Protein AF-0000000080866924 (afdb_homodimer)

Solvent-accessible surface area (backbone atoms only — not comparable to full-atom values): 28523 Å² total; per-residue (Å²): 90,79,33,47,32,33,35,21,22,14,23,20,84,46,83,82,21,12,24,57,20,35,34,33,53,35,76,63,88,73,58,69,68,55,56,39,46,52,13,38,66,50,40,40,72,30,25,25,40,37,28,52,42,80,96,42,52,68,34,64,40,42,51,30,38,42,49,41,19,24,46,85,44,76,48,64,76,59,52,39,42,48,52,28,44,49,42,48,31,46,75,70,46,51,29,70,50,66,49,40,34,32,45,36,84,73,43,78,40,47,38,31,67,55,90,82,29,38,35,33,66,39,64,53,39,62,50,38,84,42,71,57,79,79,41,45,63,30,48,37,44,53,55,52,84,60,64,69,63,48,43,29,36,20,82,91,78,19,31,35,35,38,29,40,29,86,86,58,52,70,64,60,65,60,61,54,73,60,46,55,68,53,45,65,71,32,49,80,78,78,62,70,46,29,39,37,41,33,35,75,38,48,61,89,40,90,94,28,30,53,28,37,31,42,41,38,22,44,77,74,73,38,55,63,52,35,40,54,51,69,59,45,23,30,48,48,42,50,47,26,65,76,66,72,44,52,67,44,38,37,32,26,52,34,97,45,19,23,42,38,38,39,36,60,46,94,83,54,31,24,39,45,28,30,31,56,27,72,39,32,48,33,34,32,46,89,91,78,34,46,32,32,34,21,21,13,22,19,85,47,84,82,22,12,25,57,18,36,34,32,54,35,76,63,91,72,58,71,68,54,55,39,45,51,14,38,67,50,40,39,72,32,26,26,40,39,26,52,43,80,94,43,51,69,35,64,40,44,50,28,37,42,50,39,19,26,46,86,44,75,49,62,74,59,52,39,42,48,52,29,45,49,42,47,32,47,74,70,47,50,28,71,52,67,49,39,35,33,45,35,85,72,43,78,40,48,38,30,68,55,90,80,30,38,35,33,66,39,65,53,40,61,50,39,84,43,70,58,81,81,42,45,62,28,47,39,44,52,56,51,86,59,60,69,66,48,43,28,36,21,82,91,76,20,32,36,35,38,29,40,27,86,86,59,53,69,65,61,64,59,62,54,73,59,46,52,68,52,46,64,70,32,51,80,79,78,61,68,45,29,37,36,42,32,35,75,38,47,63,89,41,92,93,28,29,53,28,37,30,41,42,37,23,42,78,75,74,38,56,62,52,35,40,56,51,70,60,44,24,29,50,47,43,50,47,25,66,77,65,71,42,52,68,44,37,35,34,27,52,34,96,47,19,24,43,39,38,37,36,60,46,93,84,54,33,24,38,46,27,28,30,58,27,71,38,31,48,33,36,33,45,89

Nearest PDB structures (foldseek):
  1s7j-assembly2_B  TM=9.657E-01  e=2.273E-34  Enterococcus faecalis V583
  4dun-assembly1_A-2  TM=9.474E-01  e=5.615E-34  Clostridioides difficile 630
  5iwe-assembly1_A-2  TM=8.061E-01  e=1.290E-22  Pseudomonas fluorescens
  1qya-assembly1_A  TM=7.776E-01  e=7.499E-23  Escherichia coli
  9f96-assembly1_A  TM=7.771E-01  e=7.409E-22  Pseudomonas fluorescens

pLDDT: mean 95.85, std 3.81, range [75.38, 98.88]

Radius of gyration: 25.67 Å; Cα contacts (8 Å, |Δi|>4): 1465; chains: 2; bounding box: 56×75×52 Å

Organism: Culter alburnus (NCBI:txid194366)

Structure (mmCIF, N/CA/C/O backbone):
data_AF-0000000080866924-model_v1
#
loop_
_entity.id
_entity.type
_entity.pdbx_description
1 polymer 'Phenazine biosynthesis-like domain-containing protein'
#
loop_
_atom_site.group_PDB
_atom_site.id
_atom_site.type_symbol
_atom_site.label_atom_id
_atom_site.label_alt_id
_atom_site.label_comp_id
_atom_site.label_asym_id
_atom_site.label_entity_id
_atom_site.label_seq_id
_atom_site.pdbx_PDB_ins_code
_atom_site.Cartn_x
_atom_site.Cartn_y
_atom_site.Cartn_z
_atom_site.occupancy
_atom_site.B_iso_or_equiv
_atom_site.auth_seq_id
_atom_site.auth_comp_id
_atom_site.auth_asym_id
_atom_site.auth_atom_id
_atom_site.pdbx_PDB_model_num
ATOM 1 N N . MET A 1 1 ? -18.781 8.906 -8.906 1 90.38 1 MET A N 1
ATOM 2 C CA . MET A 1 1 ? -18.766 7.57 -9.508 1 90.38 1 MET A CA 1
ATOM 3 C C . MET A 1 1 ? -18.547 6.504 -8.438 1 90.38 1 MET A C 1
ATOM 5 O O . MET A 1 1 ? -17.75 6.688 -7.512 1 90.38 1 MET A O 1
ATOM 9 N N . GLU A 1 2 ? -19.328 5.391 -8.523 1 95.19 2 GLU A N 1
ATOM 10 C CA . GLU A 1 2 ? -19.219 4.285 -7.574 1 95.19 2 GLU A CA 1
ATOM 11 C C . GLU A 1 2 ? -18.703 3.021 -8.258 1 95.19 2 GLU A C 1
ATOM 13 O O . GLU A 1 2 ? -19.219 2.623 -9.305 1 95.19 2 GLU A O 1
ATOM 18 N N . ILE A 1 3 ? -17.688 2.457 -7.742 1 97.19 3 ILE A N 1
ATOM 19 C CA . ILE A 1 3 ? -17.062 1.269 -8.32 1 97.19 3 ILE A CA 1
ATOM 20 C C . ILE A 1 3 ? -16.969 0.17 -7.266 1 97.19 3 ILE A C 1
ATOM 22 O O . ILE A 1 3 ? -16.297 0.337 -6.25 1 97.19 3 ILE A O 1
ATOM 26 N N . PRO A 1 4 ? -17.656 -0.952 -7.473 1 98.25 4 PRO A N 1
ATOM 27 C CA . PRO A 1 4 ? -17.406 -2.072 -6.562 1 98.25 4 PRO A CA 1
ATOM 28 C C . PRO A 1 4 ? -15.938 -2.502 -6.543 1 98.25 4 PRO A C 1
ATOM 30 O O . PRO A 1 4 ? -15.305 -2.617 -7.598 1 98.25 4 PRO A O 1
ATOM 33 N N . ILE A 1 5 ? -15.438 -2.676 -5.367 1 98.62 5 ILE A N 1
ATOM 34 C CA . ILE A 1 5 ? -14.031 -3.027 -5.234 1 98.62 5 ILE A CA 1
ATOM 35 C C . ILE A 1 5 ? -13.867 -4.117 -4.176 1 98.62 5 ILE A C 1
ATOM 37 O O . ILE A 1 5 ? -14.625 -4.164 -3.203 1 98.62 5 ILE A O 1
ATOM 41 N N . PHE A 1 6 ? -12.844 -4.953 -4.395 1 98.75 6 PHE A N 1
ATOM 42 C CA . PHE A 1 6 ? -12.523 -6.082 -3.529 1 98.75 6 PHE A CA 1
ATOM 43 C C . PHE A 1 6 ? -11.016 -6.195 -3.33 1 98.75 6 PHE A C 1
ATOM 45 O O . PHE A 1 6 ? -10.234 -5.816 -4.207 1 98.75 6 PHE A O 1
ATOM 52 N N . THR A 1 7 ? -10.586 -6.594 -2.182 1 98.62 7 THR A N 1
ATOM 53 C CA . THR A 1 7 ? -9.227 -7.07 -1.983 1 98.62 7 THR A CA 1
ATOM 54 C C . THR A 1 7 ? -9.195 -8.586 -1.817 1 98.62 7 THR A C 1
ATOM 56 O O . THR A 1 7 ? -9.961 -9.141 -1.021 1 98.62 7 THR A O 1
ATOM 59 N N . VAL A 1 8 ? -8.359 -9.227 -2.611 1 98.69 8 VAL A N 1
ATOM 60 C CA . VAL A 1 8 ? -8.32 -10.688 -2.664 1 98.69 8 VAL A CA 1
ATOM 61 C C . VAL A 1 8 ? -6.895 -11.172 -2.441 1 98.69 8 VAL A C 1
ATOM 63 O O . VAL A 1 8 ? -5.957 -10.672 -3.066 1 98.69 8 VAL A O 1
ATOM 66 N N . ASP A 1 9 ? -6.75 -12.078 -1.502 1 98.56 9 ASP A N 1
ATOM 67 C CA . ASP A 1 9 ? -5.492 -12.812 -1.383 1 98.56 9 ASP A CA 1
ATOM 68 C C . ASP A 1 9 ? -5.48 -14.039 -2.289 1 98.56 9 ASP A C 1
ATOM 70 O O . ASP A 1 9 ? -6.191 -15.016 -2.029 1 98.56 9 ASP A O 1
ATOM 74 N N . ALA A 1 10 ? -4.637 -13.961 -3.285 1 98.56 10 ALA A N 1
ATOM 75 C CA . ALA A 1 10 ? -4.535 -15.055 -4.25 1 98.56 10 ALA A CA 1
ATOM 76 C C . ALA A 1 10 ? -3.51 -16.094 -3.795 1 98.56 10 ALA A C 1
ATOM 78 O O . ALA A 1 10 ? -2.533 -15.758 -3.123 1 98.56 10 ALA A O 1
ATOM 79 N N . PHE A 1 11 ? -3.734 -17.391 -4.129 1 98.56 11 PHE A N 1
ATOM 80 C CA . PHE A 1 11 ? -2.861 -18.531 -3.889 1 98.56 11 PHE A CA 1
ATOM 81 C C . PHE A 1 11 ? -2.783 -18.844 -2.4 1 98.56 11 PHE A C 1
ATOM 83 O O . PHE A 1 11 ? -1.712 -19.172 -1.887 1 98.56 11 PHE A O 1
ATOM 90 N N . THR A 1 12 ? -3.855 -18.688 -1.73 1 98.06 12 THR A N 1
ATOM 91 C CA . THR A 1 12 ? -3.949 -19.031 -0.318 1 98.06 12 THR A CA 1
ATOM 92 C C . THR A 1 12 ? -5.395 -19.312 0.076 1 98.06 12 THR A C 1
ATOM 94 O O . THR A 1 12 ? -6.324 -18.906 -0.625 1 98.06 12 THR A O 1
ATOM 97 N N . ASN A 1 13 ? -5.574 -20.047 1.081 1 96 13 ASN A N 1
ATOM 98 C CA . ASN A 1 13 ? -6.891 -20.234 1.681 1 96 13 ASN A CA 1
ATOM 99 C C . ASN A 1 13 ? -6.969 -19.594 3.068 1 96 13 ASN A C 1
ATOM 101 O O . ASN A 1 13 ? -7.938 -19.812 3.799 1 96 13 ASN A O 1
ATOM 105 N N . LEU A 1 14 ? -5.965 -18.859 3.424 1 96.12 14 LEU A N 1
ATOM 106 C CA . LEU A 1 14 ? -5.91 -18.156 4.703 1 96.12 14 LEU A CA 1
ATOM 107 C C . LEU A 1 14 ? -5.82 -16.641 4.492 1 96.12 14 LEU A C 1
ATOM 109 O O . LEU A 1 14 ? -5.133 -16.172 3.582 1 96.12 14 LEU A O 1
ATOM 113 N N . PRO A 1 15 ? -6.512 -15.898 5.379 1 96.75 15 PRO A N 1
ATOM 114 C CA . PRO A 1 15 ? -6.398 -14.445 5.258 1 96.75 15 PRO A CA 1
ATOM 115 C C . PRO A 1 15 ? -4.98 -13.938 5.516 1 96.75 15 PRO A C 1
ATOM 117 O O . PRO A 1 15 ? -4.27 -14.492 6.355 1 96.75 15 PRO A O 1
ATOM 120 N N . PHE A 1 16 ? -4.566 -12.922 4.867 1 97.31 16 PHE A N 1
ATOM 121 C CA . PHE A 1 16 ? -3.336 -12.164 5.07 1 97.31 16 PHE A CA 1
ATOM 122 C C . PHE A 1 16 ? -2.127 -12.977 4.613 1 97.31 16 PHE A C 1
ATOM 124 O O . PHE A 1 16 ? -1.002 -12.719 5.051 1 97.31 16 PHE A O 1
ATOM 131 N N . LYS A 1 17 ? -2.367 -14 3.812 1 97.69 17 LYS A N 1
ATOM 132 C CA . LYS A 1 17 ? -1.337 -14.773 3.125 1 97.69 17 LYS A CA 1
ATOM 133 C C . LYS A 1 17 ? -1.472 -14.641 1.61 1 97.69 17 LYS A C 1
ATOM 135 O O . LYS A 1 17 ? -2.193 -13.773 1.119 1 97.69 17 LYS A O 1
ATOM 140 N N . GLY A 1 18 ? -0.709 -15.391 0.908 1 98.25 18 GLY A N 1
ATOM 141 C CA . GLY A 1 18 ? -0.791 -15.328 -0.542 1 98.25 18 GLY A CA 1
ATOM 142 C C . GLY A 1 18 ? -0.341 -13.984 -1.102 1 98.25 18 GLY A C 1
ATOM 143 O O . GLY A 1 18 ? 0.583 -13.367 -0.572 1 98.25 18 GLY A O 1
ATOM 144 N N . ASN A 1 19 ? -0.844 -13.688 -2.225 1 98.44 19 ASN A N 1
ATOM 145 C CA . ASN A 1 19 ? -0.526 -12.445 -2.926 1 98.44 19 ASN A CA 1
ATOM 146 C C . ASN A 1 19 ? -1.761 -11.57 -3.094 1 98.44 19 ASN A C 1
ATOM 148 O O . ASN A 1 19 ? -2.693 -11.93 -3.812 1 98.44 19 ASN A O 1
ATOM 152 N N . PRO A 1 20 ? -1.783 -10.438 -2.4 1 98.06 20 PRO A N 1
ATOM 153 C CA . PRO A 1 20 ? -2.984 -9.602 -2.414 1 98.06 20 PRO A CA 1
ATOM 154 C C . PRO A 1 20 ? -3.133 -8.805 -3.707 1 98.06 20 PRO A C 1
ATOM 156 O O . PRO A 1 20 ? -2.135 -8.367 -4.285 1 98.06 20 PRO A O 1
ATOM 159 N N . ALA A 1 21 ? -4.352 -8.602 -4.121 1 98.31 21 ALA A N 1
ATOM 160 C CA . ALA A 1 21 ? -4.695 -7.73 -5.242 1 98.31 21 ALA A CA 1
ATOM 161 C C . ALA A 1 21 ? -6.043 -7.051 -5.016 1 98.31 21 ALA A C 1
ATOM 163 O O . ALA A 1 21 ? -6.949 -7.641 -4.422 1 98.31 21 ALA A O 1
ATOM 164 N N . ALA A 1 22 ? -6.121 -5.82 -5.422 1 98.75 22 ALA A N 1
ATOM 165 C CA . ALA A 1 22 ? -7.43 -5.176 -5.52 1 98.75 22 ALA A CA 1
ATOM 166 C C . ALA A 1 22 ? -8.109 -5.512 -6.84 1 98.75 22 ALA A C 1
ATOM 168 O O . ALA A 1 22 ? -7.449 -5.637 -7.875 1 98.75 22 ALA A O 1
ATOM 169 N N . VAL A 1 23 ? -9.391 -5.707 -6.801 1 98.88 23 VAL A N 1
ATOM 170 C CA . VAL A 1 23 ? -10.18 -6.016 -7.992 1 98.88 23 VAL A CA 1
ATOM 171 C C . VAL A 1 23 ? -11.375 -5.07 -8.078 1 98.88 23 VAL A C 1
ATOM 173 O O . VAL A 1 23 ? -12.188 -4.996 -7.152 1 98.88 23 VAL A O 1
ATOM 176 N N . CYS A 1 24 ? -11.484 -4.363 -9.141 1 98.75 24 CYS A N 1
ATOM 177 C CA . CYS A 1 24 ? -12.602 -3.465 -9.398 1 98.75 24 CYS A CA 1
ATOM 178 C C . CYS A 1 24 ? -13.508 -4.02 -10.492 1 98.75 24 CYS A C 1
ATOM 180 O O . CYS A 1 24 ? -13.031 -4.566 -11.484 1 98.75 24 CYS A O 1
ATOM 182 N N . LEU A 1 25 ? -14.781 -3.932 -10.297 1 97.94 25 LEU A N 1
ATOM 183 C CA . LEU A 1 25 ? -15.766 -4.227 -11.328 1 97.94 25 LEU A CA 1
ATOM 184 C C . LEU A 1 25 ? -16.281 -2.945 -11.977 1 97.94 25 LEU A C 1
ATOM 186 O O . LEU A 1 25 ? -16.859 -2.094 -11.305 1 97.94 25 LEU A O 1
ATOM 190 N N . ILE A 1 26 ? -15.992 -2.871 -13.234 1 95.25 26 ILE A N 1
ATOM 191 C CA . ILE A 1 26 ? -16.391 -1.628 -13.891 1 95.25 26 ILE A CA 1
ATOM 192 C C . ILE A 1 26 ? -17.344 -1.932 -15.039 1 95.25 26 ILE A C 1
ATOM 194 O O . ILE A 1 26 ? -17.188 -2.934 -15.742 1 95.25 26 ILE A O 1
ATOM 198 N N . GLU A 1 27 ? -18.328 -1.071 -15.211 1 91.06 27 GLU A N 1
ATOM 199 C CA . GLU A 1 27 ? -19.328 -1.229 -16.266 1 91.06 27 GLU A CA 1
ATOM 200 C C . GLU A 1 27 ? -18.812 -0.729 -17.609 1 91.06 27 GLU A C 1
ATOM 202 O O . GLU A 1 27 ? -19.047 -1.352 -18.641 1 91.06 27 GLU A O 1
ATOM 207 N N . ASN A 1 28 ? -18.172 0.412 -17.547 1 88.88 28 ASN A N 1
ATOM 208 C CA . ASN A 1 28 ? -17.578 1.024 -18.734 1 88.88 28 ASN A CA 1
ATOM 209 C C . ASN A 1 28 ? -16.125 1.407 -18.484 1 88.88 28 ASN A C 1
ATOM 211 O O . ASN A 1 28 ? -15.727 1.695 -17.359 1 88.88 28 ASN A O 1
ATOM 215 N N . GLU A 1 29 ? -15.422 1.394 -19.609 1 91 29 GLU A N 1
ATOM 216 C CA . GLU A 1 29 ? -14.008 1.751 -19.516 1 91 29 GLU A CA 1
ATOM 217 C C . GLU A 1 29 ? -13.836 3.145 -18.906 1 91 29 GLU A C 1
ATOM 219 O O . GLU A 1 29 ? -14.625 4.051 -19.188 1 91 29 GLU A O 1
ATOM 224 N N . LEU A 1 30 ? -12.828 3.277 -18.125 1 94.44 30 LEU A N 1
ATOM 225 C CA . LEU A 1 30 ? -12.469 4.547 -17.5 1 94.44 30 LEU A CA 1
ATOM 226 C C . LEU A 1 30 ? -11.344 5.234 -18.266 1 94.44 30 LEU A C 1
ATOM 228 O O . LEU A 1 30 ? -10.75 4.637 -19.172 1 94.44 30 LEU A O 1
ATOM 232 N N . GLN A 1 31 ? -11.141 6.496 -17.906 1 94.62 31 GLN A N 1
ATOM 233 C CA . GLN A 1 31 ? -9.93 7.152 -18.391 1 94.62 31 GLN A CA 1
ATOM 234 C C . GLN A 1 31 ? -8.688 6.559 -17.734 1 94.62 31 GLN A C 1
ATOM 236 O O . GLN A 1 31 ? -8.703 6.203 -16.562 1 94.62 31 GLN A O 1
ATOM 241 N N . ASP A 1 32 ? -7.609 6.488 -18.516 1 94.5 32 ASP A N 1
ATOM 242 C CA . ASP A 1 32 ? -6.379 5.848 -18.062 1 94.5 32 ASP A CA 1
ATOM 243 C C . ASP A 1 32 ? -5.895 6.457 -16.75 1 94.5 32 ASP A C 1
ATOM 245 O O . ASP A 1 32 ? -5.402 5.742 -15.875 1 94.5 32 ASP A O 1
ATOM 249 N N . ASN A 1 33 ? -6.035 7.734 -16.641 1 95.56 33 ASN A N 1
ATOM 250 C CA . ASN A 1 33 ? -5.547 8.391 -15.43 1 95.56 33 ASN A CA 1
ATOM 251 C C . ASN A 1 33 ? -6.336 7.953 -14.203 1 95.56 33 ASN A C 1
ATOM 253 O O . ASN A 1 33 ? -5.805 7.934 -13.094 1 95.56 33 ASN A O 1
ATOM 257 N N . ILE A 1 34 ? -7.574 7.602 -14.375 1 96.38 34 ILE A N 1
ATOM 258 C CA . ILE A 1 34 ? -8.414 7.168 -13.266 1 96.38 34 ILE A CA 1
ATOM 259 C C . ILE A 1 34 ? -7.992 5.77 -12.82 1 96.38 34 ILE A C 1
ATOM 261 O O . ILE A 1 34 ? -7.883 5.5 -11.617 1 96.38 34 ILE A O 1
ATOM 265 N N . TYR A 1 35 ? -7.715 4.863 -13.797 1 97.88 35 TYR A N 1
ATOM 266 C CA . TYR A 1 35 ? -7.188 3.547 -13.461 1 97.88 35 TYR A CA 1
ATOM 267 C C . TYR A 1 35 ? -5.953 3.662 -12.57 1 97.88 35 TYR A C 1
ATOM 269 O O . TYR A 1 35 ? -5.883 3.033 -11.516 1 97.88 35 TYR A O 1
ATOM 277 N N . GLN A 1 36 ? -5.043 4.488 -13.055 1 97.69 36 GLN A N 1
ATOM 278 C CA . GLN A 1 36 ? -3.758 4.648 -12.375 1 97.69 36 GLN A CA 1
ATOM 279 C C . GLN A 1 36 ? -3.939 5.258 -10.992 1 97.69 36 GLN A C 1
ATOM 281 O O . GLN A 1 36 ? -3.279 4.848 -10.031 1 97.69 36 GLN A O 1
ATOM 286 N N . SER A 1 37 ? -4.824 6.246 -10.875 1 97.31 37 SER A N 1
ATOM 287 C CA . SER A 1 37 ? -5.078 6.891 -9.594 1 97.31 37 SER A CA 1
ATOM 288 C C . SER A 1 37 ? -5.656 5.906 -8.586 1 97.31 37 SER A C 1
ATOM 290 O O . SER A 1 37 ? -5.27 5.91 -7.414 1 97.31 37 SER A O 1
ATOM 292 N N . ILE A 1 38 ? -6.555 5.066 -9.023 1 97.88 38 ILE A N 1
ATOM 293 C CA . ILE A 1 38 ? -7.164 4.074 -8.148 1 97.88 38 ILE A CA 1
ATOM 294 C C . ILE A 1 38 ? -6.105 3.084 -7.676 1 97.88 38 ILE A C 1
ATOM 296 O O . ILE A 1 38 ? -6.035 2.758 -6.488 1 97.88 38 ILE A O 1
ATOM 300 N N . ALA A 1 39 ? -5.281 2.652 -8.625 1 97.75 39 ALA A N 1
ATOM 301 C CA . ALA A 1 39 ? -4.223 1.705 -8.273 1 97.75 39 ALA A CA 1
ATOM 302 C C . ALA A 1 39 ? -3.264 2.309 -7.254 1 97.75 39 ALA A C 1
ATOM 304 O O . ALA A 1 39 ? -2.865 1.642 -6.297 1 97.75 39 ALA A O 1
ATOM 305 N N . ALA A 1 40 ? -2.881 3.555 -7.473 1 96.25 40 ALA A N 1
ATOM 306 C CA . ALA A 1 40 ? -1.996 4.246 -6.543 1 96.25 40 ALA A CA 1
ATOM 307 C C . ALA A 1 40 ? -2.646 4.387 -5.168 1 96.25 40 ALA A C 1
ATOM 309 O O . ALA A 1 40 ? -1.981 4.23 -4.141 1 96.25 40 ALA A O 1
ATOM 310 N N . GLU A 1 41 ? -3.939 4.652 -5.164 1 97 41 GLU A N 1
ATOM 311 C CA . GLU A 1 41 ? -4.699 4.801 -3.928 1 97 41 GLU A CA 1
ATOM 312 C C . GLU A 1 41 ? -4.711 3.5 -3.127 1 97 41 GLU A C 1
ATOM 314 O O . GLU A 1 41 ? -4.555 3.518 -1.904 1 97 41 GLU A O 1
ATOM 319 N N . MET A 1 42 ? -4.895 2.395 -3.795 1 96.62 42 MET A N 1
ATOM 320 C CA . MET A 1 42 ? -4.98 1.1 -3.127 1 96.62 42 MET A CA 1
ATOM 321 C C . MET A 1 42 ? -3.611 0.647 -2.633 1 96.62 42 MET A C 1
ATOM 323 O O . MET A 1 42 ? -3.512 -0.068 -1.634 1 96.62 42 MET A O 1
ATOM 327 N N . ASN A 1 43 ? -2.621 1.03 -3.381 1 94.31 43 ASN A N 1
ATOM 328 C CA . ASN A 1 43 ? -1.223 0.819 -3.02 1 94.31 43 ASN A CA 1
ATOM 329 C C . ASN A 1 43 ? -0.921 -0.659 -2.787 1 94.31 43 ASN A C 1
ATOM 331 O O . ASN A 1 43 ? -0.143 -1.005 -1.896 1 94.31 43 ASN A O 1
ATOM 335 N N . LEU A 1 44 ? -1.619 -1.559 -3.412 1 95 44 LEU A N 1
ATOM 336 C CA . LEU A 1 44 ? -1.276 -2.975 -3.477 1 95 44 LEU A CA 1
ATOM 337 C C . LEU A 1 44 ? -0.413 -3.271 -4.699 1 95 44 LEU A C 1
ATOM 339 O O . LEU A 1 44 ? -0.21 -2.398 -5.547 1 95 44 LEU A O 1
ATOM 343 N N . SER A 1 45 ? 0.185 -4.465 -4.738 1 92.19 45 SER A N 1
ATOM 344 C CA . SER A 1 45 ? 1.07 -4.789 -5.852 1 92.19 45 SER A CA 1
ATOM 345 C C . SER A 1 45 ? 0.38 -4.559 -7.191 1 92.19 45 SER A C 1
ATOM 347 O O . SER A 1 45 ? 0.959 -3.961 -8.102 1 92.19 45 SER A O 1
ATOM 349 N N . GLU A 1 46 ? -0.903 -5.066 -7.266 1 96.62 46 GLU A N 1
ATOM 350 C CA . GLU A 1 46 ? -1.682 -4.781 -8.469 1 96.62 46 GLU A CA 1
ATOM 351 C C . GLU A 1 46 ? -3.143 -4.504 -8.125 1 96.62 46 GLU A C 1
ATOM 353 O O . GLU A 1 46 ? -3.662 -5.023 -7.137 1 96.62 46 GLU A O 1
ATOM 358 N N . THR A 1 47 ? -3.709 -3.682 -8.859 1 98.56 47 THR A N 1
ATOM 359 C CA . THR A 1 47 ? -5.152 -3.494 -8.953 1 98.56 47 THR A CA 1
ATOM 360 C C . THR A 1 47 ? -5.672 -3.926 -10.32 1 98.56 47 THR A C 1
ATOM 362 O O . THR A 1 47 ? -5.164 -3.479 -11.352 1 98.56 47 THR A O 1
ATOM 365 N N . ALA A 1 48 ? -6.578 -4.828 -10.258 1 98.81 48 ALA A N 1
ATOM 366 C CA . ALA A 1 48 ? -7.18 -5.348 -11.484 1 98.81 48 ALA A CA 1
ATOM 367 C C . ALA A 1 48 ? -8.539 -4.699 -11.742 1 98.81 48 ALA A C 1
ATOM 369 O O . ALA A 1 48 ? -9.312 -4.469 -10.812 1 98.81 48 ALA A O 1
ATOM 370 N N . PHE A 1 49 ? -8.797 -4.414 -13 1 98.69 49 PHE A N 1
ATOM 371 C CA . PHE A 1 49 ? -10.078 -3.854 -13.43 1 98.69 49 PHE A CA 1
ATOM 372 C C . PHE A 1 49 ? -10.773 -4.781 -14.414 1 98.69 49 PHE A C 1
ATOM 374 O O . PHE A 1 49 ? -10.289 -4.98 -15.531 1 98.69 49 PHE A O 1
ATOM 381 N N . ILE A 1 50 ? -11.875 -5.348 -13.984 1 98.25 50 ILE A N 1
ATOM 382 C CA . ILE A 1 50 ? -12.703 -6.188 -14.844 1 98.25 50 ILE A CA 1
ATOM 383 C C . ILE A 1 50 ? -13.773 -5.336 -15.523 1 98.25 50 ILE A C 1
ATOM 385 O O . ILE A 1 50 ? -14.531 -4.633 -14.852 1 98.25 50 ILE A O 1
ATOM 389 N N . THR A 1 51 ? -13.812 -5.395 -16.766 1 96.69 51 THR A N 1
ATOM 390 C CA . THR A 1 51 ? -14.82 -4.641 -17.5 1 96.69 51 THR A CA 1
ATOM 391 C C . THR A 1 51 ? -15.789 -5.578 -18.219 1 96.69 51 THR A C 1
ATOM 393 O O . THR A 1 51 ? -15.367 -6.535 -18.875 1 96.69 51 THR A O 1
ATOM 396 N N . LYS A 1 52 ? -17.031 -5.316 -18.016 1 91.12 52 LYS A N 1
ATOM 397 C CA . LYS A 1 52 ? -18.047 -6.09 -18.734 1 91.12 52 LYS A CA 1
ATOM 398 C C . LYS A 1 52 ? -17.984 -5.82 -20.234 1 91.12 52 LYS A C 1
ATOM 400 O O . LYS A 1 52 ? -17.656 -4.707 -20.656 1 91.12 52 LYS A O 1
ATOM 405 N N . ARG A 1 53 ? -18.078 -6.98 -20.875 1 81.38 53 ARG A N 1
ATOM 406 C CA . ARG A 1 53 ? -18.203 -6.859 -22.328 1 81.38 53 ARG A CA 1
ATOM 407 C C . ARG A 1 53 ? -19.641 -7.098 -22.766 1 81.38 53 ARG A C 1
ATOM 409 O O . ARG A 1 53 ? -20.312 -7.984 -22.25 1 81.38 53 ARG A O 1
ATOM 416 N N . ASN A 1 54 ? -20.062 -6.383 -23.609 1 75.75 54 ASN A N 1
ATOM 417 C CA . ASN A 1 54 ? -21.391 -6.547 -24.203 1 75.75 54 ASN A CA 1
ATOM 418 C C . ASN A 1 54 ? -22.484 -6.395 -23.156 1 75.75 54 ASN A C 1
ATOM 420 O O . ASN A 1 54 ? -22.281 -5.746 -22.125 1 75.75 54 ASN A O 1
ATOM 424 N N . SER A 1 55 ? -23.688 -6.828 -23.297 1 75.81 55 SER A N 1
ATOM 425 C CA . SER A 1 55 ? -24.875 -6.621 -22.469 1 75.81 55 SER A CA 1
ATOM 426 C C . SER A 1 55 ? -24.938 -7.641 -21.328 1 75.81 55 SER A C 1
ATOM 428 O O . SER A 1 55 ? -25.875 -7.613 -20.516 1 75.81 55 SER A O 1
ATOM 430 N N . MET A 1 56 ? -23.859 -8.391 -21.172 1 79.06 56 MET A N 1
ATOM 431 C CA . MET A 1 56 ? -23.906 -9.398 -20.125 1 79.06 56 MET A CA 1
ATOM 432 C C . MET A 1 56 ? -23.344 -8.852 -18.812 1 79.06 56 MET A C 1
ATOM 434 O O . MET A 1 56 ? -22.5 -7.957 -18.828 1 79.06 56 MET A O 1
ATOM 438 N N . ASP A 1 57 ? -23.891 -9.453 -17.688 1 92.31 57 ASP A N 1
ATOM 439 C CA . ASP A 1 57 ? -23.453 -8.984 -16.375 1 92.31 57 ASP A CA 1
ATOM 440 C C . ASP A 1 57 ? -22.344 -9.867 -15.812 1 92.31 57 ASP A C 1
ATOM 442 O O . ASP A 1 57 ? -21.906 -10.82 -16.469 1 92.31 57 ASP A O 1
ATOM 446 N N . PHE A 1 58 ? -21.859 -9.609 -14.672 1 96.12 58 PHE A N 1
ATOM 447 C CA . PHE A 1 58 ? -20.703 -10.258 -14.062 1 96.12 58 PHE A CA 1
ATOM 448 C C . PHE A 1 58 ? -21.062 -11.672 -13.609 1 96.12 58 PHE A C 1
ATOM 450 O O . PHE A 1 58 ? -20.172 -12.484 -13.352 1 96.12 58 PHE A O 1
ATOM 457 N N . SER A 1 59 ? -22.297 -11.992 -13.477 1 96.06 59 SER A N 1
ATOM 458 C CA . SER A 1 59 ? -22.734 -13.305 -13.008 1 96.06 59 SER A CA 1
ATOM 459 C C . SER A 1 59 ? -22.969 -14.258 -14.172 1 96.06 59 SER A C 1
ATOM 461 O O . SER A 1 59 ? -23 -15.477 -13.992 1 96.06 59 SER A O 1
ATOM 463 N N . SER A 1 60 ? -23.109 -13.695 -15.352 1 95.19 60 SER A N 1
ATOM 464 C CA . SER A 1 60 ? -23.5 -14.555 -16.469 1 95.19 60 SER A CA 1
ATOM 465 C C . SER A 1 60 ? -22.531 -14.43 -17.641 1 95.19 60 SER A C 1
ATOM 467 O O . SER A 1 60 ? -22.5 -15.289 -18.516 1 95.19 60 SER A O 1
ATOM 469 N N . GLY A 1 61 ? -21.828 -13.336 -17.719 1 95 61 GLY A N 1
ATOM 470 C CA . GLY A 1 61 ? -20.875 -13.18 -18.797 1 95 61 GLY A CA 1
ATOM 471 C C . GLY A 1 61 ? -19.734 -14.188 -18.75 1 95 61 GLY A C 1
ATOM 472 O O . GLY A 1 61 ? -19.266 -14.547 -17.656 1 95 61 GLY A O 1
ATOM 473 N N . ALA A 1 62 ? -19.297 -14.547 -19.953 1 95.5 62 ALA A N 1
ATOM 474 C CA . ALA A 1 62 ? -18.188 -15.492 -20.016 1 95.5 62 ALA A CA 1
ATOM 475 C C . ALA A 1 62 ? -16.891 -14.797 -20.422 1 95.5 62 ALA A C 1
ATOM 477 O O . ALA A 1 62 ? -15.805 -15.352 -20.281 1 95.5 62 ALA A O 1
ATOM 478 N N . ARG A 1 63 ? -17.031 -13.641 -21 1 96.25 63 ARG A N 1
ATOM 479 C CA . ARG A 1 63 ? -15.883 -12.883 -21.484 1 96.25 63 ARG A CA 1
ATOM 480 C C . ARG A 1 63 ? -15.859 -11.477 -20.891 1 96.25 63 ARG A C 1
ATOM 482 O O . ARG A 1 63 ? -16.891 -10.805 -20.844 1 96.25 63 ARG A O 1
ATOM 489 N N . PHE A 1 64 ? -14.703 -11.078 -20.422 1 97.25 64 PHE A N 1
ATOM 490 C CA . PHE A 1 64 ? -14.523 -9.781 -19.797 1 97.25 64 PHE A CA 1
ATOM 491 C C . PHE A 1 64 ? -13.219 -9.133 -20.234 1 97.25 64 PHE A C 1
ATOM 493 O O . PHE A 1 64 ? -12.281 -9.828 -20.641 1 97.25 64 PHE A O 1
ATOM 500 N N . GLY A 1 65 ? -13.203 -7.789 -20.25 1 96.75 65 GLY A N 1
ATOM 501 C CA . GLY A 1 65 ? -11.914 -7.117 -20.281 1 96.75 65 GLY A CA 1
ATOM 502 C C . GLY A 1 65 ? -11.188 -7.16 -18.953 1 96.75 65 GLY A C 1
ATOM 503 O O . GLY A 1 65 ? -11.82 -7.152 -17.891 1 96.75 65 GLY A O 1
ATOM 504 N N . LEU A 1 66 ? -9.898 -7.184 -18.984 1 97.94 66 LEU A N 1
ATOM 505 C CA . LEU A 1 66 ? -9.102 -7.164 -17.766 1 97.94 66 LEU A CA 1
ATOM 506 C C . LEU A 1 66 ? -7.824 -6.359 -17.953 1 97.94 66 LEU A C 1
ATOM 508 O O . LEU A 1 66 ? -7.07 -6.598 -18.906 1 97.94 66 LEU A O 1
ATOM 512 N N . ARG A 1 67 ? -7.617 -5.371 -17.141 1 98 67 ARG A N 1
ATOM 513 C CA . ARG A 1 67 ? -6.41 -4.559 -17.078 1 98 67 ARG A CA 1
ATOM 514 C C . ARG A 1 67 ? -5.812 -4.562 -15.672 1 98 67 ARG A C 1
ATOM 516 O O . ARG A 1 67 ? -6.543 -4.621 -14.68 1 98 67 ARG A O 1
ATOM 523 N N . TRP A 1 68 ? -4.516 -4.535 -15.594 1 97.94 68 TRP A N 1
ATOM 524 C CA . TRP A 1 68 ? -3.82 -4.492 -14.305 1 97.94 68 TRP A CA 1
ATOM 525 C C . TRP A 1 68 ? -2.955 -3.242 -14.195 1 97.94 68 TRP A C 1
ATOM 527 O O . TRP A 1 68 ? -2.316 -2.832 -15.172 1 97.94 68 TRP A O 1
ATOM 537 N N . PHE A 1 69 ? -2.926 -2.707 -13 1 97.62 69 PHE A N 1
ATOM 538 C CA . PHE A 1 69 ? -2.1 -1.541 -12.703 1 97.62 69 PHE A CA 1
ATOM 539 C C . PHE A 1 69 ? -1.354 -1.722 -11.391 1 97.62 69 PHE A C 1
ATOM 541 O O . PHE A 1 69 ? -1.942 -2.137 -10.391 1 97.62 69 PHE A O 1
ATOM 548 N N . THR A 1 70 ? -0.02 -1.524 -11.43 1 95.38 70 THR A N 1
ATOM 549 C CA . THR A 1 70 ? 0.688 -1.208 -10.188 1 95.38 70 THR A CA 1
ATOM 550 C C . THR A 1 70 ? 0.392 0.222 -9.75 1 95.38 70 THR A C 1
ATOM 552 O O . THR A 1 70 ? -0.279 0.971 -10.461 1 95.38 70 THR A O 1
ATOM 555 N N . PRO A 1 71 ? 0.883 0.622 -8.531 1 94.06 71 PRO A N 1
ATOM 556 C CA . PRO A 1 71 ? 0.671 2.014 -8.117 1 94.06 71 PRO A CA 1
ATOM 557 C C . PRO A 1 71 ? 1.303 3.014 -9.086 1 94.06 71 PRO A C 1
ATOM 559 O O . PRO A 1 71 ? 0.904 4.18 -9.117 1 94.06 71 PRO A O 1
ATOM 562 N N . LYS A 1 72 ? 2.209 2.525 -9.992 1 92.19 72 LYS A N 1
ATOM 563 C CA . LYS A 1 72 ? 2.979 3.469 -10.797 1 92.19 72 LYS A CA 1
ATOM 564 C C . LYS A 1 72 ? 2.629 3.34 -12.281 1 92.19 72 LYS A C 1
ATOM 566 O O . LYS A 1 72 ? 2.805 4.289 -13.047 1 92.19 72 LYS A O 1
ATOM 571 N N . SER A 1 73 ? 2.148 2.145 -12.648 1 94.56 73 SER A N 1
ATOM 572 C CA . SER A 1 73 ? 1.924 1.987 -14.086 1 94.56 73 SER A CA 1
ATOM 573 C C . SER A 1 73 ? 1.067 0.76 -14.375 1 94.56 73 SER A C 1
ATOM 575 O O . SER A 1 73 ? 0.913 -0.115 -13.523 1 94.56 73 SER A O 1
ATOM 577 N N . GLU A 1 74 ? 0.549 0.747 -15.656 1 96.25 74 GLU A N 1
ATOM 578 C CA . GLU A 1 74 ? -0.133 -0.442 -16.156 1 96.25 74 GLU A CA 1
ATOM 579 C C . GLU A 1 74 ? 0.864 -1.542 -16.516 1 96.25 74 GLU A C 1
ATOM 581 O O . GLU A 1 74 ? 1.983 -1.258 -16.938 1 96.25 74 GLU A O 1
ATOM 586 N N . VAL A 1 75 ? 0.507 -2.791 -16.297 1 94.06 75 VAL A N 1
ATOM 587 C CA . VAL A 1 75 ? 1.352 -3.918 -16.688 1 94.06 75 VAL A CA 1
ATOM 588 C C . VAL A 1 75 ? 0.595 -4.828 -17.641 1 94.06 75 VAL A C 1
ATOM 590 O O . VAL A 1 75 ? -0.629 -4.953 -17.562 1 94.06 75 VAL A O 1
ATOM 593 N N . PRO A 1 76 ? 1.259 -5.453 -18.531 1 93.31 76 PRO A N 1
ATOM 594 C CA . PRO A 1 76 ? 0.588 -6.227 -19.578 1 93.31 76 PRO A CA 1
ATOM 595 C C . PRO A 1 76 ? 0.08 -7.578 -19.078 1 93.31 76 PRO A C 1
ATOM 597 O O . PRO A 1 76 ? -0.818 -8.164 -19.672 1 93.31 76 PRO A O 1
ATOM 600 N N . LEU A 1 77 ? 0.649 -8.117 -18.047 1 92.94 77 LEU A N 1
ATOM 601 C CA . LEU A 1 77 ? 0.31 -9.438 -17.547 1 92.94 77 LEU A CA 1
ATOM 602 C C . LEU A 1 77 ? 0.551 -9.523 -16.047 1 92.94 77 LEU A C 1
ATOM 604 O O . LEU A 1 77 ? 1.565 -9.031 -15.539 1 92.94 77 LEU A O 1
ATOM 608 N N . CYS A 1 78 ? -0.395 -10.109 -15.367 1 94.56 78 CYS A N 1
ATOM 609 C CA . CYS A 1 78 ? -0.262 -10.359 -13.938 1 94.56 78 CYS A CA 1
ATOM 610 C C . CYS A 1 78 ? -1.035 -11.609 -13.523 1 94.56 78 CYS A C 1
ATOM 612 O O . CYS A 1 78 ? -2.268 -11.625 -13.57 1 94.56 78 CYS A O 1
ATOM 614 N N . GLY A 1 79 ? -0.375 -12.609 -13.07 1 95.38 79 GLY A N 1
ATOM 615 C CA . GLY A 1 79 ? -0.982 -13.891 -12.742 1 95.38 79 GLY A CA 1
ATOM 616 C C . GLY A 1 79 ? -1.857 -13.836 -11.5 1 95.38 79 GLY A C 1
ATOM 617 O O . GLY A 1 79 ? -3.051 -14.141 -11.562 1 95.38 79 GLY A O 1
ATOM 618 N N . HIS A 1 80 ? -1.312 -13.336 -10.414 1 97.38 80 HIS A N 1
ATOM 619 C CA . HIS A 1 80 ? -2.041 -13.391 -9.148 1 97.38 80 HIS A CA 1
ATOM 620 C C . HIS A 1 80 ? -3.293 -12.523 -9.195 1 97.38 80 HIS A C 1
ATOM 622 O O . HIS A 1 80 ? -4.336 -12.898 -8.656 1 97.38 80 HIS A O 1
ATOM 628 N N . ALA A 1 81 ? -3.219 -11.383 -9.836 1 98.19 81 ALA A N 1
ATOM 629 C CA . ALA A 1 81 ? -4.383 -10.508 -9.914 1 98.19 81 ALA A CA 1
ATOM 630 C C . ALA A 1 81 ? -5.426 -11.07 -10.883 1 98.19 81 ALA A C 1
ATOM 632 O O . ALA A 1 81 ? -6.605 -10.711 -10.805 1 98.19 81 ALA A O 1
ATOM 633 N N . THR A 1 82 ? -4.969 -11.891 -11.867 1 98.38 82 THR A N 1
ATOM 634 C CA . THR A 1 82 ? -5.918 -12.617 -12.695 1 98.38 82 THR A CA 1
ATOM 635 C C . THR A 1 82 ? -6.695 -13.633 -11.867 1 98.38 82 THR A C 1
ATOM 637 O O . THR A 1 82 ? -7.922 -13.719 -11.969 1 98.38 82 THR A O 1
ATOM 640 N N . LEU A 1 83 ? -5.969 -14.352 -11.07 1 98.5 83 LEU A N 1
ATOM 641 C CA . LEU A 1 83 ? -6.617 -15.305 -10.18 1 98.5 83 LEU A CA 1
ATOM 642 C C . LEU A 1 83 ? -7.586 -14.602 -9.234 1 98.5 83 LEU A C 1
ATOM 644 O O . LEU A 1 83 ? -8.719 -15.055 -9.047 1 98.5 83 LEU A O 1
ATOM 648 N N . ALA A 1 84 ? -7.152 -13.516 -8.664 1 98.69 84 ALA A N 1
ATOM 649 C CA . ALA A 1 84 ? -8 -12.719 -7.785 1 98.69 84 ALA A CA 1
ATOM 650 C C . ALA A 1 84 ? -9.266 -12.258 -8.508 1 98.69 84 ALA A C 1
ATOM 652 O O . ALA A 1 84 ? -10.359 -12.297 -7.941 1 98.69 84 ALA A O 1
ATOM 653 N N . SER A 1 85 ? -9.102 -11.789 -9.75 1 98.75 85 SER A N 1
ATOM 654 C CA . SER A 1 85 ? -10.234 -11.344 -10.562 1 98.75 85 SER A CA 1
ATOM 655 C C . SER A 1 85 ? -11.242 -12.469 -10.758 1 98.75 85 SER A C 1
ATOM 657 O O . SER A 1 85 ? -12.445 -12.266 -10.586 1 98.75 85 SER A O 1
ATOM 659 N N . ALA A 1 86 ? -10.75 -13.609 -11.102 1 98.69 86 ALA A N 1
ATOM 660 C CA . ALA A 1 86 ? -11.625 -14.766 -11.281 1 98.69 86 ALA A CA 1
ATOM 661 C C . ALA A 1 86 ? -12.336 -15.125 -9.984 1 98.69 86 ALA A C 1
ATOM 663 O O . ALA A 1 86 ? -13.508 -15.516 -9.992 1 98.69 86 ALA A O 1
ATOM 664 N N . ALA A 1 87 ? -11.625 -15.023 -8.875 1 98.62 87 ALA A N 1
ATOM 665 C CA . ALA A 1 87 ? -12.219 -15.312 -7.574 1 98.62 87 ALA A CA 1
ATOM 666 C C . ALA A 1 87 ? -13.438 -14.43 -7.32 1 98.62 87 ALA A C 1
ATOM 668 O O . ALA A 1 87 ? -14.469 -14.914 -6.836 1 98.62 87 ALA A O 1
ATOM 669 N N . VAL A 1 88 ? -13.312 -13.148 -7.641 1 98.62 88 VAL A N 1
ATOM 670 C CA . VAL A 1 88 ? -14.43 -12.234 -7.445 1 98.62 88 VAL A CA 1
ATOM 671 C C . VAL A 1 88 ? -15.617 -12.68 -8.297 1 98.62 88 VAL A C 1
ATOM 673 O O . VAL A 1 88 ? -16.75 -12.711 -7.816 1 98.62 88 VAL A O 1
ATOM 676 N N . LEU A 1 89 ? -15.375 -13.039 -9.539 1 98.19 89 LEU A N 1
ATOM 677 C CA . LEU A 1 89 ? -16.453 -13.445 -10.445 1 98.19 89 LEU A CA 1
ATOM 678 C C . LEU A 1 89 ? -17.094 -14.742 -9.977 1 98.19 89 LEU A C 1
ATOM 680 O O . LEU A 1 89 ? -18.328 -14.836 -9.898 1 98.19 89 LEU A O 1
ATOM 684 N N . PHE A 1 90 ? -16.281 -15.734 -9.594 1 98.19 90 PHE A N 1
ATOM 685 C CA . PHE A 1 90 ? -16.812 -17.062 -9.281 1 98.19 90 PHE A CA 1
ATOM 686 C C . PHE A 1 90 ? -17.359 -17.109 -7.859 1 98.19 90 PHE A C 1
ATOM 688 O O . PHE A 1 90 ? -18.438 -17.625 -7.617 1 98.19 90 PHE A O 1
ATOM 695 N N . TYR A 1 91 ? -16.594 -16.594 -6.871 1 97.12 91 TYR A N 1
ATOM 696 C CA . TYR A 1 91 ? -16.953 -16.766 -5.469 1 97.12 91 TYR A CA 1
ATOM 697 C C . TYR A 1 91 ? -18.062 -15.797 -5.062 1 97.12 91 TYR A C 1
ATOM 699 O O . TYR A 1 91 ? -18.938 -16.141 -4.266 1 97.12 91 TYR A O 1
ATOM 707 N N . LEU A 1 92 ? -18.031 -14.594 -5.551 1 96.56 92 LEU A N 1
ATOM 708 C CA . LEU A 1 92 ? -18.922 -13.555 -5.059 1 96.56 92 LEU A CA 1
ATOM 709 C C . LEU A 1 92 ? -20.047 -13.297 -6.047 1 96.56 92 LEU A C 1
ATOM 711 O O . LEU A 1 92 ? -21.219 -13.211 -5.648 1 96.56 92 LEU A O 1
ATOM 715 N N . LYS A 1 93 ? -19.703 -13.133 -7.312 1 97.12 93 LYS A N 1
ATOM 716 C CA . LYS A 1 93 ? -20.734 -12.852 -8.305 1 97.12 93 LYS A CA 1
ATOM 717 C C . LYS A 1 93 ? -21.438 -14.133 -8.758 1 97.12 93 LYS A C 1
ATOM 719 O O . LYS A 1 93 ? -22.438 -14.078 -9.477 1 97.12 93 LYS A O 1
ATOM 724 N N . LYS A 1 94 ? -20.906 -15.281 -8.352 1 97.12 94 LYS A N 1
ATOM 725 C CA . LYS A 1 94 ? -21.484 -16.594 -8.648 1 97.12 94 LYS A CA 1
ATOM 726 C C . LYS A 1 94 ? -21.656 -16.797 -10.156 1 97.12 94 LYS A C 1
ATOM 728 O O . LYS A 1 94 ? -22.719 -17.219 -10.609 1 97.12 94 LYS A O 1
ATOM 733 N N . ASN A 1 95 ? -20.641 -16.297 -10.859 1 97.06 95 ASN A N 1
ATOM 734 C CA . ASN A 1 95 ? -20.656 -16.484 -12.305 1 97.06 95 ASN A CA 1
ATOM 735 C C . ASN A 1 95 ? -20.969 -17.938 -12.68 1 97.06 95 ASN A C 1
ATOM 737 O O . ASN A 1 95 ? -20.344 -18.859 -12.156 1 97.06 95 ASN A O 1
ATOM 741 N N . VAL A 1 96 ? -21.812 -18.188 -13.609 1 96.12 96 VAL A N 1
ATOM 742 C CA . VAL A 1 96 ? -22.391 -19.5 -13.844 1 96.12 96 VAL A CA 1
ATOM 743 C C . VAL A 1 96 ? -21.547 -20.266 -14.859 1 96.12 96 VAL A C 1
ATOM 745 O O . VAL A 1 96 ? -21.719 -21.469 -15.047 1 96.12 96 VAL A O 1
ATOM 748 N N . ASN A 1 97 ? -20.734 -19.578 -15.57 1 95.81 97 ASN A N 1
ATOM 749 C CA . ASN A 1 97 ? -19.938 -20.234 -16.609 1 95.81 97 ASN A CA 1
ATOM 750 C C . ASN A 1 97 ? -18.812 -21.078 -16 1 95.81 97 ASN A C 1
ATOM 752 O O . ASN A 1 97 ? -18.203 -20.688 -15.008 1 95.81 97 ASN A O 1
ATOM 756 N N . PRO A 1 98 ? -18.578 -22.203 -16.578 1 95.69 98 PRO A N 1
ATOM 757 C CA . PRO A 1 98 ? -17.469 -23.031 -16.078 1 95.69 98 PRO A CA 1
ATOM 758 C C . PRO A 1 98 ? -16.109 -22.391 -16.297 1 95.69 98 PRO A C 1
ATOM 760 O O . PRO A 1 98 ? -15.156 -22.688 -15.562 1 95.69 98 PRO A O 1
ATOM 763 N N . VAL A 1 99 ? -16.016 -21.578 -17.391 1 97.19 99 VAL A N 1
ATOM 764 C CA . VAL A 1 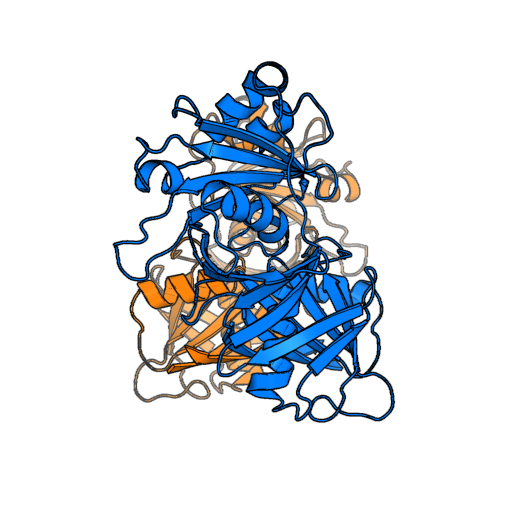99 ? -14.781 -20.875 -17.75 1 97.19 99 VAL A CA 1
ATOM 765 C C . VAL A 1 99 ? -15.086 -19.406 -17.984 1 97.19 99 VAL A C 1
ATOM 767 O O . VAL A 1 99 ? -16.094 -19.062 -18.609 1 97.19 99 VAL A O 1
ATOM 770 N N . VAL A 1 100 ? -14.234 -18.578 -17.422 1 97.5 100 VAL A N 1
ATOM 771 C CA . VAL A 1 100 ? -14.25 -17.156 -17.797 1 97.5 100 VAL A CA 1
ATOM 772 C C . VAL A 1 100 ? -13 -16.828 -18.594 1 97.5 100 VAL A C 1
ATOM 774 O O . VAL A 1 100 ? -11.914 -17.359 -18.328 1 97.5 100 VAL A O 1
ATOM 777 N N . VAL A 1 101 ? -13.195 -15.984 -19.594 1 97.56 101 VAL A N 1
ATOM 778 C CA . VAL A 1 101 ? -12.109 -15.555 -20.469 1 97.56 101 VAL A CA 1
ATOM 779 C C . VAL A 1 101 ? -11.852 -14.062 -20.281 1 97.56 101 VAL A C 1
ATOM 781 O O . VAL A 1 101 ? -12.773 -13.25 -20.391 1 97.56 101 VAL A O 1
ATOM 784 N N . PHE A 1 102 ? -10.625 -13.742 -19.953 1 97.62 102 PHE A N 1
ATOM 785 C CA . PHE A 1 102 ? -10.227 -12.344 -19.859 1 97.62 102 PHE A CA 1
ATOM 786 C C . PHE A 1 102 ? -9.484 -11.898 -21.109 1 97.62 102 PHE A C 1
ATOM 788 O O . PHE A 1 102 ? -8.492 -12.523 -21.5 1 97.62 102 PHE A O 1
ATOM 795 N N . GLU A 1 103 ? -9.977 -10.867 -21.719 1 96.69 103 GLU A N 1
ATOM 796 C CA . GLU A 1 103 ? -9.258 -10.219 -22.812 1 96.69 103 GLU A CA 1
ATOM 797 C C . GLU A 1 103 ? -8.297 -9.164 -22.297 1 96.69 103 GLU A C 1
ATOM 799 O O . GLU A 1 103 ? -8.711 -8.188 -21.656 1 96.69 103 GLU A O 1
ATOM 804 N N . THR A 1 104 ? -7.004 -9.367 -22.547 1 96.81 104 THR A N 1
ATOM 805 C CA . THR A 1 104 ? -5.977 -8.508 -21.969 1 96.81 104 THR A CA 1
ATOM 806 C C . THR A 1 104 ? -4.988 -8.047 -23.031 1 96.81 104 THR A C 1
ATOM 808 O O . THR A 1 104 ? -5.094 -8.445 -24.203 1 96.81 104 THR A O 1
ATOM 811 N N . MET A 1 105 ? -4.047 -7.148 -22.688 1 94.81 105 MET A N 1
ATOM 812 C CA . MET A 1 105 ? -2.98 -6.699 -23.578 1 94.81 105 MET A CA 1
ATOM 813 C C . MET A 1 105 ? -2.094 -7.867 -24 1 94.81 105 MET A C 1
ATOM 815 O O . MET A 1 105 ? -1.443 -7.816 -25.047 1 94.81 105 MET A O 1
ATOM 819 N N . SER A 1 106 ? -2.088 -8.914 -23.203 1 92.94 106 SER A N 1
ATOM 820 C CA . SER A 1 106 ? -1.25 -10.07 -23.484 1 92.94 106 SER A CA 1
ATOM 821 C C . SER A 1 106 ? -2.059 -11.203 -24.125 1 92.94 106 SER A C 1
ATOM 823 O O . SER A 1 106 ? -1.604 -12.344 -24.172 1 92.94 106 SER A O 1
ATOM 825 N N . GLY A 1 107 ? -3.27 -10.875 -24.609 1 95.44 107 GLY A N 1
ATOM 826 C CA . GLY A 1 107 ? -4.129 -11.891 -25.203 1 95.44 107 GLY A CA 1
ATOM 827 C C . GLY A 1 107 ? -5.176 -12.422 -24.25 1 95.44 107 GLY A C 1
ATOM 828 O O . GLY A 1 107 ? -5.457 -11.805 -23.219 1 95.44 107 GLY A O 1
ATOM 829 N N . GLU A 1 108 ? -5.762 -13.547 -24.609 1 96.88 108 GLU A N 1
ATOM 830 C CA . GLU A 1 108 ? -6.832 -14.141 -23.812 1 96.88 108 GLU A CA 1
ATOM 831 C C . GLU A 1 108 ? -6.27 -15.016 -22.703 1 96.88 108 GLU A C 1
ATOM 833 O O . GLU A 1 108 ? -5.336 -15.789 -22.922 1 96.88 108 GLU A O 1
ATOM 838 N N . LEU A 1 109 ? -6.816 -14.828 -21.562 1 97 109 LEU A N 1
ATOM 839 C CA . LEU A 1 109 ? -6.5 -15.672 -20.406 1 97 109 LEU A CA 1
ATOM 840 C C . LEU A 1 109 ? -7.727 -16.453 -19.969 1 97 109 LEU A C 1
ATOM 842 O O . LEU A 1 109 ? -8.805 -15.883 -19.781 1 97 109 LEU A O 1
ATOM 846 N N . HIS A 1 110 ? -7.562 -17.719 -19.812 1 97.69 110 HIS A N 1
ATOM 847 C CA . HIS A 1 110 ? -8.648 -18.594 -19.422 1 97.69 110 HIS A CA 1
ATOM 848 C C . HIS A 1 110 ? -8.508 -19.031 -17.969 1 97.69 110 HIS A C 1
ATOM 850 O O . HIS A 1 110 ? -7.434 -19.453 -17.547 1 97.69 110 HIS A O 1
ATOM 856 N N . VAL A 1 111 ? -9.586 -18.906 -17.25 1 98.44 111 VAL A N 1
ATOM 857 C CA . VAL A 1 111 ? -9.617 -19.391 -15.867 1 98.44 111 VAL A CA 1
ATOM 858 C C . VAL A 1 111 ? -10.859 -20.25 -15.641 1 98.44 111 VAL A C 1
ATOM 860 O O . VAL A 1 111 ? -11.961 -19.859 -16.031 1 98.44 111 VAL A O 1
ATOM 863 N N . ARG A 1 112 ? -10.703 -21.344 -15.078 1 97.56 112 ARG A N 1
ATOM 864 C CA . ARG A 1 112 ? -11.852 -22.188 -14.742 1 97.56 112 ARG A CA 1
ATOM 865 C C . ARG A 1 112 ? -11.859 -22.531 -13.258 1 97.56 112 ARG A C 1
ATOM 867 O O . ARG A 1 112 ? -10.812 -22.516 -12.602 1 97.56 112 ARG A O 1
ATOM 874 N N . GLN A 1 113 ? -13.008 -22.734 -12.75 1 95.94 113 GLN A N 1
ATOM 875 C CA . GLN A 1 113 ? -13.172 -23.109 -11.352 1 95.94 113 GLN A CA 1
ATOM 876 C C . GLN A 1 113 ? -13.242 -24.625 -11.195 1 95.94 113 GLN A C 1
ATOM 878 O O . GLN A 1 113 ? -13.883 -25.312 -12.008 1 95.94 113 GLN A O 1
ATOM 883 N N . HIS A 1 114 ? -12.523 -25.156 -10.328 1 94.19 114 HIS A N 1
ATOM 884 C CA . HIS A 1 114 ? -12.555 -26.562 -9.922 1 94.19 114 HIS A CA 1
ATOM 885 C C . HIS A 1 114 ? -12.633 -26.688 -8.406 1 94.19 114 HIS A C 1
ATOM 887 O O . HIS A 1 114 ? -11.609 -26.672 -7.723 1 94.19 114 HIS A O 1
ATOM 893 N N . GLY A 1 115 ? -13.844 -27.016 -7.93 1 91.12 115 GLY A N 1
ATOM 894 C CA . GLY A 1 115 ? -14.039 -26.969 -6.492 1 91.12 115 GLY A CA 1
ATOM 895 C C . GLY A 1 115 ? -13.766 -25.594 -5.902 1 91.12 115 GLY A C 1
ATOM 896 O O . GLY A 1 115 ? -14.344 -24.594 -6.348 1 91.12 115 GLY A O 1
ATOM 897 N N . GLU A 1 116 ? -12.812 -25.609 -4.934 1 91.31 116 GLU A N 1
ATOM 898 C CA . GLU A 1 116 ? -12.477 -24.344 -4.277 1 91.31 116 GLU A CA 1
ATOM 899 C C . GLU A 1 116 ? -11.273 -23.688 -4.93 1 91.31 116 GLU A C 1
ATOM 901 O O . GLU A 1 116 ? -10.875 -22.578 -4.547 1 91.31 116 GLU A O 1
ATOM 906 N N . SER A 1 117 ? -10.828 -24.328 -5.953 1 96.81 117 SER A N 1
ATOM 907 C CA . SER A 1 117 ? -9.625 -23.812 -6.594 1 96.81 117 SER A CA 1
ATOM 908 C C . SER A 1 117 ? -9.953 -23.172 -7.945 1 96.81 117 SER A C 1
ATOM 910 O O . SER A 1 117 ? -11 -23.438 -8.523 1 96.81 117 SER A O 1
ATOM 912 N N . LEU A 1 118 ? -9.133 -22.297 -8.336 1 98.44 118 LEU A N 1
ATOM 913 C CA . LEU A 1 118 ? -9.148 -21.672 -9.656 1 98.44 118 LEU A CA 1
ATOM 914 C C . LEU A 1 118 ? -7.938 -22.094 -10.477 1 98.44 118 LEU A C 1
ATOM 916 O O . LEU A 1 118 ? -6.816 -22.109 -9.977 1 98.44 118 LEU A O 1
ATOM 920 N N . ILE A 1 119 ? -8.203 -22.5 -11.688 1 98.62 119 ILE A N 1
ATOM 921 C CA . ILE A 1 119 ? -7.145 -23 -12.555 1 98.62 119 ILE A CA 1
ATOM 922 C C . ILE A 1 119 ? -6.906 -22.031 -13.711 1 98.62 119 ILE A C 1
ATOM 924 O O . ILE A 1 119 ? -7.828 -21.703 -14.453 1 98.62 119 ILE A O 1
ATOM 928 N N . MET A 1 120 ? -5.703 -21.609 -13.828 1 98.25 120 MET A N 1
ATOM 929 C CA . MET A 1 120 ? -5.293 -20.734 -14.922 1 98.25 120 MET A CA 1
ATOM 930 C C . MET A 1 120 ? -4.484 -21.516 -15.961 1 98.25 120 MET A C 1
ATOM 932 O O . MET A 1 120 ? -3.754 -22.453 -15.617 1 98.25 120 MET A O 1
ATOM 936 N N . ASP A 1 121 ? -4.625 -21.078 -17.188 1 97 121 ASP A N 1
ATOM 937 C CA . ASP A 1 121 ? -3.914 -21.656 -18.328 1 97 121 ASP A CA 1
ATOM 938 C C . ASP A 1 121 ? -2.721 -20.797 -18.734 1 97 121 ASP A C 1
ATOM 940 O O . ASP A 1 121 ? -2.896 -19.703 -19.266 1 97 121 ASP A O 1
ATOM 944 N N . PHE A 1 122 ? -1.51 -21.312 -18.531 1 95.62 122 PHE A N 1
ATOM 945 C CA . PHE A 1 122 ? -0.289 -20.562 -18.797 1 95.62 122 PHE A CA 1
ATOM 946 C C . PHE A 1 122 ? 0.63 -21.344 -19.734 1 95.62 122 PHE A C 1
ATOM 948 O O . PHE A 1 122 ? 0.489 -22.562 -19.859 1 95.62 122 PHE A O 1
ATOM 955 N N . PRO A 1 123 ? 1.464 -20.641 -20.406 1 95.19 123 PRO A N 1
ATOM 956 C CA . PRO A 1 123 ? 2.502 -21.375 -21.125 1 95.19 123 PRO A CA 1
ATOM 957 C C . PRO A 1 123 ? 3.553 -21.984 -20.203 1 95.19 123 PRO A C 1
ATOM 959 O O . PRO A 1 123 ? 3.793 -21.453 -19.109 1 95.19 123 PRO A O 1
ATOM 962 N N . LEU A 1 124 ? 4.062 -23.078 -20.625 1 97 124 LEU A N 1
ATOM 963 C CA . LEU A 1 124 ? 5.238 -23.625 -19.953 1 97 124 LEU A CA 1
ATOM 964 C C . LEU A 1 124 ? 6.508 -22.938 -20.453 1 97 124 LEU A C 1
ATOM 966 O O . LEU A 1 124 ? 6.727 -22.812 -21.656 1 97 124 LEU A O 1
ATOM 970 N N . ASN A 1 125 ? 7.324 -22.422 -19.484 1 97 125 ASN A N 1
ATOM 971 C CA . ASN A 1 125 ? 8.57 -21.75 -19.828 1 97 125 ASN A CA 1
ATOM 972 C C . ASN A 1 125 ? 9.781 -22.469 -19.234 1 97 125 ASN A C 1
ATOM 974 O O . ASN A 1 125 ? 10.305 -22.047 -18.203 1 97 125 ASN A O 1
ATOM 978 N N . LYS A 1 126 ? 10.266 -23.375 -19.922 1 96.31 126 LYS A N 1
ATOM 979 C CA . LYS A 1 126 ? 11.375 -24.188 -19.438 1 96.31 126 LYS A CA 1
ATOM 980 C C . LYS A 1 126 ? 12.68 -23.391 -19.453 1 96.31 126 LYS A C 1
ATOM 982 O O . LYS A 1 126 ? 13.047 -22.812 -20.469 1 96.31 126 LYS A O 1
ATOM 987 N N . PRO A 1 127 ? 13.328 -23.391 -18.297 1 98.06 127 PRO A N 1
ATOM 988 C CA . PRO A 1 127 ? 14.617 -22.688 -18.266 1 98.06 127 PRO A CA 1
ATOM 989 C C . PRO A 1 127 ? 15.766 -23.531 -18.812 1 98.06 127 PRO A C 1
ATOM 991 O O . PRO A 1 127 ? 15.609 -24.75 -19 1 98.06 127 PRO A O 1
ATOM 994 N N . GLN A 1 128 ? 16.828 -22.859 -19.141 1 97.69 128 GLN A N 1
ATOM 995 C CA . GLN A 1 128 ? 18.047 -23.5 -19.625 1 97.69 128 GLN A CA 1
ATOM 996 C C . GLN A 1 128 ? 19.219 -23.25 -18.688 1 97.69 128 GLN A C 1
ATOM 998 O O . GLN A 1 128 ? 19.281 -22.203 -18.031 1 97.69 128 GLN A O 1
ATOM 1003 N N . PRO A 1 129 ? 20.156 -24.234 -18.688 1 97.25 129 PRO A N 1
ATOM 1004 C CA . PRO A 1 129 ? 21.328 -24.031 -17.828 1 97.25 129 PRO A CA 1
ATOM 1005 C C . PRO A 1 129 ? 22.078 -22.75 -18.141 1 97.25 129 PRO A C 1
ATOM 1007 O O . PRO A 1 129 ? 22.219 -22.375 -19.312 1 97.25 129 PRO A O 1
ATOM 1010 N N . GLN A 1 130 ? 22.484 -22.125 -17.125 1 95.19 130 GLN A N 1
ATOM 1011 C CA . GLN A 1 130 ? 23.25 -20.875 -17.203 1 95.19 130 GLN A CA 1
ATOM 1012 C C . GLN A 1 130 ? 24.625 -21.047 -16.578 1 95.19 130 GLN A C 1
ATOM 1014 O O . GLN A 1 130 ? 24.75 -21.656 -15.508 1 95.19 130 GLN A O 1
ATOM 1019 N N . ASP A 1 131 ? 25.641 -20.5 -17.25 1 92.31 131 ASP A N 1
ATOM 1020 C CA . ASP A 1 131 ? 27 -20.531 -16.719 1 92.31 131 ASP A CA 1
ATOM 1021 C C . ASP A 1 131 ? 27.125 -19.688 -15.453 1 92.31 131 ASP A C 1
ATOM 1023 O O . ASP A 1 131 ? 26.922 -18.469 -15.492 1 92.31 131 ASP A O 1
ATOM 1027 N N . GLN A 1 132 ? 27.547 -20.281 -14.391 1 92 132 GLN A N 1
ATOM 1028 C CA . GLN A 1 132 ? 27.641 -19.625 -13.094 1 92 132 GLN A CA 1
ATOM 1029 C C . GLN A 1 132 ? 28.734 -18.562 -13.086 1 92 132 GLN A C 1
ATOM 1031 O O . GLN A 1 132 ? 28.609 -17.531 -12.414 1 92 132 GLN A O 1
ATOM 1036 N N . HIS A 1 133 ? 29.703 -18.781 -13.805 1 90.94 133 HIS A N 1
ATOM 1037 C CA . HIS A 1 133 ? 30.859 -17.875 -13.812 1 90.94 133 HIS A CA 1
ATOM 1038 C C . HIS A 1 133 ? 30.484 -16.5 -14.367 1 90.94 133 HIS A C 1
ATOM 1040 O O . HIS A 1 133 ? 30.984 -15.477 -13.906 1 90.94 133 HIS A O 1
ATOM 1046 N N . GLU A 1 134 ? 29.547 -16.453 -15.242 1 90 134 GLU A N 1
ATOM 1047 C CA . GLU A 1 134 ? 29.141 -15.211 -15.906 1 90 134 GLU A CA 1
ATOM 1048 C C . GLU A 1 134 ? 28.344 -14.312 -14.969 1 90 134 GLU A C 1
ATOM 1050 O O . GLU A 1 134 ? 28.281 -13.094 -15.164 1 90 134 GLU A O 1
ATOM 1055 N N . ILE A 1 135 ? 27.781 -14.984 -13.969 1 95.06 135 ILE A N 1
ATOM 1056 C CA . ILE A 1 135 ? 26.891 -14.211 -13.109 1 95.06 135 ILE A CA 1
ATOM 1057 C C . ILE A 1 135 ? 27.266 -14.445 -11.648 1 95.06 135 ILE A C 1
ATOM 1059 O O . ILE A 1 135 ? 26.391 -14.477 -10.781 1 95.06 135 ILE A O 1
ATOM 1063 N N . LYS A 1 136 ? 28.547 -14.703 -11.398 1 95.94 136 LYS A N 1
ATOM 1064 C CA . LYS A 1 136 ? 29.031 -15.086 -10.078 1 95.94 136 LYS A CA 1
ATOM 1065 C C . LYS A 1 136 ? 28.719 -14.008 -9.039 1 95.94 136 LYS A C 1
ATOM 1067 O O . LYS A 1 136 ? 28.328 -14.312 -7.914 1 95.94 136 LYS A O 1
ATOM 1072 N N . ASP A 1 137 ? 28.844 -12.781 -9.391 1 96.69 137 ASP A N 1
ATOM 1073 C CA . ASP A 1 137 ? 28.625 -11.68 -8.453 1 96.69 137 ASP A CA 1
ATOM 1074 C C . ASP A 1 137 ? 27.141 -11.57 -8.094 1 96.69 137 ASP A C 1
ATOM 1076 O O . ASP A 1 137 ? 26.797 -11.273 -6.949 1 96.69 137 ASP A O 1
ATOM 1080 N N . LEU A 1 138 ? 26.312 -11.766 -9.039 1 97.38 138 LEU A N 1
ATOM 1081 C CA . LEU A 1 138 ? 24.875 -11.742 -8.789 1 97.38 138 LEU A CA 1
ATOM 1082 C C . LEU A 1 138 ? 24.453 -12.906 -7.902 1 97.38 138 LEU A C 1
ATOM 1084 O O . LEU A 1 138 ? 23.656 -12.734 -6.977 1 97.38 138 LEU A O 1
ATOM 1088 N N . LEU A 1 139 ? 25.047 -14.07 -8.164 1 98.12 139 LEU A N 1
ATOM 1089 C CA . LEU A 1 139 ? 24.766 -15.234 -7.332 1 98.12 139 LEU A CA 1
ATOM 1090 C C . LEU A 1 139 ? 25.125 -14.969 -5.875 1 98.12 139 LEU A C 1
ATOM 1092 O O . LEU A 1 139 ? 24.344 -15.266 -4.969 1 98.12 139 LEU A O 1
ATOM 1096 N N . LYS A 1 140 ? 26.266 -14.336 -5.707 1 97.62 140 LYS A N 1
ATOM 1097 C CA . LYS A 1 140 ? 26.719 -14 -4.363 1 97.62 140 LYS A CA 1
ATOM 1098 C C . LYS A 1 140 ? 25.781 -12.992 -3.701 1 97.62 140 LYS A C 1
ATOM 1100 O O . LYS A 1 140 ? 25.5 -13.086 -2.504 1 97.62 140 LYS A O 1
ATOM 1105 N N . ALA A 1 141 ? 25.312 -12.125 -4.492 1 97.5 141 ALA A N 1
ATOM 1106 C CA . ALA A 1 141 ? 24.406 -11.094 -3.984 1 97.5 141 ALA A CA 1
ATOM 1107 C C . ALA A 1 141 ? 23.062 -11.688 -3.574 1 97.5 141 ALA A C 1
ATOM 1109 O O . ALA A 1 141 ? 22.391 -11.156 -2.686 1 97.5 141 ALA A O 1
ATOM 1110 N N . VAL A 1 142 ? 22.672 -12.75 -4.188 1 98 142 VAL A N 1
ATOM 1111 C CA . VAL A 1 142 ? 21.344 -13.328 -3.951 1 98 142 VAL A CA 1
ATOM 1112 C C . VAL A 1 142 ? 21.422 -14.32 -2.797 1 98 142 VAL A C 1
ATOM 1114 O O . VAL A 1 142 ? 20.641 -14.234 -1.844 1 98 142 VAL A O 1
ATOM 1117 N N . VAL A 1 143 ? 22.422 -15.266 -2.826 1 98.31 143 VAL A N 1
ATOM 1118 C CA . VAL A 1 143 ? 22.328 -16.391 -1.906 1 98.31 143 VAL A CA 1
ATOM 1119 C C . VAL A 1 143 ? 23.594 -16.453 -1.048 1 98.31 143 VAL A C 1
ATOM 1121 O O . VAL A 1 143 ? 23.781 -17.391 -0.264 1 98.31 143 VAL A O 1
ATOM 1124 N N . GLY A 1 144 ? 24.469 -15.477 -1.197 1 97.19 144 GLY A N 1
ATOM 1125 C CA . GLY A 1 144 ? 25.703 -15.5 -0.421 1 97.19 144 GLY A CA 1
ATOM 1126 C C . GLY A 1 144 ? 26.562 -16.719 -0.702 1 97.19 144 GLY A C 1
ATOM 1127 O O . GLY A 1 144 ? 26.875 -17 -1.858 1 97.19 144 GLY A O 1
ATOM 1128 N N . ASP A 1 145 ? 26.875 -17.422 0.423 1 96.31 145 ASP A N 1
ATOM 1129 C CA . ASP A 1 145 ? 27.797 -18.562 0.292 1 96.31 145 ASP A CA 1
ATOM 1130 C C . ASP A 1 145 ? 27.031 -19.875 0.338 1 96.31 145 ASP A C 1
ATOM 1132 O O . ASP A 1 145 ? 27.625 -20.953 0.503 1 96.31 145 ASP A O 1
ATOM 1136 N N . LEU A 1 146 ? 25.766 -19.781 0.201 1 98 146 LEU A N 1
ATOM 1137 C CA . LEU A 1 146 ? 25 -21.016 0.23 1 98 146 LEU A CA 1
ATOM 1138 C C . LEU A 1 146 ? 25.359 -21.906 -0.959 1 98 146 LEU A C 1
ATOM 1140 O O . LEU A 1 146 ? 25.562 -21.406 -2.07 1 98 146 LEU A O 1
ATOM 1144 N N . PRO A 1 147 ? 25.422 -23.219 -0.761 1 98 147 PRO A N 1
ATOM 1145 C CA . PRO A 1 147 ? 25.734 -24.109 -1.878 1 98 147 PRO A CA 1
ATOM 1146 C C . PRO A 1 147 ? 24.641 -24.125 -2.941 1 98 147 PRO A C 1
ATOM 1148 O O . PRO A 1 147 ? 23.453 -24.203 -2.609 1 98 147 PRO A O 1
ATOM 1151 N N . ILE A 1 148 ? 25.047 -24.078 -4.184 1 98.12 148 ILE A N 1
ATOM 1152 C CA . ILE A 1 148 ? 24.141 -24.031 -5.328 1 98.12 148 ILE A CA 1
ATOM 1153 C C . ILE A 1 148 ? 24.203 -25.344 -6.094 1 98.12 148 ILE A C 1
ATOM 1155 O O . ILE A 1 148 ? 25.297 -25.875 -6.344 1 98.12 148 ILE A O 1
ATOM 1159 N N . GLN A 1 149 ? 23.047 -25.891 -6.391 1 98 149 GLN A N 1
ATOM 1160 C CA . GLN A 1 149 ? 22.969 -27.125 -7.164 1 98 149 GLN A CA 1
ATOM 1161 C C . GLN A 1 149 ? 22.922 -26.844 -8.656 1 98 149 GLN A C 1
ATOM 1163 O O . GLN A 1 149 ? 23.594 -27.5 -9.453 1 98 149 GLN A O 1
ATOM 1168 N N . ASP A 1 150 ? 22.047 -25.938 -9.086 1 98.06 150 ASP A N 1
ATOM 1169 C CA . ASP A 1 150 ? 21.859 -25.578 -10.484 1 98.06 150 ASP A CA 1
ATOM 1170 C C . ASP A 1 150 ? 21.594 -24.078 -10.641 1 98.06 150 ASP A C 1
ATOM 1172 O O . ASP A 1 150 ? 21.078 -23.438 -9.727 1 98.06 150 ASP A O 1
ATOM 1176 N N . VAL A 1 151 ? 22.016 -23.547 -11.734 1 98.5 151 VAL A N 1
ATOM 1177 C CA . VAL A 1 151 ? 21.656 -22.203 -12.172 1 98.5 151 VAL A CA 1
ATOM 1178 C C . VAL A 1 151 ? 21.094 -22.25 -13.586 1 98.5 151 VAL A C 1
ATOM 1180 O O . VAL A 1 151 ? 21.703 -22.844 -14.484 1 98.5 151 VAL A O 1
ATOM 1183 N N . CYS A 1 152 ? 19.906 -21.734 -13.734 1 98.5 152 CYS A N 1
ATOM 1184 C CA . CYS A 1 152 ? 19.266 -21.734 -15.039 1 98.5 152 CYS A CA 1
ATOM 1185 C C . CYS A 1 152 ? 18.734 -20.344 -15.383 1 98.5 152 CYS A C 1
ATOM 1187 O O . CYS A 1 152 ? 18.641 -19.469 -14.516 1 98.5 152 CYS A O 1
ATOM 1189 N N . TYR A 1 153 ? 18.516 -20.109 -16.609 1 98.12 153 TYR A N 1
ATOM 1190 C CA . TYR A 1 153 ? 17.969 -18.859 -17.125 1 98.12 153 TYR A CA 1
ATOM 1191 C C . TYR A 1 153 ? 16.844 -19.141 -18.109 1 98.12 153 TYR A C 1
ATOM 1193 O O . TYR A 1 153 ? 16.922 -20.062 -18.922 1 98.12 153 TYR A O 1
ATOM 1201 N N . CYS A 1 154 ? 15.773 -18.406 -17.969 1 98.06 154 CYS A N 1
ATOM 1202 C CA . CYS A 1 154 ? 14.664 -18.469 -18.906 1 98.06 154 CYS A CA 1
ATOM 1203 C C . CYS A 1 154 ? 14.555 -17.188 -19.719 1 98.06 154 CYS A C 1
ATOM 1205 O O . CYS A 1 154 ? 14.086 -16.172 -19.203 1 98.06 154 CYS A O 1
ATOM 1207 N N . PRO A 1 155 ? 14.844 -17.156 -21.016 1 96 155 PRO A N 1
ATOM 1208 C CA . PRO A 1 155 ? 14.844 -15.938 -21.812 1 96 155 PRO A CA 1
ATOM 1209 C C . PRO A 1 155 ? 13.438 -15.391 -22.062 1 96 155 PRO A C 1
ATOM 1211 O O . PRO A 1 155 ? 13.273 -14.195 -22.297 1 96 155 PRO A O 1
ATOM 1214 N N . THR A 1 156 ? 12.469 -16.266 -22.047 1 94.94 156 THR A N 1
ATOM 1215 C CA . THR A 1 156 ? 11.102 -15.844 -22.312 1 94.94 156 THR A CA 1
ATOM 1216 C C . THR A 1 156 ? 10.578 -14.961 -21.188 1 94.94 156 THR A C 1
ATOM 1218 O O . THR A 1 156 ? 9.836 -14.008 -21.422 1 94.94 156 THR A O 1
ATOM 1221 N N . THR A 1 157 ? 10.938 -15.273 -19.938 1 95.06 157 THR A N 1
ATOM 1222 C CA . THR A 1 157 ? 10.422 -14.547 -18.781 1 95.06 157 THR A CA 1
ATOM 1223 C C . THR A 1 157 ? 11.508 -13.664 -18.188 1 95.06 157 THR A C 1
ATOM 1225 O O . THR A 1 157 ? 11.25 -12.898 -17.25 1 95.06 157 THR A O 1
ATOM 1228 N N . TRP A 1 158 ? 12.711 -13.82 -18.641 1 96.5 158 TRP A N 1
ATOM 1229 C CA . TRP A 1 158 ? 13.867 -13.062 -18.172 1 96.5 158 TRP A CA 1
ATOM 1230 C C . TRP A 1 158 ? 14.188 -13.375 -16.719 1 96.5 158 TRP A C 1
ATOM 1232 O O . TRP A 1 158 ? 14.617 -12.5 -15.969 1 96.5 158 TRP A O 1
ATOM 1242 N N . ASN A 1 159 ? 13.906 -14.633 -16.344 1 97.75 159 ASN A N 1
ATOM 1243 C CA . ASN A 1 159 ? 14.141 -15.047 -14.953 1 97.75 159 ASN A CA 1
ATOM 1244 C C . ASN A 1 159 ? 15.414 -15.875 -14.82 1 97.75 159 ASN A C 1
ATOM 1246 O O . ASN A 1 159 ? 15.617 -16.828 -15.578 1 97.75 159 ASN A O 1
ATOM 1250 N N . LEU A 1 160 ? 16.25 -15.445 -13.914 1 98.38 160 LEU A N 1
ATOM 1251 C CA . LEU A 1 160 ? 17.328 -16.312 -13.422 1 98.38 160 LEU A CA 1
ATOM 1252 C C . LEU A 1 160 ? 16.812 -17.25 -12.328 1 98.38 160 LEU A C 1
ATOM 1254 O O . LEU A 1 160 ? 16.094 -16.812 -11.414 1 98.38 160 LEU A O 1
ATOM 1258 N N . MET A 1 161 ? 17.109 -18.484 -12.438 1 98.75 161 MET A N 1
ATOM 1259 C CA . MET A 1 161 ? 16.703 -19.453 -11.43 1 98.75 161 MET A CA 1
ATOM 1260 C C . MET A 1 161 ? 17.906 -20.078 -10.742 1 98.75 161 MET A C 1
ATOM 1262 O O . MET A 1 161 ? 18.828 -20.578 -11.406 1 98.75 161 MET A O 1
ATOM 1266 N N . ILE A 1 162 ? 17.922 -20.016 -9.453 1 98.81 162 ILE A N 1
ATOM 1267 C CA . ILE A 1 162 ? 18.969 -20.594 -8.633 1 98.81 162 ILE A CA 1
ATOM 1268 C C . ILE A 1 162 ? 18.406 -21.719 -7.773 1 98.81 162 ILE A C 1
ATOM 1270 O O . ILE A 1 162 ? 17.531 -21.484 -6.926 1 98.81 162 ILE A O 1
ATOM 1274 N N . ARG A 1 163 ? 18.844 -22.875 -7.98 1 98.81 163 ARG A N 1
ATOM 1275 C CA . ARG A 1 163 ? 18.469 -24 -7.125 1 98.81 163 ARG A CA 1
ATOM 1276 C C . ARG A 1 163 ? 19.531 -24.25 -6.059 1 98.81 163 ARG A C 1
ATOM 1278 O O . ARG A 1 163 ? 20.688 -24.547 -6.375 1 98.81 163 ARG A O 1
ATOM 1285 N N . LEU A 1 164 ? 19.109 -24.141 -4.82 1 98.62 164 LEU A N 1
ATOM 1286 C CA . LEU A 1 164 ? 20 -24.453 -3.715 1 98.62 164 LEU A CA 1
ATOM 1287 C C . LEU A 1 164 ? 20.25 -25.953 -3.623 1 98.62 164 LEU A C 1
ATOM 1289 O O . LEU A 1 164 ? 19.391 -26.75 -4.027 1 98.62 164 LEU A O 1
ATOM 1293 N N . ALA A 1 165 ? 21.422 -26.297 -3.08 1 98.12 165 ALA A N 1
ATOM 1294 C CA . ALA A 1 165 ? 21.766 -27.703 -2.887 1 98.12 165 ALA A CA 1
ATOM 1295 C C . ALA A 1 165 ? 20.781 -28.375 -1.932 1 98.12 165 ALA A C 1
ATOM 1297 O O . ALA A 1 165 ? 20.219 -27.734 -1.046 1 98.12 165 ALA A O 1
ATOM 1298 N N . ASP A 1 166 ? 20.656 -29.703 -2.084 1 96.5 166 ASP A N 1
ATOM 1299 C CA . ASP A 1 166 ? 19.719 -30.469 -1.27 1 96.5 166 ASP A CA 1
ATOM 1300 C C . ASP A 1 166 ? 20.156 -30.5 0.192 1 96.5 166 ASP A C 1
ATOM 1302 O O . ASP A 1 166 ? 19.375 -30.875 1.072 1 96.5 166 ASP A O 1
ATOM 1306 N N . THR A 1 167 ? 21.391 -30.125 0.464 1 95.94 167 THR A N 1
ATOM 1307 C CA . THR A 1 167 ? 21.922 -30.094 1.825 1 95.94 167 THR A CA 1
ATOM 1308 C C . THR A 1 167 ? 21.422 -28.859 2.574 1 95.94 167 THR A C 1
ATOM 1310 O O . THR A 1 167 ? 21.547 -28.781 3.799 1 95.94 167 THR A O 1
ATOM 1313 N N . CYS A 1 168 ? 20.844 -27.906 1.831 1 96 168 CYS A N 1
ATOM 1314 C CA . CYS A 1 168 ? 20.359 -26.688 2.457 1 96 168 CYS A CA 1
ATOM 1315 C C . CYS A 1 168 ? 19.047 -26.938 3.201 1 96 168 CYS A C 1
ATOM 1317 O O . CYS A 1 168 ? 18.203 -27.703 2.738 1 96 168 CYS A O 1
ATOM 1319 N N . ASP A 1 169 ? 18.984 -26.25 4.324 1 94.75 169 ASP A N 1
ATOM 1320 C CA . ASP A 1 169 ? 17.719 -26.25 5.066 1 94.75 169 ASP A CA 1
ATOM 1321 C C . ASP A 1 169 ? 16.781 -25.172 4.551 1 94.75 169 ASP A C 1
ATOM 1323 O O . ASP A 1 169 ? 17.219 -24.125 4.078 1 94.75 169 ASP A O 1
ATOM 1327 N N . ARG A 1 170 ? 15.484 -25.516 4.75 1 94.56 170 ARG A N 1
ATOM 1328 C CA . ARG A 1 170 ? 14.477 -24.562 4.309 1 94.56 170 ARG A CA 1
ATOM 1329 C C . ARG A 1 170 ? 14.703 -23.203 4.953 1 94.56 170 ARG A C 1
ATOM 1331 O O . ARG A 1 170 ? 14.414 -22.172 4.348 1 94.56 170 ARG A O 1
ATOM 1338 N N . SER A 1 171 ? 15.203 -23.203 6.16 1 96.19 171 SER A N 1
ATOM 1339 C CA . SER A 1 171 ? 15.445 -21.969 6.879 1 96.19 171 SER A CA 1
ATOM 1340 C C . SER A 1 171 ? 16.453 -21.094 6.137 1 96.19 171 SER A C 1
ATOM 1342 O O . SER A 1 171 ? 16.406 -19.859 6.238 1 96.19 171 SER A O 1
ATOM 1344 N N . GLU A 1 172 ? 17.328 -21.688 5.383 1 97.06 172 GLU A N 1
ATOM 1345 C CA . GLU A 1 172 ? 18.297 -20.922 4.605 1 97.06 172 GLU A CA 1
ATOM 1346 C C . GLU A 1 172 ? 17.625 -20.188 3.457 1 97.06 172 GLU A C 1
ATOM 1348 O O . GLU A 1 172 ? 18.016 -19.062 3.133 1 97.06 172 GLU A O 1
ATOM 1353 N N . LEU A 1 173 ? 16.641 -20.859 2.883 1 97.94 173 LEU A N 1
ATOM 1354 C CA . LEU A 1 173 ? 15.859 -20.203 1.839 1 97.94 173 LEU A CA 1
ATOM 1355 C C . LEU A 1 173 ? 15.023 -19.062 2.416 1 97.94 173 LEU A C 1
ATOM 1357 O O . LEU A 1 173 ? 15.031 -17.953 1.884 1 97.94 173 LEU A O 1
ATOM 1361 N N . THR A 1 174 ? 14.328 -19.281 3.537 1 97.31 174 THR A N 1
ATOM 1362 C CA . THR A 1 174 ? 13.383 -18.328 4.102 1 97.31 174 THR A CA 1
ATOM 1363 C C . THR A 1 174 ? 14.125 -17.141 4.73 1 97.31 174 THR A C 1
ATOM 1365 O O . THR A 1 174 ? 13.562 -16.062 4.875 1 97.31 174 THR A O 1
ATOM 1368 N N . SER A 1 175 ? 15.406 -17.344 4.984 1 96.5 175 SER A N 1
ATOM 1369 C CA . SER A 1 175 ? 16.156 -16.297 5.688 1 96.5 175 SER A CA 1
ATOM 1370 C C . SER A 1 175 ? 16.906 -15.406 4.707 1 96.5 175 SER A C 1
ATOM 1372 O O . SER A 1 175 ? 17.562 -14.453 5.117 1 96.5 175 SER A O 1
ATOM 1374 N N . LEU A 1 176 ? 16.812 -15.727 3.438 1 97.38 176 LEU A N 1
ATOM 1375 C CA . LEU A 1 176 ? 17.484 -14.898 2.443 1 97.38 176 LEU A CA 1
ATOM 1376 C C . LEU A 1 176 ? 17.031 -13.445 2.535 1 97.38 176 LEU A C 1
ATOM 1378 O O . LEU A 1 176 ? 15.852 -13.18 2.766 1 97.38 176 LEU A O 1
ATOM 1382 N N . ARG A 1 177 ? 17.984 -12.5 2.441 1 93.75 177 ARG A N 1
ATOM 1383 C CA . ARG A 1 177 ? 17.703 -11.07 2.479 1 93.75 177 ARG A CA 1
ATOM 1384 C C . ARG A 1 177 ? 18.453 -10.32 1.389 1 93.75 177 ARG A C 1
ATOM 1386 O O . ARG A 1 177 ? 19.266 -9.445 1.683 1 93.75 177 ARG A O 1
ATOM 1393 N N . PRO A 1 178 ? 18.172 -10.711 0.158 1 95.62 178 PRO A N 1
ATOM 1394 C CA . PRO A 1 178 ? 18.844 -9.953 -0.9 1 95.62 178 PRO A CA 1
ATOM 1395 C C . PRO A 1 178 ? 18.5 -8.469 -0.864 1 95.62 178 PRO A C 1
ATOM 1397 O O . PRO A 1 178 ? 17.406 -8.086 -0.449 1 95.62 178 PRO A O 1
ATOM 1400 N N . GLU A 1 179 ? 19.5 -7.691 -1.284 1 92 179 GLU A N 1
ATOM 1401 C CA . GLU A 1 179 ? 19.312 -6.242 -1.354 1 92 179 GLU A CA 1
ATOM 1402 C C . GLU A 1 179 ? 19.078 -5.785 -2.791 1 92 179 GLU A C 1
ATOM 1404 O O . GLU A 1 179 ? 19.812 -6.18 -3.701 1 92 179 GLU A O 1
ATOM 1409 N N . ALA A 1 180 ? 18.047 -4.91 -2.893 1 91.12 180 ALA A N 1
ATOM 1410 C CA . ALA A 1 180 ? 17.656 -4.465 -4.227 1 91.12 180 ALA A CA 1
ATOM 1411 C C . ALA A 1 180 ? 18.844 -3.848 -4.973 1 91.12 180 ALA A C 1
ATOM 1413 O O . ALA A 1 180 ? 19.125 -4.219 -6.109 1 91.12 180 ALA A O 1
ATOM 1414 N N . GLU A 1 181 ? 19.469 -2.961 -4.328 1 89.06 181 GLU A N 1
ATOM 1415 C CA . GLU A 1 181 ? 20.594 -2.262 -4.965 1 89.06 181 GLU A CA 1
ATOM 1416 C C . GLU A 1 181 ? 21.688 -3.236 -5.387 1 89.06 181 GLU A C 1
ATOM 1418 O O . GLU A 1 181 ? 22.266 -3.088 -6.461 1 89.06 181 GLU A O 1
ATOM 1423 N N . ALA A 1 182 ? 22 -4.16 -4.5 1 92.94 182 ALA A N 1
ATOM 1424 C CA . ALA A 1 182 ? 23.031 -5.145 -4.789 1 92.94 182 ALA A CA 1
ATOM 1425 C C . ALA A 1 182 ? 22.656 -5.996 -6 1 92.94 182 ALA A C 1
ATOM 1427 O O . ALA A 1 182 ? 23.516 -6.301 -6.84 1 92.94 182 ALA A O 1
ATOM 1428 N N . LEU A 1 183 ? 21.406 -6.391 -6.105 1 95.81 183 LEU A N 1
ATOM 1429 C CA . LEU A 1 183 ? 20.969 -7.203 -7.23 1 95.81 183 LEU A CA 1
ATOM 1430 C C . LEU A 1 183 ? 21.062 -6.426 -8.539 1 95.81 183 LEU A C 1
ATOM 1432 O O . LEU A 1 183 ? 21.594 -6.938 -9.531 1 95.81 183 LEU A O 1
ATOM 1436 N N . LEU A 1 184 ? 20.625 -5.191 -8.531 1 93.69 184 LEU A N 1
ATOM 1437 C CA . LEU A 1 184 ? 20.625 -4.352 -9.719 1 93.69 184 LEU A CA 1
ATOM 1438 C C . LEU A 1 184 ? 22.047 -4.07 -10.18 1 93.69 184 LEU A C 1
ATOM 1440 O O . LEU A 1 184 ? 22.344 -4.109 -11.375 1 93.69 184 LEU A O 1
ATOM 1444 N N . LYS A 1 185 ? 22.891 -3.83 -9.242 1 93.12 185 LYS A N 1
ATOM 1445 C CA . LYS A 1 185 ? 24.281 -3.471 -9.547 1 93.12 185 LYS A CA 1
ATOM 1446 C C . LYS A 1 185 ? 25.047 -4.668 -10.078 1 93.12 185 LYS A C 1
ATOM 1448 O O . LYS A 1 185 ? 25.953 -4.512 -10.898 1 93.12 185 LYS A O 1
ATOM 1453 N N . ASN A 1 186 ? 24.672 -5.859 -9.656 1 94.12 186 ASN A N 1
ATOM 1454 C CA . ASN A 1 186 ? 25.5 -7.027 -9.953 1 94.12 186 ASN A CA 1
ATOM 1455 C C . ASN A 1 186 ? 24.938 -7.832 -11.125 1 94.12 186 ASN A C 1
ATOM 1457 O O . ASN A 1 186 ? 25.438 -8.914 -11.43 1 94.12 186 ASN A O 1
ATOM 1461 N N . ASP A 1 187 ? 23.844 -7.348 -11.719 1 93.12 187 ASP A N 1
ATOM 1462 C CA . ASP A 1 187 ? 23.406 -7.945 -12.977 1 93.12 187 ASP A CA 1
ATOM 1463 C C . ASP A 1 187 ? 24.25 -7.461 -14.141 1 93.12 187 ASP A C 1
ATOM 1465 O O . ASP A 1 187 ? 23.953 -6.43 -14.75 1 93.12 187 ASP A O 1
ATOM 1469 N N . SER A 1 188 ? 25.219 -8.219 -14.539 1 88.06 188 SER A N 1
ATOM 1470 C CA . SER A 1 188 ? 26.156 -7.832 -15.602 1 88.06 188 SER A CA 1
ATOM 1471 C C . SER A 1 188 ? 25.578 -8.141 -16.984 1 88.06 188 SER A C 1
ATOM 1473 O O . SER A 1 188 ? 26.078 -7.648 -17.984 1 88.06 188 SER A O 1
ATOM 1475 N N . THR A 1 189 ? 24.547 -8.914 -17.062 1 88.38 189 THR A N 1
ATOM 1476 C CA . THR A 1 189 ? 24 -9.336 -18.344 1 88.38 189 THR A CA 1
ATOM 1477 C C . THR A 1 189 ? 23.062 -8.281 -18.906 1 88.38 189 THR A C 1
ATOM 1479 O O . THR A 1 189 ? 22.984 -8.094 -20.125 1 88.38 189 THR A O 1
ATOM 1482 N N . GLY A 1 190 ? 22.344 -7.645 -18.031 1 89.56 190 GLY A N 1
ATOM 1483 C CA . GLY A 1 190 ? 21.328 -6.691 -18.438 1 89.56 190 GLY A CA 1
ATOM 1484 C C . GLY A 1 190 ? 20.031 -7.352 -18.906 1 89.56 190 GLY A C 1
ATOM 1485 O O . GLY A 1 190 ? 19.094 -6.672 -19.312 1 89.56 190 GLY A O 1
ATOM 1486 N N . ASN A 1 191 ? 19.984 -8.664 -18.812 1 93.88 191 ASN A N 1
ATOM 1487 C CA . ASN A 1 191 ? 18.844 -9.398 -19.344 1 93.88 191 ASN A CA 1
ATOM 1488 C C . ASN A 1 191 ? 17.984 -9.984 -18.234 1 93.88 191 ASN A C 1
ATOM 1490 O O . ASN A 1 191 ? 16.922 -10.562 -18.516 1 9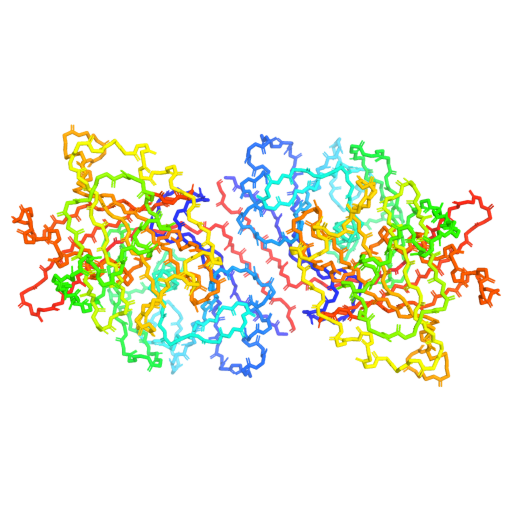3.88 191 ASN A O 1
ATOM 1494 N N . ILE A 1 192 ? 18.406 -9.844 -17.031 1 95.81 192 ILE A N 1
ATOM 1495 C CA . ILE A 1 192 ? 17.688 -10.43 -15.914 1 95.81 192 ILE A CA 1
ATOM 1496 C C . ILE A 1 192 ? 16.688 -9.414 -15.359 1 95.81 192 ILE A C 1
ATOM 1498 O O . ILE A 1 192 ? 17.031 -8.258 -15.133 1 95.81 192 ILE A O 1
ATOM 1502 N N . LYS A 1 193 ? 15.438 -9.914 -15.18 1 95.56 193 LYS A N 1
ATOM 1503 C CA . LYS A 1 193 ? 14.414 -9.031 -14.625 1 95.56 193 LYS A CA 1
ATOM 1504 C C . LYS A 1 193 ? 13.828 -9.617 -13.336 1 95.56 193 LYS A C 1
ATOM 1506 O O . LYS A 1 193 ? 13.047 -8.961 -12.648 1 95.56 193 LYS A O 1
ATOM 1511 N N . GLY A 1 194 ? 14.211 -10.82 -13 1 97.06 194 GLY A N 1
ATOM 1512 C CA . GLY A 1 194 ? 13.797 -11.484 -11.773 1 97.06 194 GLY A CA 1
ATOM 1513 C C . GLY A 1 194 ? 14.672 -12.664 -11.414 1 97.06 194 GLY A C 1
ATOM 1514 O O . GLY A 1 194 ? 15.312 -13.258 -12.281 1 97.06 194 GLY A O 1
ATOM 1515 N N . VAL A 1 195 ? 14.734 -12.922 -10.141 1 98.38 195 VAL A N 1
ATOM 1516 C CA . VAL A 1 195 ? 15.523 -14.039 -9.656 1 98.38 195 VAL A CA 1
ATOM 1517 C C . VAL A 1 195 ? 14.641 -14.992 -8.852 1 98.38 195 VAL A C 1
ATOM 1519 O O . VAL A 1 195 ? 14.016 -14.594 -7.871 1 98.38 195 VAL A O 1
ATOM 1522 N N . ILE A 1 196 ? 14.578 -16.203 -9.312 1 98.69 196 ILE A N 1
ATOM 1523 C CA . ILE A 1 196 ? 13.93 -17.297 -8.602 1 98.69 196 ILE A CA 1
ATOM 1524 C C . ILE A 1 196 ? 14.961 -18.062 -7.773 1 98.69 196 ILE A C 1
ATOM 1526 O O . ILE A 1 196 ? 16 -18.484 -8.297 1 98.69 196 ILE A O 1
ATOM 1530 N N . VAL A 1 197 ? 14.773 -18.203 -6.52 1 98.88 197 VAL A N 1
ATOM 1531 C CA . VAL A 1 197 ? 15.555 -19.125 -5.699 1 98.88 197 VAL A CA 1
ATOM 1532 C C . VAL A 1 197 ? 14.672 -20.297 -5.254 1 98.88 197 VAL A C 1
ATOM 1534 O O . VAL A 1 197 ? 13.578 -20.094 -4.73 1 98.88 197 VAL A O 1
ATOM 1537 N N . THR A 1 198 ? 15.141 -21.484 -5.531 1 98.81 198 THR A N 1
ATOM 1538 C CA . THR A 1 198 ? 14.297 -22.641 -5.262 1 98.81 198 THR A CA 1
ATOM 1539 C C . THR A 1 198 ? 15.102 -23.75 -4.602 1 98.81 198 THR A C 1
ATOM 1541 O O . THR A 1 198 ? 16.328 -23.688 -4.559 1 98.81 198 THR A O 1
ATOM 1544 N N . MET A 1 199 ? 14.414 -24.641 -4.027 1 98.25 199 MET A N 1
ATOM 1545 C CA . MET A 1 199 ? 14.992 -25.844 -3.443 1 98.25 199 MET A CA 1
ATOM 1546 C C . MET A 1 199 ? 13.984 -26.984 -3.436 1 98.25 199 MET A C 1
ATOM 1548 O O . MET A 1 199 ? 12.781 -26.766 -3.576 1 98.25 199 MET A O 1
ATOM 1552 N N . LYS A 1 200 ? 14.492 -28.125 -3.27 1 97.12 200 LYS A N 1
ATOM 1553 C CA . LYS A 1 200 ? 13.648 -29.312 -3.199 1 97.12 200 LYS A CA 1
ATOM 1554 C C . LYS A 1 200 ? 12.766 -29.297 -1.953 1 97.12 200 LYS A C 1
ATOM 1556 O O . LYS A 1 200 ? 13.203 -28.859 -0.886 1 97.12 200 LYS A O 1
ATOM 1561 N N . GLY A 1 201 ? 11.508 -29.656 -2.168 1 95.62 201 GLY A N 1
ATOM 1562 C CA . GLY A 1 201 ? 10.562 -29.688 -1.064 1 95.62 201 GLY A CA 1
ATOM 1563 C C . GLY A 1 201 ? 10.711 -30.906 -0.187 1 95.62 201 GLY A C 1
ATOM 1564 O O . GLY A 1 201 ? 11.766 -31.547 -0.171 1 95.62 201 GLY A O 1
ATOM 1565 N N . ALA A 1 202 ? 9.781 -30.984 0.738 1 86.25 202 ALA A N 1
ATOM 1566 C CA . ALA A 1 202 ? 9.695 -32.125 1.63 1 86.25 202 ALA A CA 1
ATOM 1567 C C . ALA A 1 202 ? 8.445 -32.969 1.337 1 86.25 202 ALA A C 1
ATOM 1569 O O . ALA A 1 202 ? 7.445 -32.844 2.049 1 86.25 202 ALA A O 1
ATOM 1570 N N . PRO A 1 203 ? 8.586 -33.781 0.422 1 77.5 203 PRO A N 1
ATOM 1571 C CA . PRO A 1 203 ? 7.375 -34.5 -0.002 1 77.5 203 PRO A CA 1
ATOM 1572 C C . PRO A 1 203 ? 6.828 -35.438 1.075 1 77.5 203 PRO A C 1
ATOM 1574 O O . PRO A 1 203 ? 5.645 -35.781 1.062 1 77.5 203 PRO A O 1
ATOM 1577 N N . ASN A 1 204 ? 7.695 -35.719 2.068 1 80.12 204 ASN A N 1
ATOM 1578 C CA . ASN A 1 204 ? 7.266 -36.656 3.109 1 80.12 204 ASN A CA 1
ATOM 1579 C C . ASN A 1 204 ? 6.703 -35.906 4.32 1 80.12 204 ASN A C 1
ATOM 1581 O O . ASN A 1 204 ? 6.312 -36.531 5.309 1 80.12 204 ASN A O 1
ATOM 1585 N N . ALA A 1 205 ? 6.805 -34.656 4.297 1 84.31 205 ALA A N 1
ATOM 1586 C CA . ALA A 1 205 ? 6.18 -33.844 5.336 1 84.31 205 ALA A CA 1
ATOM 1587 C C . ALA A 1 205 ? 4.891 -33.219 4.828 1 84.31 205 ALA A C 1
ATOM 1589 O O . ALA A 1 205 ? 4.797 -32.844 3.652 1 84.31 205 ALA A O 1
ATOM 1590 N N . GLN A 1 206 ? 3.84 -33.25 5.656 1 86.31 206 GLN A N 1
ATOM 1591 C CA . GLN A 1 206 ? 2.604 -32.594 5.258 1 86.31 206 GLN A CA 1
ATOM 1592 C C . GLN A 1 206 ? 2.805 -31.094 5.129 1 86.31 206 GLN A C 1
ATOM 1594 O O . GLN A 1 206 ? 3.494 -30.484 5.949 1 86.31 206 GLN A O 1
ATOM 1599 N N . PRO A 1 207 ? 2.346 -30.484 4.035 1 90.44 207 PRO A N 1
ATOM 1600 C CA . PRO A 1 207 ? 1.374 -30.984 3.059 1 90.44 207 PRO A CA 1
ATOM 1601 C C . PRO A 1 207 ? 2.035 -31.672 1.87 1 90.44 207 PRO A C 1
ATOM 1603 O O . PRO A 1 207 ? 1.365 -32 0.886 1 90.44 207 PRO A O 1
ATOM 1606 N N . GLY A 1 208 ? 3.301 -31.859 1.857 1 93 208 GLY A N 1
ATOM 1607 C CA . GLY A 1 208 ? 4.027 -32.625 0.85 1 93 208 GLY A CA 1
ATOM 1608 C C . GLY A 1 208 ? 4.43 -31.781 -0.35 1 93 208 GLY A C 1
ATOM 1609 O O . GLY A 1 208 ? 4.234 -32.188 -1.495 1 93 208 GLY A O 1
ATOM 1610 N N . TYR A 1 209 ? 4.883 -30.625 -0.103 1 97 209 TYR A N 1
ATOM 1611 C CA . TYR A 1 209 ? 5.332 -29.75 -1.183 1 97 209 TYR A CA 1
ATOM 1612 C C . TYR A 1 209 ? 6.484 -30.375 -1.952 1 97 209 TYR A C 1
ATOM 1614 O O . TYR A 1 209 ? 7.418 -30.922 -1.353 1 97 209 TYR A O 1
ATOM 1622 N N . ASP A 1 210 ? 6.367 -30.297 -3.256 1 97.38 210 ASP A N 1
ATOM 1623 C CA . ASP A 1 210 ? 7.426 -30.844 -4.102 1 97.38 210 ASP A CA 1
ATOM 1624 C C . ASP A 1 210 ? 8.648 -29.938 -4.113 1 97.38 210 ASP A C 1
ATOM 1626 O O . ASP A 1 210 ? 9.781 -30.406 -4.211 1 97.38 210 ASP A O 1
ATOM 1630 N N . PHE A 1 211 ? 8.43 -28.641 -4.035 1 98.19 211 PHE A N 1
ATOM 1631 C CA . PHE A 1 211 ? 9.539 -27.703 -3.969 1 98.19 211 PHE A CA 1
ATOM 1632 C C . PHE A 1 211 ? 9.102 -26.391 -3.309 1 98.19 211 PHE A C 1
ATOM 1634 O O . PHE A 1 211 ? 7.906 -26.141 -3.16 1 98.19 211 PHE A O 1
ATOM 1641 N N . TYR A 1 212 ? 10.07 -25.641 -2.854 1 98.31 212 TYR A N 1
ATOM 1642 C CA . TYR A 1 212 ? 9.922 -24.297 -2.285 1 98.31 212 TYR A CA 1
ATOM 1643 C C . TYR A 1 212 ? 10.586 -23.25 -3.17 1 98.31 212 TYR A C 1
ATOM 1645 O O . TYR A 1 212 ? 11.492 -23.562 -3.941 1 98.31 212 TYR A O 1
ATOM 1653 N N . SER A 1 213 ? 10.125 -22.078 -3.078 1 98.75 213 SER A N 1
ATOM 1654 C CA . SER A 1 213 ? 10.766 -21.031 -3.865 1 98.75 213 SER A CA 1
ATOM 1655 C C . SER A 1 213 ? 10.594 -19.656 -3.205 1 98.75 213 SER A C 1
ATOM 1657 O O . SER A 1 213 ? 9.852 -19.531 -2.232 1 98.75 213 SER A O 1
ATOM 1659 N N . ARG A 1 214 ? 11.32 -18.734 -3.615 1 98.69 214 ARG A N 1
ATOM 1660 C CA . ARG A 1 214 ? 11.164 -17.297 -3.447 1 98.69 214 ARG A CA 1
ATOM 1661 C C . ARG A 1 214 ? 11.438 -16.547 -4.754 1 98.69 214 ARG A C 1
ATOM 1663 O O . ARG A 1 214 ? 12.125 -17.078 -5.633 1 98.69 214 ARG A O 1
ATOM 1670 N N . TYR A 1 215 ? 10.906 -15.391 -4.887 1 98.38 215 TYR A N 1
ATOM 1671 C CA . TYR A 1 215 ? 11.039 -14.648 -6.133 1 98.38 215 TYR A CA 1
ATOM 1672 C C . TYR A 1 215 ? 11.359 -13.18 -5.855 1 98.38 215 TYR A C 1
ATOM 1674 O O . TYR A 1 215 ? 10.578 -12.477 -5.215 1 98.38 215 TYR A O 1
ATOM 1682 N N . PHE A 1 216 ? 12.523 -12.719 -6.363 1 97.88 216 PHE A N 1
ATOM 1683 C CA . PHE A 1 216 ? 13 -11.352 -6.172 1 97.88 216 PHE A CA 1
ATO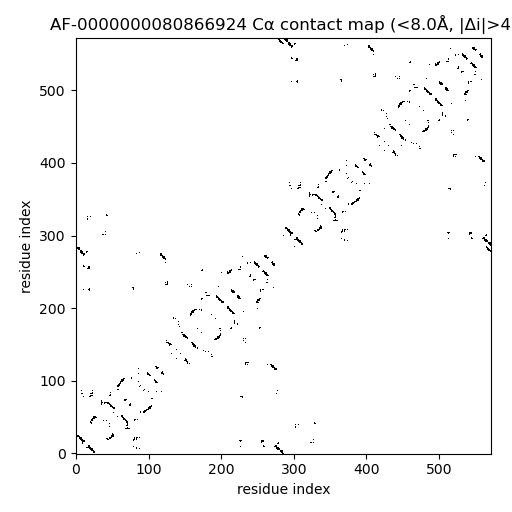M 1684 C C . PHE A 1 216 ? 13.086 -10.617 -7.504 1 97.88 216 PHE A C 1
ATOM 1686 O O . PHE A 1 216 ? 13.719 -11.094 -8.445 1 97.88 216 PHE A O 1
ATOM 1693 N N . ALA A 1 217 ? 12.43 -9.43 -7.613 1 95.38 217 ALA A N 1
ATOM 1694 C CA . ALA A 1 217 ? 12.367 -8.711 -8.883 1 95.38 217 ALA A CA 1
ATOM 1695 C C . ALA A 1 217 ? 12.5 -7.207 -8.672 1 95.38 217 ALA A C 1
ATOM 1697 O O . ALA A 1 217 ? 11.641 -6.434 -9.102 1 95.38 217 ALA A O 1
ATOM 1698 N N . PRO A 1 218 ? 13.633 -6.758 -8.117 1 93.69 218 PRO A N 1
ATOM 1699 C CA . PRO A 1 218 ? 13.836 -5.32 -7.941 1 93.69 218 PRO A CA 1
ATOM 1700 C C . PRO A 1 218 ? 13.852 -4.559 -9.266 1 93.69 218 PRO A C 1
ATOM 1702 O O . PRO A 1 218 ? 13.633 -3.346 -9.289 1 93.69 218 PRO A O 1
ATOM 1705 N N . TRP A 1 219 ? 14.07 -5.238 -10.422 1 91.75 219 TRP A N 1
ATOM 1706 C CA . TRP A 1 219 ? 14.07 -4.621 -11.742 1 91.75 219 TRP A CA 1
ATOM 1707 C C . TRP A 1 219 ? 12.695 -4.051 -12.078 1 91.75 219 TRP A C 1
ATOM 1709 O O . TRP A 1 219 ? 12.578 -3.148 -12.914 1 91.75 219 TRP A O 1
ATOM 1719 N N . TYR A 1 220 ? 11.703 -4.586 -11.477 1 87.69 220 TYR A N 1
ATOM 1720 C CA . TYR A 1 220 ? 10.344 -4.094 -11.664 1 87.69 220 TYR A CA 1
ATOM 1721 C C . TYR A 1 220 ? 9.93 -3.174 -10.523 1 87.69 220 TYR A C 1
ATOM 1723 O O . TYR A 1 220 ? 8.758 -2.834 -10.383 1 87.69 220 TYR A O 1
ATOM 1731 N N . GLY A 1 221 ? 10.859 -2.869 -9.609 1 82.5 221 GLY A N 1
ATOM 1732 C CA . GLY A 1 221 ? 10.594 -1.929 -8.531 1 82.5 221 GLY A CA 1
ATOM 1733 C C . GLY A 1 221 ? 10.062 -2.596 -7.277 1 82.5 221 GLY A C 1
ATOM 1734 O O . GLY A 1 221 ? 9.711 -1.917 -6.309 1 82.5 221 GLY A O 1
ATOM 1735 N N . ILE A 1 222 ? 9.883 -3.809 -7.27 1 84.44 222 ILE A N 1
ATOM 1736 C CA . ILE A 1 222 ? 9.445 -4.582 -6.113 1 84.44 222 ILE A CA 1
ATOM 1737 C C . ILE A 1 222 ? 10.531 -5.578 -5.715 1 84.44 222 ILE A C 1
ATOM 1739 O O . ILE A 1 222 ? 11.008 -6.344 -6.555 1 84.44 222 ILE A O 1
ATOM 1743 N N . LEU A 1 223 ? 10.844 -5.496 -4.508 1 89.81 223 LEU A N 1
ATOM 1744 C CA . LEU A 1 223 ? 11.93 -6.375 -4.098 1 89.81 223 LEU A CA 1
ATOM 1745 C C . LEU A 1 223 ? 11.508 -7.84 -4.184 1 89.81 223 LEU A C 1
ATOM 1747 O O . LEU A 1 223 ? 12.164 -8.641 -4.855 1 89.81 223 LEU A O 1
ATOM 1751 N N . GLU A 1 224 ? 10.398 -8.188 -3.574 1 96.12 224 GLU A N 1
ATOM 1752 C CA . GLU A 1 224 ? 9.953 -9.578 -3.578 1 96.12 224 GLU A CA 1
ATOM 1753 C C . GLU A 1 224 ? 8.461 -9.68 -3.881 1 96.12 224 GLU A C 1
ATOM 1755 O O . GLU A 1 224 ? 7.66 -8.914 -3.338 1 96.12 224 GLU A O 1
ATOM 1760 N N . ASP A 1 225 ? 8.148 -10.547 -4.801 1 96.31 225 ASP A N 1
ATOM 1761 C CA . ASP A 1 225 ? 6.758 -10.922 -5.047 1 96.31 225 ASP A CA 1
ATOM 1762 C C . ASP A 1 225 ? 6.328 -12.062 -4.129 1 96.31 225 ASP A C 1
ATOM 1764 O O . ASP A 1 225 ? 6.98 -13.109 -4.082 1 96.31 225 ASP A O 1
ATOM 1768 N N . PRO A 1 226 ? 5.215 -11.891 -3.414 1 97.38 226 PRO A N 1
ATOM 1769 C CA . PRO A 1 226 ? 4.836 -12.883 -2.404 1 97.38 226 PRO A CA 1
ATOM 1770 C C . PRO A 1 226 ? 4.547 -14.25 -3.006 1 97.38 226 PRO A C 1
ATOM 1772 O O . PRO A 1 226 ? 4.887 -15.281 -2.408 1 97.38 226 PRO A O 1
ATOM 1775 N N . VAL A 1 227 ? 3.848 -14.305 -4.027 1 98.31 227 VAL A N 1
ATOM 1776 C CA . VAL A 1 227 ? 3.543 -15.508 -4.793 1 98.31 227 VAL A CA 1
ATOM 1777 C C . VAL A 1 227 ? 3.42 -15.164 -6.273 1 98.31 227 VAL A C 1
ATOM 1779 O O . VAL A 1 227 ? 2.482 -14.469 -6.68 1 98.31 227 VAL A O 1
ATOM 1782 N N . CYS A 1 228 ? 4.285 -15.703 -7.031 1 96.56 228 CYS A N 1
ATOM 1783 C CA . CYS A 1 228 ? 4.395 -15.289 -8.43 1 96.56 228 CYS A CA 1
ATOM 1784 C C . CYS A 1 228 ? 3.996 -16.422 -9.367 1 96.56 228 CYS A C 1
ATOM 1786 O O . CYS A 1 228 ? 4.754 -17.375 -9.555 1 96.56 228 CYS A O 1
ATOM 1788 N N . GLY A 1 229 ? 2.896 -16.234 -10.07 1 94.75 229 GLY A N 1
ATOM 1789 C CA . GLY A 1 229 ? 2.447 -17.234 -11.023 1 94.75 229 GLY A CA 1
ATOM 1790 C C . GLY A 1 229 ? 3.424 -17.453 -12.164 1 94.75 229 GLY A C 1
ATOM 1791 O O . GLY A 1 229 ? 3.74 -18.594 -12.508 1 94.75 229 GLY A O 1
ATOM 1792 N N . SER A 1 230 ? 3.893 -16.359 -12.773 1 93.5 230 SER A N 1
ATOM 1793 C CA . SER A 1 230 ? 4.781 -16.453 -13.93 1 93.5 230 SER A CA 1
ATOM 1794 C C . SER A 1 230 ? 6.078 -17.172 -13.57 1 93.5 230 SER A C 1
ATOM 1796 O O . SER A 1 230 ? 6.633 -17.922 -14.383 1 93.5 230 SER A O 1
ATOM 1798 N N . ALA A 1 231 ? 6.586 -16.953 -12.375 1 97.25 231 ALA A N 1
ATOM 1799 C CA . ALA A 1 231 ? 7.789 -17.656 -11.93 1 97.25 231 ALA A CA 1
ATOM 1800 C C . ALA A 1 231 ? 7.574 -19.172 -11.906 1 97.25 231 ALA A C 1
ATOM 1802 O O . ALA A 1 231 ? 8.508 -19.938 -12.156 1 97.25 231 ALA A O 1
ATOM 1803 N N . HIS A 1 232 ? 6.379 -19.531 -11.703 1 98.31 232 HIS A N 1
ATOM 1804 C CA . HIS A 1 232 ? 6.094 -20.953 -11.562 1 98.31 232 HIS A CA 1
ATOM 1805 C C . HIS A 1 232 ? 5.953 -21.625 -12.93 1 98.31 232 HIS A C 1
ATOM 1807 O O . HIS A 1 232 ? 5.938 -22.844 -13.031 1 98.31 232 HIS A O 1
ATOM 1813 N N . THR A 1 233 ? 5.801 -20.797 -14 1 97.81 233 THR A N 1
ATOM 1814 C CA . THR A 1 233 ? 5.895 -21.375 -15.328 1 97.81 233 THR A CA 1
ATOM 1815 C C . THR A 1 233 ? 7.312 -21.875 -15.609 1 97.81 233 THR A C 1
ATOM 1817 O O . THR A 1 233 ? 7.516 -22.781 -16.406 1 97.81 233 THR A O 1
ATOM 1820 N N . VAL A 1 234 ? 8.281 -21.25 -15 1 98.44 234 VAL A N 1
ATOM 1821 C CA . VAL A 1 234 ? 9.688 -21.625 -15.102 1 98.44 234 VAL A CA 1
ATOM 1822 C C . VAL A 1 234 ? 9.969 -22.797 -14.156 1 98.44 234 VAL A C 1
ATOM 1824 O O . VAL A 1 234 ? 10.531 -23.812 -14.57 1 98.44 234 VAL A O 1
ATOM 1827 N N . LEU A 1 235 ? 9.539 -22.641 -12.93 1 98.81 235 LEU A N 1
ATOM 1828 C CA . LEU A 1 235 ? 9.773 -23.641 -11.891 1 98.81 235 LEU A CA 1
ATOM 1829 C C . LEU A 1 235 ? 9.156 -24.984 -12.273 1 98.81 235 LEU A C 1
ATOM 1831 O O . LEU A 1 235 ? 9.758 -26.031 -12.039 1 98.81 235 LEU A O 1
ATOM 1835 N N . ALA A 1 236 ? 7.98 -24.922 -12.828 1 98.69 236 ALA A N 1
ATOM 1836 C CA . ALA A 1 236 ? 7.301 -26.156 -13.242 1 98.69 236 ALA A CA 1
ATOM 1837 C C . ALA A 1 236 ? 8.125 -26.906 -14.281 1 98.69 236 ALA A C 1
ATOM 1839 O O . ALA A 1 236 ? 8.258 -28.125 -14.211 1 98.69 236 ALA A O 1
ATOM 1840 N N . GLY A 1 237 ? 8.625 -26.172 -15.234 1 98.06 237 GLY A N 1
ATOM 1841 C CA . GLY A 1 237 ? 9.445 -26.797 -16.25 1 98.06 237 GLY A CA 1
ATOM 1842 C C . GLY A 1 237 ? 10.688 -27.469 -15.695 1 98.06 237 GLY A C 1
ATOM 1843 O O . GLY A 1 237 ? 11.023 -28.578 -16.094 1 98.06 237 GLY A O 1
ATOM 1844 N N . TYR A 1 238 ? 11.359 -26.844 -14.789 1 98.69 238 TYR A N 1
ATOM 1845 C CA . TYR A 1 238 ? 12.586 -27.359 -14.188 1 98.69 238 TYR A CA 1
ATOM 1846 C C . TYR A 1 238 ? 12.289 -28.578 -13.32 1 98.69 238 TYR A C 1
ATOM 1848 O O . TYR A 1 238 ? 12.867 -29.656 -13.516 1 98.69 238 TYR A O 1
ATOM 1856 N N . TRP A 1 239 ? 11.367 -28.438 -12.383 1 98.44 239 TRP A N 1
ATOM 1857 C CA . TRP A 1 239 ? 11.156 -29.453 -11.359 1 98.44 239 TRP A CA 1
ATOM 1858 C C . TRP A 1 239 ? 10.445 -30.672 -11.938 1 98.44 239 TRP A C 1
ATOM 1860 O O . TRP A 1 239 ? 10.641 -31.797 -11.461 1 98.44 239 TRP A O 1
ATOM 1870 N N . SER A 1 240 ? 9.562 -30.422 -12.93 1 98.19 240 SER A N 1
ATOM 1871 C CA . SER A 1 240 ? 8.945 -31.562 -13.586 1 98.19 240 SER A CA 1
ATOM 1872 C C . SER A 1 240 ? 10 -32.531 -14.109 1 98.19 240 SER A C 1
ATOM 1874 O O . SER A 1 240 ? 9.859 -33.75 -13.945 1 98.19 240 SER A O 1
ATOM 1876 N N . GLU A 1 241 ? 11.016 -32.062 -14.688 1 97.25 241 GLU A N 1
ATOM 1877 C CA . GLU A 1 241 ? 12.102 -32.875 -15.211 1 97.25 241 GLU A CA 1
ATOM 1878 C C . GLU A 1 241 ? 12.914 -33.5 -14.078 1 97.25 241 GLU A C 1
ATOM 1880 O O . GLU A 1 241 ? 13.227 -34.688 -14.125 1 97.25 241 GLU A O 1
ATOM 1885 N N . LYS A 1 242 ? 13.242 -32.75 -13.094 1 97.19 242 LYS A N 1
ATOM 1886 C CA . LYS A 1 242 ? 14.094 -33.219 -12.008 1 97.19 242 LYS A CA 1
ATOM 1887 C C . LYS A 1 242 ? 13.391 -34.25 -11.172 1 97.19 242 LYS A C 1
ATOM 1889 O O . LYS A 1 242 ? 14.023 -35.219 -10.695 1 97.19 242 LYS A O 1
ATOM 1894 N N . LEU A 1 243 ? 12.125 -34.062 -11 1 96.69 243 LEU A N 1
ATOM 1895 C CA . LEU A 1 243 ? 11.375 -34.938 -10.117 1 96.69 243 LEU A CA 1
ATOM 1896 C C . LEU A 1 243 ? 10.633 -36.031 -10.914 1 96.69 243 LEU A C 1
ATOM 1898 O O . LEU A 1 243 ? 10.094 -36.969 -10.336 1 96.69 243 LEU A O 1
ATOM 1902 N N . ASN A 1 244 ? 10.594 -35.875 -12.203 1 97.06 244 ASN A N 1
ATOM 1903 C CA . ASN A 1 244 ? 9.836 -36.781 -13.086 1 97.06 244 ASN A CA 1
ATOM 1904 C C . ASN A 1 244 ? 8.359 -36.812 -12.695 1 97.06 244 ASN A C 1
ATOM 1906 O O . ASN A 1 244 ? 7.805 -37.906 -12.484 1 97.06 244 ASN A O 1
ATOM 1910 N N . LYS A 1 245 ? 7.762 -35.656 -12.469 1 96 245 LYS A N 1
ATOM 1911 C CA . LYS A 1 245 ? 6.363 -35.469 -12.109 1 96 245 LYS A CA 1
ATOM 1912 C C . LYS A 1 245 ? 5.691 -34.438 -13.031 1 96 245 LYS A C 1
ATOM 1914 O O . LYS A 1 245 ? 6.309 -33.469 -13.43 1 96 245 LYS A O 1
ATOM 1919 N N . LYS A 1 246 ? 4.449 -34.656 -13.305 1 97.69 246 LYS A N 1
ATOM 1920 C CA . LYS A 1 246 ? 3.67 -33.688 -14.078 1 97.69 246 LYS A CA 1
ATOM 1921 C C . LYS A 1 246 ? 2.723 -32.906 -13.172 1 97.69 246 LYS A C 1
ATOM 1923 O O . LYS A 1 246 ? 2.23 -31.844 -13.562 1 97.69 246 LYS A O 1
ATOM 1928 N N . LYS A 1 247 ? 2.33 -33.469 -12.102 1 97.56 247 LYS A N 1
ATOM 1929 C CA . LYS A 1 247 ? 1.545 -32.812 -11.07 1 97.56 247 LYS A CA 1
ATOM 1930 C C . LYS A 1 247 ? 2.393 -32.5 -9.836 1 97.56 247 LYS A C 1
ATOM 1932 O O . LYS A 1 247 ? 3.029 -33.406 -9.289 1 97.56 247 LYS A O 1
ATOM 1937 N N . MET A 1 248 ? 2.438 -31.266 -9.469 1 97.75 248 MET A N 1
ATOM 1938 C CA . MET A 1 248 ? 3.301 -30.875 -8.359 1 97.75 248 MET A CA 1
ATOM 1939 C C . MET A 1 248 ? 2.592 -29.875 -7.445 1 97.75 248 MET A C 1
ATOM 1941 O O . MET A 1 248 ? 1.75 -29.094 -7.902 1 97.75 248 MET A O 1
ATOM 1945 N N . LEU A 1 249 ? 2.875 -30 -6.211 1 97.5 249 LEU A N 1
ATOM 1946 C CA . LEU A 1 249 ? 2.467 -29.031 -5.199 1 97.5 249 LEU A CA 1
ATOM 1947 C C . LEU A 1 249 ? 3.637 -28.141 -4.793 1 97.5 249 LEU A C 1
ATOM 1949 O O . LEU A 1 249 ? 4.691 -28.641 -4.395 1 97.5 249 LEU A O 1
ATOM 1953 N N . ALA A 1 250 ? 3.482 -26.859 -4.969 1 98.06 250 ALA A N 1
ATOM 1954 C CA . ALA A 1 250 ? 4.566 -25.922 -4.719 1 98.06 250 ALA A CA 1
ATOM 1955 C C . ALA A 1 250 ? 4.195 -24.938 -3.615 1 98.06 250 ALA A C 1
ATOM 1957 O O . ALA A 1 250 ? 3.014 -24.688 -3.369 1 98.06 250 ALA A O 1
ATOM 1958 N N . TYR A 1 251 ? 5.18 -24.406 -2.912 1 98 251 TYR A N 1
ATOM 1959 C CA . TYR A 1 251 ? 4.992 -23.375 -1.911 1 98 251 TYR A CA 1
ATOM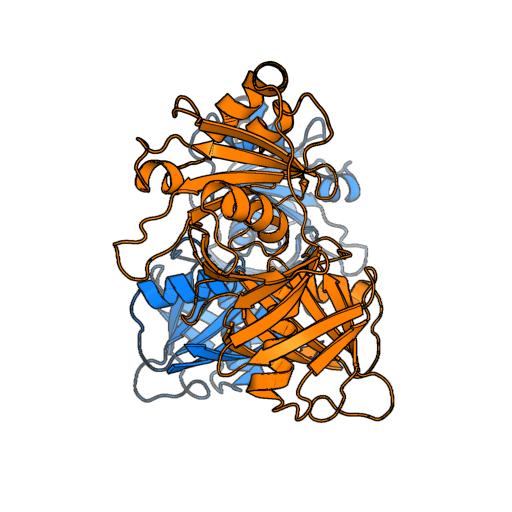 1960 C C . TYR A 1 251 ? 6.027 -22.266 -2.074 1 98 251 TYR A C 1
ATOM 1962 O O . TYR A 1 251 ? 7.234 -22.531 -2.043 1 98 251 TYR A O 1
ATOM 1970 N N . GLN A 1 252 ? 5.602 -21.062 -2.367 1 98.5 252 GLN A N 1
ATOM 1971 C CA . GLN A 1 252 ? 6.52 -19.938 -2.336 1 98.5 252 GLN A CA 1
ATOM 1972 C C . GLN A 1 252 ? 6.652 -19.359 -0.924 1 98.5 252 GLN A C 1
ATOM 1974 O O . GLN A 1 252 ? 5.68 -18.859 -0.357 1 98.5 252 GLN A O 1
ATOM 1979 N N . CYS A 1 253 ? 7.902 -19.344 -0.437 1 97.12 253 CYS A N 1
ATOM 1980 C CA . CYS A 1 253 ? 8.172 -19.078 0.975 1 97.12 253 CYS A CA 1
ATOM 1981 C C . CYS A 1 253 ? 8.516 -17.625 1.212 1 97.12 253 CYS A C 1
ATOM 1983 O O . CYS A 1 253 ? 9.516 -17.312 1.849 1 97.12 253 CYS A O 1
ATOM 1985 N N . SER A 1 254 ? 7.727 -16.75 0.708 1 96.94 254 SER A N 1
ATOM 1986 C CA . SER A 1 254 ? 7.852 -15.344 1.087 1 96.94 254 SER A CA 1
ATOM 1987 C C . SER A 1 254 ? 7.32 -15.102 2.496 1 96.94 254 SER A C 1
ATOM 1989 O O . SER A 1 254 ? 6.883 -16.031 3.168 1 96.94 254 SER A O 1
ATOM 1991 N N . SER A 1 255 ? 7.387 -13.883 2.996 1 94.62 255 SER A N 1
ATOM 1992 C CA . SER A 1 255 ? 6.852 -13.547 4.312 1 94.62 255 SER A CA 1
ATOM 1993 C C . SER A 1 255 ? 5.355 -13.852 4.395 1 94.62 255 SER A C 1
ATOM 1995 O O . SER A 1 255 ? 4.852 -14.219 5.457 1 94.62 255 SER A O 1
ATOM 1997 N N . ARG A 1 256 ? 4.629 -13.75 3.283 1 96.5 256 ARG A N 1
ATOM 1998 C CA . ARG A 1 256 ? 3.203 -14.062 3.258 1 96.5 256 ARG A CA 1
ATOM 1999 C C . ARG A 1 256 ? 2.973 -15.539 2.936 1 96.5 256 ARG A C 1
ATOM 2001 O O . ARG A 1 256 ? 2.127 -16.188 3.553 1 96.5 256 ARG A O 1
ATOM 2008 N N . GLY A 1 257 ? 3.812 -16 2.031 1 97.69 257 GLY A N 1
ATOM 2009 C CA . GLY A 1 257 ? 3.699 -17.406 1.631 1 97.69 257 GLY A CA 1
ATOM 2010 C C . GLY A 1 257 ? 2.492 -17.672 0.752 1 97.69 257 GLY A C 1
ATOM 2011 O O . GLY A 1 257 ? 1.519 -16.922 0.774 1 97.69 257 GLY A O 1
ATOM 2012 N N . GLY A 1 258 ? 2.553 -18.688 -0.01 1 98.19 258 GLY A N 1
ATOM 2013 C CA . GLY A 1 258 ? 1.429 -19.109 -0.832 1 98.19 258 GLY A CA 1
ATOM 2014 C C . GLY A 1 258 ? 1.645 -20.453 -1.495 1 98.19 258 GLY A C 1
ATOM 2015 O O . GLY A 1 258 ? 2.785 -20.891 -1.665 1 98.19 258 GLY A O 1
ATOM 2016 N N . GLU A 1 259 ? 0.545 -21.094 -1.816 1 97.62 259 GLU A N 1
ATOM 2017 C CA . GLU A 1 259 ? 0.537 -22.453 -2.355 1 97.62 259 GLU A CA 1
ATOM 2018 C C . GLU A 1 259 ? -0.007 -22.484 -3.781 1 97.62 259 GLU A C 1
ATOM 2020 O O . GLU A 1 259 ? -0.998 -21.812 -4.086 1 97.62 259 GLU A O 1
ATOM 2025 N N . LEU A 1 260 ? 0.686 -23.234 -4.594 1 98.19 260 LEU A N 1
ATOM 2026 C CA . LEU A 1 260 ? 0.248 -23.422 -5.969 1 98.19 260 LEU A CA 1
ATOM 2027 C C . LEU A 1 260 ? 0.233 -24.906 -6.336 1 98.19 260 LEU A C 1
ATOM 2029 O O . LEU A 1 260 ? 1.136 -25.656 -5.953 1 98.19 260 LEU A O 1
ATOM 2033 N N . GLU A 1 261 ? -0.742 -25.328 -7.027 1 98 261 GLU A N 1
ATOM 2034 C CA . GLU A 1 261 ? -0.77 -26.641 -7.684 1 98 261 GLU A CA 1
ATOM 2035 C C . GLU A 1 261 ? -0.466 -26.516 -9.172 1 98 261 GLU A C 1
ATOM 2037 O O . GLU A 1 261 ? -1.082 -25.703 -9.875 1 98 261 GLU A O 1
ATOM 2042 N N . LEU A 1 262 ? 0.436 -27.297 -9.586 1 98.38 262 LEU A N 1
ATOM 2043 C CA . LEU A 1 262 ? 0.9 -27.234 -10.969 1 98.38 262 LEU A CA 1
ATOM 2044 C C . LEU A 1 262 ? 0.62 -28.531 -11.711 1 98.38 262 LEU A C 1
ATOM 2046 O O . LEU A 1 262 ? 0.788 -29.625 -11.148 1 98.38 262 LEU A O 1
ATOM 2050 N N . GLU A 1 263 ? 0.152 -28.406 -12.914 1 98.62 263 GLU A N 1
ATOM 2051 C CA . GLU A 1 263 ? -0.056 -29.562 -13.773 1 98.62 263 GLU A CA 1
ATOM 2052 C C . GLU A 1 263 ? 0.42 -29.297 -15.195 1 98.62 263 GLU A C 1
ATOM 2054 O O . GLU A 1 263 ? -0.159 -28.469 -15.898 1 98.62 263 GLU A O 1
ATOM 2059 N N . LEU A 1 264 ? 1.452 -29.984 -15.594 1 98.44 264 LEU A N 1
ATOM 2060 C CA . LEU A 1 264 ? 1.952 -29.875 -16.969 1 98.44 264 LEU A CA 1
ATOM 2061 C C . LEU A 1 264 ? 1.06 -30.641 -17.938 1 98.44 264 LEU A C 1
ATOM 2063 O O . LEU A 1 264 ? 0.699 -31.781 -17.672 1 98.44 264 LEU A O 1
ATOM 2067 N N . ARG A 1 265 ? 0.773 -29.969 -18.922 1 97.44 265 ARG A N 1
ATOM 2068 C CA . ARG A 1 265 ? -0.006 -30.594 -19.984 1 97.44 265 ARG A CA 1
ATOM 2069 C C . ARG A 1 265 ? 0.884 -30.984 -21.156 1 97.44 265 ARG A C 1
ATOM 2071 O O . ARG A 1 265 ? 1.99 -30.453 -21.312 1 97.44 265 ARG A O 1
ATOM 2078 N N . ASP A 1 266 ? 0.322 -31.844 -22.031 1 95.25 266 ASP A N 1
ATOM 2079 C CA . ASP A 1 266 ? 1.103 -32.375 -23.156 1 95.25 266 ASP A CA 1
ATOM 2080 C C . ASP A 1 266 ? 1.189 -31.359 -24.297 1 95.25 266 ASP A C 1
ATOM 2082 O O . ASP A 1 266 ? 2.02 -31.5 -25.188 1 95.25 266 ASP A O 1
ATOM 2086 N N . ASP A 1 267 ? 0.422 -30.344 -24.234 1 95.75 267 ASP A N 1
ATOM 2087 C CA . ASP A 1 267 ? 0.392 -29.375 -25.328 1 95.75 267 ASP A CA 1
ATOM 2088 C C . ASP A 1 267 ? 1.323 -28.203 -25.047 1 95.75 267 ASP A C 1
ATOM 2090 O O . ASP A 1 267 ? 1.193 -27.141 -25.656 1 95.75 267 ASP A O 1
ATOM 2094 N N . GLY A 1 268 ? 2.176 -28.312 -24.125 1 94.62 268 GLY A N 1
ATOM 2095 C CA . GLY A 1 268 ? 3.133 -27.266 -23.828 1 94.62 268 GLY A CA 1
ATOM 2096 C C . GLY A 1 268 ? 2.576 -26.203 -22.906 1 94.62 268 GLY A C 1
ATOM 2097 O O . GLY A 1 268 ? 3.193 -25.141 -22.734 1 94.62 268 GLY A O 1
ATOM 2098 N N . ARG A 1 269 ? 1.441 -26.531 -22.359 1 96.81 269 ARG A N 1
ATOM 2099 C CA . ARG A 1 269 ? 0.783 -25.594 -21.453 1 96.81 269 ARG A CA 1
ATOM 2100 C C . ARG A 1 269 ? 0.898 -26.062 -20 1 96.81 269 ARG A C 1
ATOM 2102 O O . ARG A 1 269 ? 1.265 -27.203 -19.75 1 96.81 269 ARG A O 1
ATOM 2109 N N . LEU A 1 270 ? 0.678 -25.172 -19.125 1 98 270 LEU A N 1
ATOM 2110 C CA . LEU A 1 270 ? 0.729 -25.406 -17.688 1 98 270 LEU A CA 1
ATOM 2111 C C . LEU A 1 270 ? -0.543 -24.922 -17 1 98 270 LEU A C 1
ATOM 2113 O O . LEU A 1 270 ? -0.944 -23.766 -17.188 1 98 270 LEU A O 1
ATOM 2117 N N . ASN A 1 271 ? -1.221 -25.828 -16.281 1 98.31 271 ASN A N 1
ATOM 2118 C CA . ASN A 1 271 ? -2.268 -25.406 -15.359 1 98.31 271 ASN A CA 1
ATOM 2119 C C . ASN A 1 271 ? -1.685 -24.953 -14.023 1 98.31 271 ASN A C 1
ATOM 2121 O O . ASN A 1 271 ? -0.964 -25.719 -13.367 1 98.31 271 ASN A O 1
ATOM 2125 N N . ILE A 1 272 ? -1.887 -23.766 -13.688 1 98.38 272 ILE A N 1
ATOM 2126 C CA . ILE A 1 272 ? -1.564 -23.25 -12.359 1 98.38 272 ILE A CA 1
ATOM 2127 C C . ILE A 1 272 ? -2.848 -23.078 -11.555 1 98.38 272 ILE A C 1
ATOM 2129 O O . ILE A 1 272 ? -3.721 -22.297 -11.938 1 98.38 272 ILE A O 1
ATOM 2133 N N . SER A 1 273 ? -2.926 -23.812 -10.492 1 98 273 SER A N 1
ATOM 2134 C CA . SER A 1 273 ? -4.117 -23.766 -9.648 1 98 273 SER A CA 1
ATOM 2135 C C . SER A 1 273 ? -3.809 -23.141 -8.289 1 98 273 SER A C 1
ATOM 2137 O O . SER A 1 273 ? -2.715 -23.328 -7.754 1 98 273 SER A O 1
ATOM 2139 N N . GLY A 1 274 ? -4.719 -22.422 -7.785 1 97.88 274 GLY A N 1
ATOM 2140 C CA . GLY A 1 274 ? -4.637 -21.875 -6.441 1 97.88 274 GLY A CA 1
ATOM 2141 C C . GLY A 1 274 ? -5.988 -21.469 -5.879 1 97.88 274 GLY A C 1
ATOM 2142 O O . GLY A 1 274 ? -6.969 -21.375 -6.617 1 97.88 274 GLY A O 1
ATOM 2143 N N . ARG A 1 275 ? -6.078 -21.391 -4.617 1 97.56 275 ARG A N 1
ATOM 2144 C CA . ARG A 1 275 ? -7.254 -20.859 -3.936 1 97.56 275 ARG A CA 1
ATOM 2145 C C . ARG A 1 275 ? -7.125 -19.359 -3.709 1 97.56 275 ARG A C 1
ATOM 2147 O O . ARG A 1 275 ? -6.098 -18.766 -4.043 1 97.56 275 ARG A O 1
ATOM 2154 N N . ALA A 1 276 ? -8.203 -18.766 -3.316 1 98.06 276 ALA A N 1
ATOM 2155 C CA . ALA A 1 276 ? -8.195 -17.328 -3.027 1 98.06 276 ALA A CA 1
ATOM 2156 C C . ALA A 1 276 ? -9.078 -17 -1.824 1 98.06 276 ALA A C 1
ATOM 2158 O O . ALA A 1 276 ? -10.047 -17.719 -1.546 1 98.06 276 ALA A O 1
ATOM 2159 N N . GLN A 1 277 ? -8.75 -16 -1.11 1 97.88 277 GLN A N 1
ATOM 2160 C CA . GLN A 1 277 ? -9.516 -15.508 0.027 1 97.88 277 GLN A CA 1
ATOM 2161 C C . GLN A 1 277 ? -9.961 -14.07 -0.196 1 97.88 277 GLN A C 1
ATOM 2163 O O . GLN A 1 277 ? -9.133 -13.188 -0.422 1 97.88 277 GLN A O 1
ATOM 2168 N N . ILE A 1 278 ? -11.305 -13.859 -0.171 1 98.06 278 ILE A N 1
ATOM 2169 C CA . ILE A 1 278 ? -11.828 -12.492 -0.213 1 98.06 278 ILE A CA 1
ATOM 2170 C C . ILE A 1 278 ? -11.617 -11.82 1.141 1 98.06 278 ILE A C 1
ATOM 2172 O O . ILE A 1 278 ? -12.141 -12.281 2.158 1 98.06 278 ILE A O 1
ATOM 2176 N N . ILE A 1 279 ? -10.875 -10.727 1.137 1 98.31 279 ILE A N 1
ATOM 2177 C CA . ILE A 1 279 ? -10.484 -10.102 2.395 1 98.31 279 ILE A CA 1
ATOM 2178 C C . ILE A 1 279 ? -11.352 -8.867 2.643 1 98.31 279 ILE A C 1
ATOM 2180 O O . ILE A 1 279 ? -11.711 -8.57 3.785 1 98.31 279 ILE A O 1
ATOM 2184 N N . LEU A 1 280 ? -11.602 -8.117 1.593 1 98.38 280 LEU A N 1
ATOM 2185 C CA . LEU A 1 280 ? -12.336 -6.863 1.674 1 98.38 280 LEU A CA 1
ATOM 2186 C C . LEU A 1 280 ? -13.352 -6.758 0.544 1 98.38 280 LEU A C 1
ATOM 2188 O O . LEU A 1 280 ? -13.055 -7.098 -0.603 1 98.38 280 LEU A O 1
ATOM 2192 N N . GLN A 1 281 ? -14.57 -6.383 0.855 1 98.5 281 GLN A N 1
ATOM 2193 C CA . GLN A 1 281 ? -15.617 -6.035 -0.098 1 98.5 281 GLN A CA 1
ATOM 2194 C C . GLN A 1 281 ? -16.141 -4.621 0.147 1 98.5 281 GLN A C 1
ATOM 2196 O O . GLN A 1 281 ? -16.484 -4.27 1.275 1 98.5 281 GLN A O 1
ATOM 2201 N N . GLY A 1 282 ? -16.078 -3.793 -0.906 1 98.12 282 GLY A N 1
ATOM 2202 C CA . GLY A 1 282 ? -16.531 -2.43 -0.689 1 98.12 282 GLY A CA 1
ATOM 2203 C C . GLY A 1 282 ? -16.828 -1.687 -1.979 1 98.12 282 GLY A C 1
ATOM 2204 O O . GLY A 1 282 ? -17.062 -2.307 -3.02 1 98.12 282 GLY A O 1
ATOM 2205 N N . THR A 1 283 ? -17.016 -0.392 -1.866 1 98.38 283 THR A N 1
ATOM 2206 C CA . THR A 1 283 ? -17.297 0.511 -2.977 1 98.38 283 THR A CA 1
ATOM 2207 C C . THR A 1 283 ? -16.375 1.726 -2.932 1 98.38 283 THR A C 1
ATOM 2209 O O . THR A 1 283 ? -16.188 2.34 -1.877 1 98.38 283 THR A O 1
ATOM 2212 N N . LEU A 1 284 ? -15.734 1.925 -4.055 1 97.5 284 LEU A N 1
ATOM 2213 C CA . LEU A 1 284 ? -15.016 3.182 -4.227 1 97.5 284 LEU A CA 1
ATOM 2214 C C . LEU A 1 284 ? -15.969 4.309 -4.602 1 97.5 284 LEU A C 1
ATOM 2216 O O . LEU A 1 284 ? -16.875 4.113 -5.406 1 97.5 284 LEU A O 1
ATOM 2220 N N . LYS A 1 285 ? -15.758 5.426 -3.949 1 94.5 285 LYS A N 1
ATOM 2221 C CA . LYS A 1 285 ? -16.516 6.629 -4.289 1 94.5 285 LYS A CA 1
ATOM 2222 C C . LYS A 1 285 ? -15.594 7.734 -4.793 1 94.5 285 LYS A C 1
ATOM 2224 O O . LYS A 1 285 ? -14.93 8.406 -3.998 1 94.5 285 LYS A O 1
ATOM 2229 N N . ILE A 1 286 ? -15.625 7.922 -6.098 1 89.81 286 ILE A N 1
ATOM 2230 C CA . ILE A 1 286 ? -14.703 8.914 -6.645 1 89.81 286 ILE A CA 1
ATOM 2231 C C . ILE A 1 286 ? -15.461 9.859 -7.578 1 89.81 286 ILE A C 1
ATOM 2233 O O . ILE A 1 286 ? -16.438 9.453 -8.227 1 89.81 286 ILE A O 1
ATOM 2237 N N . MET B 1 1 ? -14.977 -12.984 11.07 1 90.38 1 MET B N 1
ATOM 2238 C CA . MET B 1 1 ? -15.156 -11.672 11.68 1 90.38 1 MET B CA 1
ATOM 2239 C C . MET B 1 1 ? -15.328 -10.602 10.609 1 90.38 1 MET B C 1
ATOM 2241 O O . MET B 1 1 ? -14.648 -10.625 9.586 1 90.38 1 MET B O 1
ATOM 2245 N N . GLU B 1 2 ? -16.312 -9.688 10.828 1 95.19 2 GLU B N 1
ATOM 2246 C CA . GLU B 1 2 ? -16.562 -8.602 9.883 1 95.19 2 GLU B CA 1
ATOM 2247 C C . GLU B 1 2 ? -16.266 -7.246 10.516 1 95.19 2 GLU B C 1
ATOM 2249 O O . GLU B 1 2 ? -16.703 -6.953 11.625 1 95.19 2 GLU B O 1
ATOM 2254 N N . ILE B 1 3 ? -15.469 -6.469 9.875 1 97.19 3 ILE B N 1
ATOM 2255 C CA . ILE B 1 3 ? -15.055 -5.168 10.383 1 97.19 3 ILE B CA 1
ATOM 2256 C C . ILE B 1 3 ? -15.336 -4.09 9.344 1 97.19 3 ILE B C 1
ATOM 2258 O O . ILE B 1 3 ? -14.789 -4.121 8.242 1 97.19 3 ILE B O 1
ATOM 2262 N N . PRO B 1 4 ? -16.203 -3.135 9.664 1 98.25 4 PRO B N 1
ATOM 2263 C CA . PRO B 1 4 ? -16.328 -1.999 8.742 1 98.25 4 PRO B CA 1
ATOM 2264 C C . PRO B 1 4 ? -15.016 -1.268 8.523 1 98.25 4 PRO B C 1
ATOM 2266 O O . PRO B 1 4 ? -14.281 -1.004 9.484 1 98.25 4 PRO B O 1
ATOM 2269 N N . ILE B 1 5 ? -14.734 -1.009 7.293 1 98.62 5 ILE B N 1
ATOM 2270 C CA . ILE B 1 5 ? -13.469 -0.367 6.973 1 98.62 5 ILE B CA 1
ATOM 2271 C C . ILE B 1 5 ? -13.688 0.716 5.918 1 98.62 5 ILE B C 1
ATOM 2273 O O . ILE B 1 5 ? -14.57 0.587 5.062 1 98.62 5 ILE B O 1
ATOM 2277 N N . PHE B 1 6 ? -12.852 1.759 6 1 98.75 6 PHE B N 1
ATOM 2278 C CA . PHE B 1 6 ? -12.898 2.918 5.117 1 98.75 6 PHE B CA 1
ATOM 2279 C C . PHE B 1 6 ? -11.492 3.344 4.711 1 98.75 6 PHE B C 1
ATOM 2281 O O . PHE B 1 6 ? -10.531 3.15 5.465 1 98.75 6 PHE B O 1
ATOM 2288 N N . THR B 1 7 ? -11.32 3.809 3.533 1 98.62 7 THR B N 1
ATOM 2289 C CA . THR B 1 7 ? -10.125 4.562 3.158 1 98.62 7 THR B CA 1
ATOM 2290 C C . THR B 1 7 ? -10.453 6.047 3.014 1 98.62 7 THR B C 1
ATOM 2292 O O . THR B 1 7 ? -11.414 6.414 2.342 1 98.62 7 THR B O 1
ATOM 2295 N N . VAL B 1 8 ? -9.664 6.859 3.676 1 98.69 8 VAL B N 1
ATOM 2296 C CA . VAL B 1 8 ? -9.922 8.297 3.746 1 98.69 8 VAL B CA 1
ATOM 2297 C C . VAL B 1 8 ? -8.672 9.07 3.336 1 98.69 8 VAL B C 1
ATOM 2299 O O . VAL B 1 8 ? -7.574 8.781 3.816 1 98.69 8 VAL B O 1
ATOM 2302 N N . ASP B 1 9 ? -8.859 9.969 2.404 1 98.5 9 ASP B N 1
ATOM 2303 C CA . ASP B 1 9 ? -7.812 10.953 2.125 1 98.5 9 ASP B CA 1
ATOM 2304 C C . ASP B 1 9 ? -7.938 12.164 3.041 1 98.5 9 ASP B C 1
ATOM 2306 O O . ASP B 1 9 ? -8.867 12.961 2.9 1 98.5 9 ASP B O 1
ATOM 2310 N N . ALA B 1 10 ? -6.965 12.289 3.902 1 98.56 10 ALA B N 1
ATOM 2311 C CA . ALA B 1 10 ? -6.969 13.383 4.863 1 98.56 10 ALA B CA 1
ATOM 2312 C C . ALA B 1 10 ? -6.258 14.609 4.293 1 98.56 10 ALA B C 1
ATOM 2314 O O . ALA B 1 10 ? -5.328 14.484 3.494 1 98.56 10 ALA B O 1
ATOM 2315 N N . PHE B 1 11 ? -6.715 15.844 4.672 1 98.56 11 PHE B N 1
ATOM 2316 C CA . PHE B 1 11 ? -6.152 17.141 4.332 1 98.56 11 PHE B CA 1
ATOM 2317 C C . PHE B 1 11 ? -6.348 17.453 2.854 1 98.56 11 PHE B C 1
ATOM 2319 O O . PHE B 1 11 ? -5.457 18 2.203 1 98.56 11 PHE B O 1
ATOM 2326 N N . THR B 1 12 ? -7.445 17.047 2.334 1 98.06 12 THR B N 1
ATOM 2327 C CA . THR B 1 12 ? -7.805 17.359 0.954 1 98.06 12 THR B CA 1
ATOM 2328 C C . THR B 1 12 ? -9.32 17.312 0.769 1 98.06 12 THR B C 1
ATOM 2330 O O . THR B 1 12 ? -10.031 16.719 1.582 1 98.06 12 THR B O 1
ATOM 2333 N N . ASN B 1 13 ? -9.789 17.984 -0.191 1 95.94 13 ASN B N 1
ATOM 2334 C CA . ASN B 1 13 ? -11.18 17.875 -0.601 1 95.94 13 ASN B CA 1
ATOM 2335 C C . ASN B 1 13 ? -11.312 17.219 -1.973 1 95.94 13 ASN B C 1
ATOM 2337 O O . ASN B 1 13 ? -12.398 17.219 -2.562 1 95.94 13 ASN B O 1
ATOM 2341 N N . LEU B 1 14 ? -10.234 16.688 -2.479 1 96.12 14 LEU B N 1
ATOM 2342 C CA . LEU B 1 14 ? -10.203 16 -3.762 1 96.12 14 LEU B CA 1
ATOM 2343 C C . LEU B 1 14 ? -9.773 14.555 -3.588 1 96.12 14 LEU B C 1
ATOM 2345 O O . LEU B 1 14 ? -8.883 14.258 -2.789 1 96.12 14 LEU B O 1
ATOM 2349 N N . PRO B 1 15 ? -10.406 13.656 -4.379 1 96.75 15 PRO B N 1
ATOM 2350 C CA . PRO B 1 15 ? -9.969 12.258 -4.297 1 96.75 15 PRO B CA 1
ATOM 2351 C C . PRO B 1 15 ? -8.531 12.062 -4.758 1 96.75 15 PRO B C 1
ATOM 2353 O O . PRO B 1 15 ? -8.07 12.742 -5.68 1 96.75 15 PRO B O 1
ATOM 2356 N N . PHE B 1 16 ? -7.812 11.164 -4.184 1 97.31 16 PHE B N 1
ATOM 2357 C CA . PHE B 1 16 ? -6.488 10.688 -4.57 1 97.31 16 PHE B CA 1
ATOM 2358 C C . PHE B 1 16 ? -5.426 11.742 -4.273 1 97.31 16 PHE B C 1
ATOM 2360 O O . PHE B 1 16 ? -4.352 11.734 -4.875 1 97.31 16 PHE B O 1
ATOM 2367 N N . LYS B 1 17 ? -5.77 12.703 -3.43 1 97.69 17 LYS B N 1
ATOM 2368 C CA . LYS B 1 17 ? -4.84 13.688 -2.881 1 97.69 17 LYS B CA 1
ATOM 2369 C C . LYS B 1 17 ? -4.727 13.547 -1.365 1 97.69 17 LYS B C 1
ATOM 2371 O O . LYS B 1 17 ? -5.168 12.555 -0.791 1 97.69 17 LYS B O 1
ATOM 2376 N N . GLY B 1 18 ? -4.059 14.461 -0.766 1 98.25 18 GLY B N 1
ATOM 2377 C CA . GLY B 1 18 ? -3.92 14.398 0.681 1 98.25 18 GLY B CA 1
ATOM 2378 C C . GLY B 1 18 ? -3.125 13.195 1.152 1 98.25 18 GLY B C 1
ATOM 2379 O O . GLY B 1 18 ? -2.17 12.773 0.493 1 98.25 18 GLY B O 1
ATOM 2380 N N . ASN B 1 19 ? -3.389 12.805 2.328 1 98.44 19 ASN B N 1
ATOM 2381 C CA . ASN B 1 19 ? -2.723 11.672 2.959 1 98.44 19 ASN B CA 1
ATOM 2382 C C . ASN B 1 19 ? -3.707 10.547 3.281 1 98.44 19 ASN B C 1
ATOM 2384 O O . ASN B 1 19 ? -4.59 10.711 4.125 1 98.44 19 ASN B O 1
ATOM 2388 N N . PRO B 1 20 ? -3.586 9.43 2.578 1 98.06 20 PRO B N 1
ATOM 2389 C CA . PRO B 1 20 ? -4.57 8.359 2.744 1 98.06 20 PRO B CA 1
ATOM 2390 C C . PRO B 1 20 ? -4.367 7.566 4.035 1 98.06 20 PRO B C 1
ATOM 2392 O O . PRO B 1 20 ? -3.229 7.363 4.469 1 98.06 20 PRO B O 1
ATOM 2395 N N . ALA B 1 21 ? -5.445 7.121 4.605 1 98.31 21 ALA B N 1
ATOM 2396 C CA . ALA B 1 21 ? -5.441 6.215 5.75 1 98.31 21 ALA B CA 1
ATOM 2397 C C . ALA B 1 21 ? -6.629 5.262 5.699 1 98.31 21 ALA B C 1
ATOM 2399 O O . ALA B 1 21 ? -7.715 5.633 5.246 1 98.31 21 ALA B O 1
ATOM 2400 N N . ALA B 1 22 ? -6.387 4.047 6.098 1 98.75 22 ALA B N 1
ATOM 2401 C CA . ALA B 1 22 ? -7.5 3.143 6.363 1 98.75 22 ALA B CA 1
ATOM 2402 C C . ALA B 1 22 ? -8.047 3.346 7.777 1 98.75 22 ALA B C 1
ATOM 2404 O O . ALA B 1 22 ? -7.289 3.627 8.703 1 98.75 22 ALA B O 1
ATOM 2405 N N . VAL B 1 23 ? -9.336 3.258 7.918 1 98.88 23 VAL B N 1
ATOM 2406 C CA . VAL B 1 23 ? -9.992 3.408 9.211 1 98.88 23 VAL B CA 1
ATOM 2407 C C . VAL B 1 23 ? -10.938 2.234 9.445 1 98.88 23 VAL B C 1
ATOM 2409 O O . VAL B 1 23 ? -11.836 1.978 8.641 1 98.88 23 VAL B O 1
ATOM 2412 N N . CYS B 1 24 ? -10.75 1.538 10.508 1 98.75 24 CYS B N 1
ATOM 2413 C CA . CYS B 1 24 ? -11.602 0.425 10.898 1 98.75 24 CYS B CA 1
ATOM 2414 C C . CYS B 1 24 ? -12.453 0.791 12.109 1 98.75 24 CYS B C 1
ATOM 2416 O O . CYS B 1 24 ? -11.961 1.438 13.039 1 98.75 24 CYS B O 1
ATOM 2418 N N . LEU B 1 25 ? -13.68 0.434 12.102 1 97.94 25 LEU B N 1
ATOM 2419 C CA . LEU B 1 25 ? -14.555 0.529 13.266 1 97.94 25 LEU B CA 1
ATOM 2420 C C . LEU B 1 25 ? -14.68 -0.822 13.961 1 97.94 25 LEU B C 1
ATOM 2422 O O . LEU B 1 25 ? -15.148 -1.791 13.367 1 97.94 25 LEU B O 1
ATOM 2426 N N . ILE B 1 26 ? -14.211 -0.813 15.164 1 95.19 26 ILE B N 1
ATOM 2427 C CA . ILE B 1 26 ? -14.227 -2.098 15.859 1 95.19 26 ILE B CA 1
ATOM 2428 C C . ILE B 1 26 ? -15.062 -1.992 17.125 1 95.19 26 ILE B C 1
ATOM 2430 O O . ILE B 1 26 ? -15.039 -0.966 17.812 1 95.19 26 ILE B O 1
ATOM 2434 N N . GLU B 1 27 ? -15.812 -3.043 17.422 1 91 27 GLU B N 1
ATOM 2435 C CA . GLU B 1 27 ? -16.672 -3.09 18.594 1 91 27 GLU B CA 1
ATOM 2436 C C . GLU B 1 27 ? -15.875 -3.453 19.844 1 91 27 GLU B C 1
ATOM 2438 O O . GLU B 1 27 ? -16.078 -2.871 20.922 1 91 27 GLU B O 1
ATOM 2443 N N . ASN B 1 28 ? -15.031 -4.449 19.688 1 88.81 28 ASN B N 1
ATOM 2444 C CA . ASN B 1 28 ? -14.164 -4.91 20.766 1 88.81 28 ASN B CA 1
ATOM 2445 C C . ASN B 1 28 ? -12.703 -4.977 20.328 1 88.81 28 ASN B C 1
ATOM 2447 O O . ASN B 1 28 ? -12.422 -5.195 19.141 1 88.81 28 ASN B O 1
ATOM 2451 N N . GLU B 1 29 ? -11.883 -4.789 21.328 1 90.94 29 GLU B N 1
ATOM 2452 C CA . GLU B 1 29 ? -10.453 -4.836 21.031 1 90.94 29 GLU B CA 1
ATOM 2453 C C . GLU B 1 29 ? -10.07 -6.164 20.391 1 90.94 29 GLU B C 1
ATOM 2455 O O . GLU B 1 29 ? -10.594 -7.215 20.766 1 90.94 29 GLU B O 1
ATOM 2460 N N . LEU B 1 30 ? -9.172 -6.086 19.469 1 94.56 30 LEU B N 1
ATOM 2461 C CA . LEU B 1 30 ? -8.641 -7.254 18.781 1 94.56 30 LEU B CA 1
ATOM 2462 C C . LEU B 1 30 ? -7.301 -7.672 19.375 1 94.56 30 LEU B C 1
ATOM 2464 O O . LEU B 1 30 ? -6.73 -6.953 20.188 1 94.56 30 LEU B O 1
ATOM 2468 N N . GLN B 1 31 ? -6.887 -8.867 18.969 1 94.69 31 GLN B N 1
ATOM 2469 C CA . GLN B 1 31 ? -5.508 -9.234 19.266 1 94.69 31 GLN B CA 1
ATOM 2470 C C . GLN B 1 31 ? -4.52 -8.398 18.469 1 94.69 31 GLN B C 1
ATOM 2472 O O . GLN B 1 31 ? -4.773 -8.07 17.297 1 94.69 31 GLN B O 1
ATOM 2477 N N . ASP B 1 32 ? -3.385 -8.086 19.094 1 94.75 32 ASP B N 1
ATOM 2478 C CA . ASP B 1 32 ? -2.393 -7.203 18.484 1 94.75 32 ASP B CA 1
ATOM 2479 C C . ASP B 1 32 ? -1.978 -7.711 17.109 1 94.75 32 ASP B C 1
ATOM 2481 O O . ASP B 1 32 ? -1.775 -6.918 16.188 1 94.75 32 ASP B O 1
ATOM 2485 N N . ASN B 1 33 ? -1.845 -8.984 17 1 95.69 33 ASN B N 1
ATOM 2486 C CA . ASN B 1 33 ? -1.397 -9.539 15.727 1 95.69 33 ASN B CA 1
ATOM 2487 C C . ASN B 1 33 ? -2.426 -9.305 14.625 1 95.69 33 ASN B C 1
ATOM 2489 O O . ASN B 1 33 ? -2.066 -9.188 13.453 1 95.69 33 ASN B O 1
ATOM 2493 N N . ILE B 1 34 ? -3.68 -9.227 14.969 1 96.38 34 ILE B N 1
ATOM 2494 C CA . ILE B 1 34 ? -4.734 -9 13.992 1 96.38 34 ILE B CA 1
ATOM 2495 C C . ILE B 1 34 ? -4.691 -7.555 13.508 1 96.38 34 ILE B C 1
ATOM 2497 O O . ILE B 1 34 ? -4.812 -7.285 12.312 1 96.38 34 ILE B O 1
ATOM 2501 N N . TYR B 1 35 ? -4.477 -6.59 14.453 1 97.94 35 TYR B N 1
ATOM 2502 C CA . TYR B 1 35 ? -4.297 -5.195 14.062 1 97.94 35 TYR B CA 1
ATOM 2503 C C . TYR B 1 35 ? -3.201 -5.062 13.016 1 97.94 35 TYR B C 1
ATOM 2505 O O . TYR B 1 35 ? -3.412 -4.445 11.961 1 97.94 35 TYR B O 1
ATOM 2513 N N . GLN B 1 36 ? -2.082 -5.668 13.352 1 97.69 36 GLN B N 1
ATOM 2514 C CA . GLN B 1 36 ? -0.901 -5.562 12.5 1 97.69 36 GLN B CA 1
ATOM 2515 C C . GLN B 1 36 ? -1.14 -6.219 11.141 1 97.69 36 GLN B C 1
ATOM 2517 O O . GLN B 1 36 ? -0.728 -5.688 10.109 1 97.69 36 GLN B O 1
ATOM 2522 N N . SER B 1 37 ? -1.795 -7.375 11.141 1 97.38 37 SER B N 1
ATOM 2523 C CA . SER B 1 37 ? -2.08 -8.078 9.891 1 97.38 37 SER B CA 1
ATOM 2524 C C . SER B 1 37 ? -2.992 -7.258 8.992 1 97.38 37 SER B C 1
ATOM 2526 O O . SER B 1 37 ? -2.783 -7.199 7.777 1 97.38 37 SER B O 1
ATOM 2528 N N . ILE B 1 38 ? -3.986 -6.617 9.562 1 97.94 38 ILE B N 1
ATOM 2529 C CA . ILE B 1 38 ? -4.91 -5.793 8.789 1 97.94 38 ILE B CA 1
ATOM 2530 C C . ILE B 1 38 ? -4.164 -4.605 8.188 1 97.94 38 ILE B C 1
ATOM 2532 O O . ILE B 1 38 ? -4.336 -4.293 7.008 1 97.94 38 ILE B O 1
ATOM 2536 N N . ALA B 1 39 ? -3.324 -3.998 9.023 1 97.81 39 ALA B N 1
ATOM 2537 C CA . ALA B 1 39 ? -2.557 -2.854 8.539 1 97.81 39 ALA B CA 1
ATOM 2538 C C . ALA B 1 39 ? -1.64 -3.252 7.387 1 97.81 39 ALA B C 1
ATOM 2540 O O . ALA B 1 39 ? -1.531 -2.531 6.391 1 97.81 39 ALA B O 1
ATOM 2541 N N . ALA B 1 40 ? -0.971 -4.387 7.535 1 96.31 40 ALA B N 1
ATOM 2542 C CA . ALA B 1 40 ? -0.098 -4.891 6.477 1 96.31 40 ALA B CA 1
ATOM 2543 C C . ALA B 1 40 ? -0.891 -5.188 5.207 1 96.31 40 ALA B C 1
ATOM 2545 O O . ALA B 1 40 ? -0.425 -4.914 4.098 1 96.31 40 ALA B O 1
ATOM 2546 N N . GLU B 1 41 ? -2.08 -5.715 5.379 1 97.06 41 GLU B N 1
ATOM 2547 C CA . GLU B 1 41 ? -2.961 -6.039 4.262 1 97.06 41 GLU B CA 1
ATOM 2548 C C . GLU B 1 41 ? -3.357 -4.785 3.488 1 97.06 41 GLU B C 1
ATOM 2550 O O . GLU B 1 41 ? -3.377 -4.789 2.256 1 97.06 41 GLU B O 1
ATOM 2555 N N . MET B 1 42 ? -3.678 -3.729 4.184 1 96.75 42 MET B N 1
ATOM 2556 C CA . MET B 1 42 ? -4.125 -2.492 3.553 1 96.75 42 MET B CA 1
ATOM 2557 C C . MET B 1 42 ? -2.963 -1.769 2.881 1 96.75 42 MET B C 1
ATOM 2559 O O . MET B 1 42 ? -3.152 -1.073 1.883 1 96.75 42 MET B O 1
ATOM 2563 N N . ASN B 1 43 ? -1.83 -1.923 3.492 1 94.38 43 ASN B N 1
ATOM 2564 C CA . ASN B 1 43 ? -0.57 -1.428 2.947 1 94.38 43 ASN B CA 1
ATOM 2565 C C . ASN B 1 43 ? -0.622 0.076 2.693 1 94.38 43 ASN B C 1
ATOM 2567 O O . ASN B 1 43 ? -0.062 0.563 1.71 1 94.38 43 ASN B O 1
ATOM 2571 N N . LEU B 1 44 ? -1.397 0.824 3.416 1 94.94 44 LEU B N 1
ATOM 2572 C CA . LEU B 1 44 ? -1.359 2.281 3.447 1 94.94 44 LEU B CA 1
ATOM 2573 C C . LEU B 1 44 ? -0.414 2.777 4.535 1 94.94 44 LEU B C 1
ATOM 2575 O O . LEU B 1 44 ? 0.097 1.983 5.328 1 94.94 44 LEU B O 1
ATOM 2579 N N . SER B 1 45 ? -0.112 4.074 4.523 1 92.12 45 SER B N 1
ATOM 2580 C CA . SER B 1 45 ? 0.827 4.602 5.504 1 92.12 45 SER B CA 1
ATOM 2581 C C . SER B 1 45 ? 0.404 4.242 6.926 1 92.12 45 SER B C 1
ATOM 2583 O O . SER B 1 45 ? 1.225 3.793 7.73 1 92.12 45 SER B O 1
ATOM 2585 N N . GLU B 1 46 ? -0.923 4.465 7.188 1 96.62 46 GLU B N 1
ATOM 2586 C CA . GLU B 1 46 ? -1.443 4.023 8.477 1 96.62 46 GLU B CA 1
ATOM 2587 C C . GLU B 1 46 ? -2.846 3.439 8.336 1 96.62 46 GLU B C 1
ATOM 2589 O O . GLU B 1 46 ? -3.598 3.822 7.438 1 96.62 46 GLU B O 1
ATOM 2594 N N . THR B 1 47 ? -3.119 2.52 9.133 1 98.56 47 THR B N 1
ATOM 2595 C CA . THR B 1 47 ? -4.465 2.033 9.422 1 98.56 47 THR B CA 1
ATOM 2596 C C . THR B 1 47 ? -4.867 2.367 10.852 1 98.56 47 THR B C 1
ATOM 2598 O O . THR B 1 47 ? -4.141 2.055 11.797 1 98.56 47 THR B O 1
ATOM 2601 N N . ALA B 1 48 ? -5.941 3.051 10.93 1 98.81 48 ALA B N 1
ATOM 2602 C CA . ALA B 1 48 ? -6.461 3.449 12.234 1 98.81 48 ALA B CA 1
ATOM 2603 C C . ALA B 1 48 ? -7.598 2.533 12.68 1 98.81 48 ALA B C 1
ATOM 2605 O O . ALA B 1 48 ? -8.43 2.129 11.859 1 98.81 48 ALA B O 1
ATOM 2606 N N . PHE B 1 49 ? -7.621 2.225 13.953 1 98.69 49 PHE B N 1
ATOM 2607 C CA . PHE B 1 49 ? -8.68 1.41 14.547 1 98.69 49 PHE B CA 1
ATOM 2608 C C . PHE B 1 49 ? -9.414 2.184 15.633 1 98.69 49 PHE B C 1
ATOM 2610 O O . PHE B 1 49 ? -8.836 2.5 16.672 1 98.69 49 PHE B O 1
ATOM 2617 N N . ILE B 1 50 ? -10.656 2.492 15.367 1 98.25 50 ILE B N 1
ATOM 2618 C CA . ILE B 1 50 ? -11.516 3.148 16.344 1 98.25 50 ILE B CA 1
ATOM 2619 C C . ILE B 1 50 ? -12.273 2.098 17.156 1 98.25 50 ILE B C 1
ATOM 2621 O O . ILE B 1 50 ? -12.945 1.235 16.594 1 98.25 50 ILE B O 1
ATOM 2625 N N . THR B 1 51 ? -12.148 2.162 18.391 1 96.69 51 THR B N 1
ATOM 2626 C CA . THR B 1 51 ? -12.859 1.218 19.25 1 96.69 51 THR B CA 1
ATOM 2627 C C . THR B 1 51 ? -13.898 1.935 20.109 1 96.69 51 THR B C 1
ATOM 2629 O O . THR B 1 51 ? -13.609 2.967 20.719 1 96.69 51 THR B O 1
ATOM 2632 N N . LYS B 1 52 ? -15.055 1.396 20.078 1 91.31 52 LYS B N 1
ATOM 2633 C CA . LYS B 1 52 ? -16.109 1.93 20.938 1 91.31 52 LYS B CA 1
ATOM 2634 C C . LYS B 1 52 ? -15.773 1.72 22.406 1 91.31 52 LYS B C 1
ATOM 2636 O O . LYS B 1 52 ? -15.164 0.713 22.781 1 91.31 52 LYS B O 1
ATOM 2641 N N . ARG B 1 53 ? -16.031 2.871 23.078 1 81.56 53 ARG B N 1
ATOM 2642 C CA . ARG B 1 53 ? -15.922 2.76 24.531 1 81.56 53 ARG B CA 1
ATOM 2643 C C . ARG B 1 53 ? -17.297 2.684 25.172 1 81.56 53 ARG B C 1
ATOM 2645 O O . ARG B 1 53 ? -18.219 3.387 24.766 1 81.56 53 ARG B O 1
ATOM 2652 N N . ASN B 1 54 ? -17.469 1.905 26.047 1 75.38 54 ASN B N 1
ATOM 2653 C CA . ASN B 1 54 ? -18.703 1.779 26.812 1 75.38 54 ASN B CA 1
ATOM 2654 C C . ASN B 1 54 ? -19.875 1.384 25.906 1 75.38 54 ASN B C 1
ATOM 2656 O O . ASN B 1 54 ? -19.688 0.784 24.859 1 75.38 54 ASN B O 1
ATOM 2660 N N . SER B 1 55 ? -21.109 1.562 26.234 1 75.62 55 SER B N 1
ATOM 2661 C CA . SER B 1 55 ? -22.312 1.098 25.562 1 75.62 55 SER B CA 1
ATOM 2662 C C . SER B 1 55 ? -22.75 2.064 24.469 1 75.62 55 SER B C 1
ATOM 2664 O O . SER B 1 55 ? -23.734 1.828 23.781 1 75.62 55 SER B O 1
ATOM 2666 N N . MET B 1 56 ? -21.891 3.021 24.188 1 78.75 56 MET B N 1
ATOM 2667 C CA . MET B 1 56 ? -22.297 3.986 23.172 1 78.75 56 MET B CA 1
ATOM 2668 C C . MET B 1 56 ? -21.812 3.553 21.781 1 78.75 56 MET B C 1
ATOM 2670 O O . MET B 1 56 ? -20.812 2.863 21.656 1 78.75 56 MET B O 1
ATOM 2674 N N . ASP B 1 57 ? -22.641 4 20.766 1 92.31 57 ASP B N 1
ATOM 2675 C CA . ASP B 1 57 ? -22.312 3.615 19.406 1 92.31 57 ASP B CA 1
ATOM 2676 C C . ASP B 1 57 ? -21.5 4.707 18.703 1 92.31 57 ASP B C 1
ATOM 2678 O O . ASP B 1 57 ? -21.188 5.738 19.297 1 92.31 57 ASP B O 1
ATOM 2682 N N . PHE B 1 58 ? -21.141 4.527 17.5 1 96.12 58 PHE B N 1
ATOM 2683 C CA . PHE B 1 58 ? -20.25 5.398 16.75 1 96.12 58 PHE B CA 1
ATOM 2684 C C . PHE B 1 58 ? -20.938 6.699 16.375 1 96.12 58 PHE B C 1
ATOM 2686 O O . PHE B 1 58 ? -20.297 7.68 16.031 1 96.12 58 PHE B O 1
ATOM 2693 N N . SER B 1 59 ? -22.234 6.762 16.422 1 96.12 59 SER B N 1
ATOM 2694 C CA . SER B 1 59 ? -23 7.945 16.031 1 96.12 59 SER B CA 1
ATOM 2695 C C . SER B 1 59 ? -23.266 8.844 17.25 1 96.12 59 SER B C 1
ATOM 2697 O O . SER B 1 59 ? -23.562 10.031 17.078 1 96.12 59 SER B O 1
ATOM 2699 N N . SER B 1 60 ? -23.109 8.273 18.422 1 95.19 60 SER B N 1
ATOM 2700 C CA . SER B 1 60 ? -23.516 9.055 19.594 1 95.19 60 SER B CA 1
ATOM 2701 C C . SER B 1 60 ? -22.391 9.148 20.609 1 95.19 60 SER B C 1
ATOM 2703 O O . SER B 1 60 ? -22.422 10.016 21.484 1 95.19 60 SER B O 1
ATOM 2705 N N . GLY B 1 61 ? -21.469 8.234 20.578 1 95 61 GLY B N 1
ATOM 2706 C CA . GLY B 1 61 ? -20.344 8.305 21.516 1 95 61 GLY B CA 1
ATOM 2707 C C . GLY B 1 61 ? -19.484 9.531 21.312 1 95 61 GLY B C 1
ATOM 2708 O O . GLY B 1 61 ? -19.25 9.961 20.172 1 95 61 GLY B O 1
ATOM 2709 N N . ALA B 1 62 ? -18.969 9.984 22.453 1 95.5 62 ALA B N 1
ATOM 2710 C CA . ALA B 1 62 ? -18.094 11.148 22.375 1 95.5 62 ALA B CA 1
ATOM 2711 C C . ALA B 1 62 ? -16.625 10.75 22.594 1 95.5 62 ALA B C 1
ATOM 2713 O O . ALA B 1 62 ? -15.719 11.523 22.297 1 95.5 62 ALA B O 1
ATOM 2714 N N . ARG B 1 63 ? -16.438 9.586 23.156 1 96.31 63 ARG B N 1
ATOM 2715 C CA . ARG B 1 63 ? -15.102 9.102 23.453 1 96.31 63 ARG B CA 1
ATOM 2716 C C . ARG B 1 63 ? -14.859 7.727 22.844 1 96.31 63 ARG B C 1
ATOM 2718 O O . ARG B 1 63 ? -15.719 6.848 22.938 1 96.31 63 ARG B O 1
ATOM 2725 N N . PHE B 1 64 ? -13.719 7.582 22.234 1 97.25 64 PHE B N 1
ATOM 2726 C CA . PHE B 1 64 ? -13.359 6.34 21.562 1 97.25 64 PHE B CA 1
ATOM 2727 C C . PHE B 1 64 ? -11.898 5.996 21.812 1 97.25 64 PHE B C 1
ATOM 2729 O O . PHE B 1 64 ? -11.078 6.879 22.078 1 97.25 64 PHE B O 1
ATOM 2736 N N . GLY B 1 65 ? -11.586 4.688 21.797 1 96.75 65 GLY B N 1
ATOM 2737 C CA . GLY B 1 65 ? -10.195 4.305 21.625 1 96.75 65 GLY B CA 1
ATOM 2738 C C . GLY B 1 65 ? -9.688 4.484 20.219 1 96.75 65 GLY B C 1
ATOM 2739 O O . GLY B 1 65 ? -10.445 4.32 19.25 1 96.75 65 GLY B O 1
ATOM 2740 N N . LEU B 1 66 ? -8.438 4.781 20.078 1 97.88 66 LEU B N 1
ATOM 2741 C CA . LEU B 1 66 ? -7.84 4.91 18.75 1 97.88 66 LEU B CA 1
ATOM 2742 C C . LEU B 1 66 ? -6.402 4.398 18.75 1 97.88 66 LEU B C 1
ATOM 2744 O O . LEU B 1 66 ? -5.594 4.805 19.594 1 97.88 66 LEU B O 1
ATOM 2748 N N . ARG B 1 67 ? -6.113 3.471 17.891 1 98 67 ARG B N 1
ATOM 2749 C CA . ARG B 1 67 ? -4.777 2.932 17.656 1 98 67 ARG B CA 1
ATOM 2750 C C . ARG B 1 67 ? -4.395 3.045 16.188 1 98 67 ARG B C 1
ATOM 2752 O O . ARG B 1 67 ? -5.254 2.939 15.305 1 98 67 ARG B O 1
ATOM 2759 N N . TRP B 1 68 ? -3.145 3.285 15.922 1 97.94 68 TRP B N 1
ATOM 2760 C CA . TRP B 1 68 ? -2.643 3.375 14.555 1 97.94 68 TRP B CA 1
ATOM 2761 C C . TRP B 1 68 ? -1.555 2.336 14.305 1 97.94 68 TRP B C 1
ATOM 2763 O O . TRP B 1 68 ? -0.715 2.086 15.172 1 97.94 68 TRP B O 1
ATOM 2773 N N . PHE B 1 69 ? -1.579 1.8 13.109 1 97.62 69 PHE B N 1
ATOM 2774 C CA . PHE B 1 69 ? -0.573 0.832 12.688 1 97.62 69 PHE B CA 1
ATOM 2775 C C . PHE B 1 69 ? -0.074 1.146 11.281 1 97.62 69 PHE B C 1
ATOM 2777 O O . PHE B 1 69 ? -0.872 1.408 10.375 1 97.62 69 PHE B O 1
ATOM 2784 N N . THR B 1 70 ? 1.271 1.236 11.133 1 95.38 70 THR B N 1
ATOM 2785 C CA . THR B 1 70 ? 1.851 1.061 9.805 1 95.38 70 THR B CA 1
ATOM 2786 C C . THR B 1 70 ? 1.809 -0.406 9.383 1 95.38 70 THR B C 1
ATOM 2788 O O . THR B 1 70 ? 1.419 -1.271 10.172 1 95.38 70 THR B O 1
ATOM 2791 N N . PRO B 1 71 ? 2.199 -0.702 8.102 1 94.12 71 PRO B N 1
ATOM 2792 C CA . PRO B 1 71 ? 2.236 -2.111 7.703 1 94.12 71 PRO B CA 1
ATOM 2793 C C . PRO B 1 71 ? 3.193 -2.939 8.555 1 94.12 71 PRO B C 1
ATOM 2795 O O . PRO B 1 71 ? 3.061 -4.164 8.633 1 94.12 71 PRO B O 1
ATOM 2798 N N . LYS B 1 72 ? 4.098 -2.26 9.336 1 92.25 72 LYS B N 1
ATOM 2799 C CA . LYS B 1 72 ? 5.156 -3.002 10.016 1 92.25 72 LYS B CA 1
ATOM 2800 C C . LYS B 1 72 ? 4.988 -2.934 11.531 1 92.25 72 LYS B C 1
ATOM 2802 O O . LYS B 1 72 ? 5.453 -3.818 12.25 1 92.25 72 LYS B O 1
ATOM 2807 N N . SER B 1 73 ? 4.316 -1.856 11.984 1 94.62 73 SER B N 1
ATOM 2808 C CA . SER B 1 73 ? 4.266 -1.729 13.438 1 94.62 73 SER B CA 1
ATOM 2809 C C . SER B 1 73 ? 3.215 -0.711 13.867 1 94.62 73 SER B C 1
ATOM 2811 O O . SER B 1 73 ? 2.76 0.098 13.055 1 94.62 73 SER B O 1
ATOM 2813 N N . GLU B 1 74 ? 2.895 -0.791 15.203 1 96.31 74 GLU B N 1
ATOM 2814 C CA . GLU B 1 74 ? 2.053 0.234 15.812 1 96.31 74 GLU B CA 1
ATOM 2815 C C . GLU B 1 74 ? 2.834 1.524 16.047 1 96.31 74 GLU B C 1
ATOM 2817 O O . GLU B 1 74 ? 4.035 1.49 16.312 1 96.31 74 GLU B O 1
ATOM 2822 N N . VAL B 1 75 ? 2.191 2.67 15.906 1 94.19 75 VAL B N 1
ATOM 2823 C CA . VAL B 1 75 ? 2.82 3.955 16.188 1 94.19 75 VAL B CA 1
ATOM 2824 C C . VAL B 1 75 ? 2.029 4.695 17.266 1 94.19 75 VAL B C 1
ATOM 2826 O O . VAL B 1 75 ? 0.808 4.555 17.344 1 94.19 75 VAL B O 1
ATOM 2829 N N . PRO B 1 76 ? 2.654 5.453 18.047 1 93.31 76 PRO B N 1
ATOM 2830 C CA . PRO B 1 76 ? 1.984 6.086 19.188 1 93.31 76 PRO B CA 1
ATOM 2831 C C . PRO B 1 76 ? 1.132 7.285 18.781 1 93.31 76 PRO B C 1
ATOM 2833 O O . PRO B 1 76 ? 0.217 7.672 19.516 1 93.31 76 PRO B O 1
ATOM 2836 N N . LEU B 1 77 ? 1.431 7.906 17.703 1 93 77 LEU B N 1
ATOM 2837 C CA . LEU B 1 77 ? 0.747 9.117 17.266 1 93 77 LEU B CA 1
ATOM 2838 C C . LEU B 1 77 ? 0.753 9.227 15.75 1 93 77 LEU B C 1
ATOM 2840 O O . LEU B 1 77 ? 1.771 8.961 15.102 1 93 77 LEU B O 1
ATOM 2844 N N . CYS B 1 78 ? -0.384 9.594 15.219 1 94.69 78 CYS B N 1
ATOM 2845 C CA . CYS B 1 78 ? -0.512 9.844 13.789 1 94.69 78 CYS B CA 1
ATOM 2846 C C . CYS B 1 78 ? -1.58 10.898 13.516 1 94.69 78 CYS B C 1
ATOM 2848 O O . CYS B 1 78 ? -2.768 10.648 13.734 1 94.69 78 CYS B O 1
ATOM 2850 N N . GLY B 1 79 ? -1.22 12.008 12.984 1 95.38 79 GLY B N 1
ATOM 2851 C CA . GLY B 1 79 ? -2.123 13.125 12.766 1 95.38 79 GLY B CA 1
ATOM 2852 C C . GLY B 1 79 ? -3.131 12.867 11.664 1 95.38 79 GLY B C 1
ATOM 2853 O O . GLY B 1 79 ? -4.34 12.914 11.891 1 95.38 79 GLY B O 1
ATOM 2854 N N . HIS B 1 80 ? -2.645 12.492 10.5 1 97.38 80 HIS B N 1
ATOM 2855 C CA . HIS B 1 80 ? -3.535 12.375 9.352 1 97.38 80 HIS B CA 1
ATOM 2856 C C . HIS B 1 80 ? -4.555 11.266 9.555 1 97.38 80 HIS B C 1
ATOM 2858 O O . HIS B 1 80 ? -5.719 11.406 9.172 1 97.38 80 HIS B O 1
ATOM 2864 N N . ALA B 1 81 ? -4.16 10.172 10.156 1 98.19 81 ALA B N 1
ATOM 2865 C CA . ALA B 1 81 ? -5.09 9.062 10.383 1 98.19 81 ALA B CA 1
ATOM 2866 C C . ALA B 1 81 ? -6.082 9.398 11.492 1 98.19 81 ALA B C 1
ATOM 2868 O O . ALA B 1 81 ? -7.156 8.805 11.57 1 98.19 81 ALA B O 1
ATOM 2869 N N . THR B 1 82 ? -5.68 10.312 12.414 1 98.44 82 THR B N 1
ATOM 2870 C CA . THR B 1 82 ? -6.633 10.836 13.383 1 98.44 82 THR B CA 1
ATOM 2871 C C . THR B 1 82 ? -7.719 11.648 12.688 1 98.44 82 THR B C 1
ATOM 2873 O O . THR B 1 82 ? -8.906 11.477 12.953 1 98.44 82 THR B O 1
ATOM 2876 N N . LEU B 1 83 ? -7.273 12.5 11.812 1 98.5 83 LEU B N 1
ATOM 2877 C CA . LEU B 1 83 ? -8.227 13.281 11.031 1 98.5 83 LEU B CA 1
ATOM 2878 C C . LEU B 1 83 ? -9.148 12.367 10.227 1 98.5 83 LEU B C 1
ATOM 2880 O O . LEU B 1 83 ? -10.359 12.57 10.195 1 98.5 83 LEU B O 1
ATOM 2884 N N . ALA B 1 84 ? -8.578 11.398 9.586 1 98.69 84 ALA B N 1
ATOM 2885 C CA . ALA B 1 84 ? -9.352 10.422 8.812 1 98.69 84 ALA B CA 1
ATOM 2886 C C . ALA B 1 84 ? -10.375 9.711 9.695 1 98.69 84 ALA B C 1
ATOM 2888 O O . ALA B 1 84 ? -11.516 9.508 9.289 1 98.69 84 ALA B O 1
ATOM 2889 N N . SER B 1 85 ? -9.938 9.305 10.898 1 98.75 85 SER B N 1
ATOM 2890 C CA . SER B 1 85 ? -10.828 8.641 11.844 1 98.75 85 SER B CA 1
ATOM 2891 C C . SER B 1 85 ? -12.016 9.531 12.203 1 98.75 85 SER B C 1
ATOM 2893 O O . SER B 1 85 ? -13.164 9.07 12.195 1 98.75 85 SER B O 1
ATOM 2895 N N . ALA B 1 86 ? -11.734 10.75 12.492 1 98.69 86 ALA B N 1
ATOM 2896 C CA . ALA B 1 86 ? -12.805 11.695 12.805 1 98.69 86 ALA B CA 1
ATOM 2897 C C . ALA B 1 86 ? -13.75 11.875 11.625 1 98.69 86 ALA B C 1
ATOM 2899 O O . ALA B 1 86 ? -14.961 12 11.805 1 98.69 86 ALA B O 1
ATOM 2900 N N . ALA B 1 87 ? -13.188 11.914 10.43 1 98.62 87 ALA B N 1
ATOM 2901 C CA . ALA B 1 87 ? -14.008 12.055 9.227 1 98.62 87 ALA B CA 1
ATOM 2902 C C . ALA B 1 87 ? -15.031 10.93 9.125 1 98.62 87 ALA B C 1
ATOM 2904 O O . ALA B 1 87 ? -16.203 11.164 8.797 1 98.62 87 ALA B O 1
ATOM 2905 N N . VAL B 1 88 ? -14.594 9.703 9.406 1 98.62 88 VAL B N 1
ATOM 2906 C CA . VAL B 1 88 ? -15.508 8.562 9.352 1 98.62 88 VAL B CA 1
ATOM 2907 C C . VAL B 1 88 ? -16.625 8.758 10.367 1 98.62 88 VAL B C 1
ATOM 2909 O O . VAL B 1 88 ? -17.797 8.539 10.047 1 98.62 88 VAL B O 1
ATOM 2912 N N . LEU B 1 89 ? -16.297 9.188 11.57 1 98.12 89 LEU B N 1
ATOM 2913 C CA . LEU B 1 89 ? -17.297 9.359 12.617 1 98.12 89 LEU B CA 1
ATOM 2914 C C . LEU B 1 89 ? -18.266 10.484 12.266 1 98.12 89 LEU B C 1
ATOM 2916 O O . LEU B 1 89 ? -19.484 10.312 12.359 1 98.12 89 LEU B 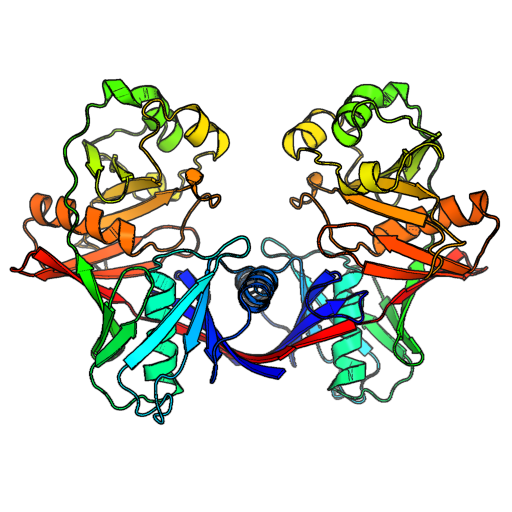O 1
ATOM 2920 N N . PHE B 1 90 ? -17.75 11.617 11.797 1 98.12 90 PHE B N 1
ATOM 2921 C CA . PHE B 1 90 ? -18.594 12.789 11.578 1 98.12 90 PHE B CA 1
ATOM 2922 C C . PHE B 1 90 ? -19.312 12.695 10.25 1 98.12 90 PHE B C 1
ATOM 2924 O O . PHE B 1 90 ? -20.516 12.969 10.172 1 98.12 90 PHE B O 1
ATOM 2931 N N . TYR B 1 91 ? -18.625 12.352 9.148 1 97.12 91 TYR B N 1
ATOM 2932 C CA . TYR B 1 91 ? -19.203 12.422 7.812 1 97.12 91 TYR B CA 1
ATOM 2933 C C . TYR B 1 91 ? -20.109 11.234 7.551 1 97.12 91 TYR B C 1
ATOM 2935 O O . TYR B 1 91 ? -21.141 11.367 6.891 1 97.12 91 TYR B O 1
ATOM 2943 N N . LEU B 1 92 ? -19.75 10.07 8.023 1 96.5 92 LEU B N 1
ATOM 2944 C CA . LEU B 1 92 ? -20.469 8.859 7.641 1 96.5 92 LEU B CA 1
ATOM 2945 C C . LEU B 1 92 ? -21.359 8.375 8.773 1 96.5 92 LEU B C 1
ATOM 2947 O O . LEU B 1 92 ? -22.531 8.039 8.547 1 96.5 92 LEU B O 1
ATOM 2951 N N . LYS B 1 93 ? -20.812 8.312 9.977 1 97.12 93 LYS B N 1
ATOM 2952 C CA . LYS B 1 93 ? -21.609 7.832 11.102 1 97.12 93 LYS B CA 1
ATOM 2953 C C . LYS B 1 93 ? -22.5 8.938 11.664 1 97.12 93 LYS B C 1
ATOM 2955 O O . LYS B 1 93 ? -23.344 8.688 12.516 1 97.12 93 LYS B O 1
ATOM 2960 N N . LYS B 1 94 ? -22.297 10.164 11.203 1 97.12 94 LYS B N 1
ATOM 2961 C CA . LYS B 1 94 ? -23.094 11.328 11.594 1 97.12 94 LYS B CA 1
ATOM 2962 C C . LYS B 1 94 ? -23.094 11.508 13.109 1 97.12 94 LYS B C 1
ATOM 2964 O O . LYS B 1 94 ? -24.141 11.711 13.719 1 97.12 94 LYS B O 1
ATOM 2969 N N . ASN B 1 95 ? -21.906 11.266 13.664 1 97 95 ASN B N 1
ATOM 2970 C CA . ASN B 1 95 ? -21.766 11.469 15.102 1 97 95 ASN B CA 1
ATOM 2971 C C . ASN B 1 95 ? -22.312 12.82 15.531 1 97 95 ASN B C 1
ATOM 2973 O O . ASN B 1 95 ? -21.984 13.852 14.938 1 97 95 ASN B O 1
ATOM 2977 N N . VAL B 1 96 ? -23.047 12.891 16.578 1 96.12 96 VAL B N 1
ATOM 2978 C CA . VAL B 1 96 ? -23.859 14.062 16.906 1 96.12 96 VAL B CA 1
ATOM 2979 C C . VAL B 1 96 ? -23.062 15 17.812 1 96.12 96 VAL B C 1
ATOM 2981 O O . VAL B 1 96 ? -23.469 16.141 18.031 1 96.12 96 VAL B O 1
ATOM 2984 N N . ASN B 1 97 ? -22.031 14.531 18.391 1 95.81 97 ASN B N 1
ATOM 2985 C CA . ASN B 1 97 ? -21.25 15.352 19.312 1 95.81 97 ASN B CA 1
ATOM 2986 C C . ASN B 1 97 ? -20.438 16.406 18.578 1 95.81 97 ASN B C 1
ATOM 2988 O O . ASN B 1 97 ? -19.891 16.141 17.5 1 95.81 97 ASN B O 1
ATOM 2992 N N . PRO B 1 98 ? -20.359 17.578 19.141 1 95.69 98 PRO B N 1
ATOM 2993 C CA . PRO B 1 98 ? -19.547 18.594 18.484 1 95.69 98 PRO B CA 1
ATOM 2994 C C . PRO B 1 98 ? -18.062 18.266 18.5 1 95.69 98 PRO B C 1
ATOM 2996 O O . PRO B 1 98 ? -17.312 18.75 17.656 1 95.69 98 PRO B O 1
ATOM 2999 N N . VAL B 1 99 ? -17.641 17.516 19.562 1 97.19 99 VAL B N 1
ATOM 3000 C CA . VAL B 1 99 ? -16.266 17.094 19.734 1 97.19 99 VAL B CA 1
ATOM 3001 C C . VAL B 1 99 ? -16.203 15.594 19.984 1 97.19 99 VAL B C 1
ATOM 3003 O O . VAL B 1 99 ? -17.016 15.055 20.75 1 97.19 99 VAL B O 1
ATOM 3006 N N . VAL B 1 100 ? -15.273 14.953 19.297 1 97.5 100 VAL B N 1
ATOM 3007 C CA . VAL B 1 100 ? -14.938 13.578 19.656 1 97.5 100 VAL B CA 1
ATOM 3008 C C . VAL B 1 100 ? -13.547 13.531 20.266 1 97.5 100 VAL B C 1
ATOM 3010 O O . VAL B 1 100 ? -12.648 14.266 19.844 1 97.5 100 VAL B O 1
ATOM 3013 N N . VAL B 1 101 ? -13.43 12.68 21.266 1 97.56 101 VAL B N 1
ATOM 3014 C CA . VAL B 1 101 ? -12.164 12.5 21.984 1 97.56 101 VAL B CA 1
ATOM 3015 C C . VAL B 1 101 ? -11.625 11.094 21.75 1 97.56 101 VAL B C 1
ATOM 3017 O O . VAL B 1 101 ? -12.328 10.109 21.969 1 97.56 101 VAL B O 1
ATOM 3020 N N . PHE B 1 102 ? -10.406 11.039 21.25 1 97.62 102 PHE B N 1
ATOM 3021 C CA . PHE B 1 102 ? -9.742 9.758 21.078 1 97.62 102 PHE B CA 1
ATOM 3022 C C . PHE B 1 102 ? -8.75 9.5 22.203 1 97.62 102 PHE B C 1
ATOM 3024 O O . PHE B 1 102 ? -7.871 10.32 22.453 1 97.62 102 PHE B O 1
ATOM 3031 N N . GLU B 1 103 ? -8.914 8.406 22.859 1 96.69 103 GLU B N 1
ATOM 3032 C CA . GLU B 1 103 ? -7.938 7.934 23.828 1 96.69 103 GLU B CA 1
ATOM 3033 C C . GLU B 1 103 ? -6.848 7.098 23.156 1 96.69 103 GLU B C 1
ATOM 3035 O O . GLU B 1 103 ? -7.133 6.047 22.578 1 96.69 103 GLU B O 1
ATOM 3040 N N . THR B 1 104 ? -5.613 7.566 23.234 1 96.81 104 THR B N 1
ATOM 3041 C CA . THR B 1 104 ? -4.516 6.941 22.516 1 96.81 104 THR B CA 1
ATOM 3042 C C . THR B 1 104 ? -3.314 6.719 23.422 1 96.81 104 THR B C 1
ATOM 3044 O O . THR B 1 104 ? -3.342 7.102 24.594 1 96.81 104 THR B O 1
ATOM 3047 N N . MET B 1 105 ? -2.266 6.043 22.938 1 94.88 105 MET B N 1
ATOM 3048 C CA . MET B 1 105 ? -1.013 5.848 23.672 1 94.88 105 MET B CA 1
ATOM 3049 C C . MET B 1 105 ? -0.352 7.184 23.984 1 94.88 105 MET B C 1
ATOM 3051 O O . MET B 1 105 ? 0.425 7.289 24.938 1 94.88 105 MET B O 1
ATOM 3055 N N . SER B 1 106 ? -0.682 8.188 23.219 1 93 106 SER B N 1
ATOM 3056 C CA . SER B 1 106 ? -0.082 9.5 23.406 1 93 106 SER B CA 1
ATOM 3057 C C . SER B 1 106 ? -1.02 10.438 24.156 1 93 106 SER B C 1
ATOM 3059 O O . SER B 1 106 ? -0.821 11.656 24.156 1 93 106 SER B O 1
ATOM 3061 N N . GLY B 1 107 ? -2.053 9.875 24.797 1 95.38 107 GLY B N 1
ATOM 3062 C CA . GLY B 1 107 ? -3.02 10.688 25.516 1 95.38 107 GLY B CA 1
ATOM 3063 C C . GLY B 1 107 ? -4.277 10.977 24.719 1 95.38 107 GLY B C 1
ATOM 3064 O O . GLY B 1 107 ? -4.555 10.297 23.719 1 95.38 107 GLY B O 1
ATOM 3065 N N . GLU B 1 108 ? -5.031 11.945 25.188 1 96.81 108 GLU B N 1
ATOM 3066 C CA . GLU B 1 108 ? -6.301 12.289 24.547 1 96.81 108 GLU B CA 1
ATOM 3067 C C . GLU B 1 108 ? -6.094 13.234 23.375 1 96.81 108 GLU B C 1
ATOM 3069 O O . GLU B 1 108 ? -5.328 14.195 23.469 1 96.81 108 GLU B O 1
ATOM 3074 N N . LEU B 1 109 ? -6.734 12.938 22.312 1 96.94 109 LEU B N 1
ATOM 3075 C CA . LEU B 1 109 ? -6.77 13.805 21.156 1 96.94 109 LEU B CA 1
ATOM 3076 C C . LEU B 1 109 ? -8.188 14.305 20.891 1 96.94 109 LEU B C 1
ATOM 3078 O O . LEU B 1 109 ? -9.125 13.516 20.844 1 96.94 109 LEU B O 1
ATOM 3082 N N . HIS B 1 110 ? -8.32 15.57 20.734 1 97.62 110 HIS B N 1
ATOM 3083 C CA . HIS B 1 110 ? -9.617 16.203 20.516 1 97.62 110 HIS B CA 1
ATOM 3084 C C . HIS B 1 110 ? -9.773 16.641 19.062 1 97.62 110 HIS B C 1
ATOM 3086 O O . HIS B 1 110 ? -8.883 17.266 18.5 1 97.62 110 HIS B O 1
ATOM 3092 N N . VAL B 1 111 ? -10.883 16.266 18.484 1 98.44 111 VAL B N 1
ATOM 3093 C CA . VAL B 1 111 ? -11.203 16.703 17.125 1 98.44 111 VAL B CA 1
ATOM 3094 C C . VAL B 1 111 ? -12.617 17.281 17.094 1 98.44 111 VAL B C 1
ATOM 3096 O O . VAL B 1 111 ? -13.555 16.672 17.625 1 98.44 111 VAL B O 1
ATOM 3099 N N . ARG B 1 112 ? -12.773 18.391 16.531 1 97.5 112 ARG B N 1
ATOM 3100 C CA . ARG B 1 112 ? -14.109 18.953 16.375 1 97.5 112 ARG B CA 1
ATOM 3101 C C . ARG B 1 112 ? -14.398 19.266 14.914 1 97.5 112 ARG B C 1
ATOM 3103 O O . ARG B 1 112 ? -13.477 19.469 14.117 1 97.5 112 ARG B O 1
ATOM 3110 N N . GLN B 1 113 ? -15.625 19.203 14.578 1 95.88 113 GLN B N 1
ATOM 3111 C CA . GLN B 1 113 ? -16.062 19.516 13.227 1 95.88 113 GLN B CA 1
ATOM 3112 C C . GLN B 1 113 ? -16.469 20.984 13.102 1 95.88 113 GLN B C 1
ATOM 3114 O O . GLN B 1 113 ? -17.125 21.531 14.008 1 95.88 113 GLN B O 1
ATOM 3119 N N . HIS B 1 114 ? -16.016 21.641 12.148 1 94.19 114 HIS B N 1
ATOM 3120 C CA . HIS B 1 114 ? -16.391 23 11.773 1 94.19 114 HIS B CA 1
ATOM 3121 C C . HIS B 1 114 ? -16.703 23.094 10.289 1 94.19 114 HIS B C 1
ATOM 3123 O O . HIS B 1 114 ? -15.805 23.281 9.469 1 94.19 114 HIS B O 1
ATOM 3129 N N . GLY B 1 115 ? -18.016 23.156 9.984 1 90.94 115 GLY B N 1
ATOM 3130 C CA . GLY B 1 115 ? -18.391 23.031 8.586 1 90.94 115 GLY B CA 1
ATOM 3131 C C . GLY B 1 115 ? -17.906 21.734 7.945 1 90.94 115 GLY B C 1
ATOM 3132 O O . GLY B 1 115 ? -18.188 20.656 8.453 1 90.94 115 GLY B O 1
ATOM 3133 N N . GLU B 1 116 ? -17.109 21.938 6.855 1 91.25 116 GLU B N 1
ATOM 3134 C CA . GLU B 1 116 ? -16.609 20.766 6.137 1 91.25 116 GLU B CA 1
ATOM 3135 C C . GLU B 1 116 ? -15.219 20.391 6.613 1 91.25 116 GLU B C 1
ATOM 3137 O O . GLU B 1 116 ? -14.656 19.391 6.164 1 91.25 116 GLU B O 1
ATOM 3142 N N . SER B 1 117 ? -14.781 21.141 7.566 1 96.69 117 SER B N 1
ATOM 3143 C CA . SER B 1 117 ? -13.422 20.906 8.031 1 96.69 117 SER B CA 1
ATOM 3144 C C . SER B 1 117 ? -13.422 20.234 9.406 1 96.69 117 SER B C 1
ATOM 3146 O O . SER B 1 117 ? -14.414 20.281 10.133 1 96.69 117 SER B O 1
ATOM 3148 N N . LEU B 1 118 ? -12.391 19.547 9.672 1 98.44 118 LEU B N 1
ATOM 3149 C CA . LEU B 1 118 ? -12.102 18.953 10.969 1 98.44 118 LEU B CA 1
ATOM 3150 C C . LEU B 1 118 ? -10.906 19.641 11.625 1 98.44 118 LEU B C 1
ATOM 3152 O O . LEU B 1 118 ? -9.883 19.875 10.969 1 98.44 118 LEU B O 1
ATOM 3156 N N . ILE B 1 119 ? -11.07 19.984 12.867 1 98.56 119 ILE B N 1
ATOM 3157 C CA . ILE B 1 119 ? -10.039 20.719 13.586 1 98.56 119 ILE B CA 1
ATOM 3158 C C . ILE B 1 119 ? -9.438 19.844 14.68 1 98.56 119 ILE B C 1
ATOM 3160 O O . ILE B 1 119 ? -10.156 19.328 15.539 1 98.56 119 ILE B O 1
ATOM 3164 N N . MET B 1 120 ? -8.18 19.688 14.617 1 98.19 120 MET B N 1
ATOM 3165 C CA . MET B 1 120 ? -7.441 18.938 15.633 1 98.19 120 MET B CA 1
ATOM 3166 C C . MET B 1 120 ? -6.676 19.875 16.562 1 98.19 120 MET B C 1
ATOM 3168 O O . MET B 1 120 ? -6.215 20.938 16.125 1 98.19 120 MET B O 1
ATOM 3172 N N . ASP B 1 121 ? -6.547 19.453 17.797 1 96.94 121 ASP B N 1
ATOM 3173 C CA . ASP B 1 121 ? -5.828 20.188 18.828 1 96.94 121 ASP B CA 1
ATOM 3174 C C . ASP B 1 121 ? -4.434 19.609 19.047 1 96.94 121 ASP B C 1
ATOM 3176 O O . ASP B 1 121 ? -4.293 18.5 19.594 1 96.94 121 ASP B O 1
ATOM 3180 N N . PHE B 1 122 ? -3.395 20.359 18.672 1 95.56 122 PHE B N 1
ATOM 3181 C CA . PHE B 1 122 ? -2.016 19.891 18.766 1 95.56 122 PHE B CA 1
ATOM 3182 C C . PHE B 1 122 ? -1.165 20.875 19.578 1 95.56 122 PHE B C 1
ATOM 3184 O O . PHE B 1 122 ? -1.544 22.031 19.75 1 95.56 122 PHE B O 1
ATOM 3191 N N . PRO B 1 123 ? -0.114 20.359 20.109 1 95.19 123 PRO B N 1
ATOM 3192 C CA . PRO B 1 123 ? 0.833 21.312 20.688 1 95.19 123 PRO B CA 1
ATOM 3193 C C . PRO B 1 123 ? 1.596 22.109 19.641 1 95.19 123 PRO B C 1
ATOM 3195 O O . PRO B 1 123 ? 1.792 21.625 18.516 1 95.19 123 PRO B O 1
ATOM 3198 N N . LEU B 1 124 ? 1.916 23.281 20.016 1 97 124 LEU B N 1
ATOM 3199 C CA . LEU B 1 124 ? 2.848 24.062 19.203 1 97 124 LEU B CA 1
ATOM 3200 C C . LEU B 1 124 ? 4.289 23.672 19.5 1 97 124 LEU B C 1
ATOM 3202 O O . LEU B 1 124 ? 4.691 23.609 20.672 1 97 124 LEU B O 1
ATOM 3206 N N . ASN B 1 125 ? 5.059 23.344 18.438 1 97 125 ASN B N 1
ATOM 3207 C CA . ASN B 1 125 ? 6.457 22.953 18.578 1 97 125 ASN B CA 1
ATOM 3208 C C . ASN B 1 125 ? 7.391 23.906 17.844 1 97 125 ASN B C 1
ATOM 3210 O O . ASN B 1 125 ? 7.844 23.594 16.734 1 97 125 ASN B O 1
ATOM 3214 N N . LYS B 1 126 ? 7.762 24.906 18.484 1 96.25 126 LYS B N 1
ATOM 3215 C CA . LYS B 1 126 ? 8.594 25.938 17.859 1 96.25 126 LYS B CA 1
ATOM 3216 C C . LYS B 1 126 ? 10.023 25.438 17.672 1 96.25 126 LYS B C 1
ATOM 3218 O O . LYS B 1 126 ? 10.648 24.938 18.609 1 96.25 126 LYS B O 1
ATOM 3223 N N . PRO B 1 127 ? 10.5 25.547 16.438 1 98.06 127 PRO B N 1
ATOM 3224 C CA . PRO B 1 127 ? 11.891 25.141 16.219 1 98.06 127 PRO B CA 1
ATOM 3225 C C . PRO B 1 127 ? 12.891 26.219 16.609 1 98.06 127 PRO B C 1
ATOM 3227 O O . PRO B 1 127 ? 12.508 27.375 16.828 1 98.06 127 PRO B O 1
ATOM 3230 N N . GLN B 1 128 ? 14.117 25.797 16.766 1 97.69 128 GLN B N 1
ATOM 3231 C CA . GLN B 1 128 ? 15.227 26.688 17.094 1 97.69 128 GLN B CA 1
ATOM 3232 C C . GLN B 1 128 ? 16.281 26.672 15.992 1 97.69 128 GLN B C 1
ATOM 3234 O O . GLN B 1 128 ? 16.484 25.656 15.328 1 97.69 128 GLN B O 1
ATOM 3239 N N . PRO B 1 129 ? 16.984 27.828 15.883 1 97.31 129 PRO B N 1
ATOM 3240 C CA . PRO B 1 129 ? 18.031 27.875 14.859 1 97.31 129 PRO B CA 1
ATOM 3241 C C . PRO B 1 129 ? 19.078 26.781 15.047 1 97.31 129 PRO B C 1
ATOM 3243 O O . PRO B 1 129 ? 19.453 26.453 16.172 1 97.31 129 PRO B O 1
ATOM 3246 N N . GLN B 1 130 ? 19.453 26.234 13.969 1 95.31 130 GLN B N 1
ATOM 3247 C CA . GLN B 1 130 ? 20.469 25.188 13.914 1 95.31 130 GLN B CA 1
ATOM 3248 C C . GLN B 1 130 ? 21.672 25.641 13.094 1 95.31 130 GLN B C 1
ATOM 3250 O O . GLN B 1 130 ? 21.531 26.234 12.031 1 95.31 130 GLN B O 1
ATOM 3255 N N . ASP B 1 131 ? 22.875 25.344 13.609 1 92.38 131 ASP B N 1
ATOM 3256 C CA . ASP B 1 131 ? 24.109 25.656 12.898 1 92.38 131 ASP B CA 1
ATOM 3257 C C . ASP B 1 131 ? 24.234 24.828 11.617 1 92.38 131 ASP B C 1
ATOM 3259 O O . ASP B 1 131 ? 24.312 23.609 11.672 1 92.38 131 ASP B O 1
ATOM 3263 N N . GLN B 1 132 ? 24.359 25.484 10.516 1 92.19 132 GLN B N 1
ATOM 3264 C CA . GLN B 1 132 ? 24.406 24.844 9.211 1 92.19 132 GLN B CA 1
ATOM 3265 C C . GLN B 1 132 ? 25.688 24.031 9.039 1 92.19 132 GLN B C 1
ATOM 3267 O O . GLN B 1 132 ? 25.703 23 8.367 1 92.19 132 GLN B O 1
ATOM 3272 N N . HIS B 1 133 ? 26.688 24.484 9.625 1 91.12 133 HIS B N 1
ATOM 3273 C CA . HIS B 1 133 ? 28 23.844 9.461 1 91.12 133 HIS B CA 1
ATOM 3274 C C . HIS B 1 133 ? 28 22.438 10.047 1 91.12 133 HIS B C 1
ATOM 3276 O O . HIS B 1 133 ? 28.656 21.547 9.508 1 91.12 133 HIS B O 1
ATOM 3282 N N . GLU B 1 134 ? 27.234 22.203 11.023 1 90.06 134 GLU B N 1
ATOM 3283 C CA . GLU B 1 134 ? 27.188 20.922 11.734 1 90.06 134 GLU B CA 1
ATOM 3284 C C . GLU B 1 134 ? 26.484 19.844 10.898 1 90.06 134 GLU B C 1
ATOM 3286 O O . GLU B 1 134 ? 26.719 18.656 11.086 1 90.06 134 GLU B O 1
ATOM 3291 N N . ILE B 1 135 ? 25.656 20.375 10 1 95.12 135 ILE B N 1
ATOM 3292 C CA . ILE B 1 135 ? 24.844 19.406 9.266 1 95.12 135 ILE B CA 1
ATOM 3293 C C . ILE B 1 135 ? 24.953 19.688 7.766 1 95.12 135 ILE B C 1
ATOM 3295 O O . ILE B 1 135 ? 23.969 19.516 7.031 1 95.12 135 ILE B O 1
ATOM 3299 N N . LYS B 1 136 ? 26.094 20.219 7.344 1 96 136 LYS B N 1
ATOM 3300 C CA . LYS B 1 136 ? 26.297 20.672 5.969 1 96 136 LYS B CA 1
ATOM 3301 C C . LYS B 1 136 ? 26.078 19.531 4.977 1 96 136 LYS B C 1
ATOM 3303 O O . LYS B 1 136 ? 25.484 19.734 3.916 1 96 136 LYS B O 1
ATOM 3308 N N . ASP B 1 137 ? 26.516 18.359 5.281 1 96.69 137 ASP B N 1
ATOM 3309 C CA . ASP B 1 137 ? 26.391 17.219 4.375 1 96.69 137 ASP B CA 1
ATOM 3310 C C . ASP B 1 137 ? 24.938 16.797 4.227 1 96.69 137 ASP B C 1
ATOM 3312 O O . ASP B 1 137 ? 24.516 16.406 3.135 1 96.69 137 ASP B O 1
ATOM 3316 N N . LEU B 1 138 ? 24.234 16.828 5.277 1 97.44 138 LEU B N 1
ATOM 3317 C CA . LEU B 1 138 ? 22.812 16.484 5.23 1 97.44 138 LEU B CA 1
ATOM 3318 C C . LEU B 1 138 ? 22.031 17.516 4.426 1 97.44 138 LEU B C 1
ATOM 3320 O O . LEU B 1 138 ? 21.172 17.172 3.621 1 97.44 138 LEU B O 1
ATOM 3324 N N . LEU B 1 139 ? 22.391 18.797 4.617 1 98.12 139 LEU B N 1
ATOM 3325 C CA . LEU B 1 139 ? 21.75 19.859 3.848 1 98.12 139 LEU B CA 1
ATOM 3326 C C . LEU B 1 139 ? 21.953 19.641 2.352 1 98.12 139 LEU B C 1
ATOM 3328 O O . LEU B 1 139 ? 21.016 19.766 1.568 1 98.12 139 LEU B O 1
ATOM 3332 N N . LYS B 1 140 ? 23.172 19.281 2.016 1 97.62 140 LYS B N 1
ATOM 3333 C CA . LYS B 1 140 ? 23.484 19.031 0.614 1 97.62 140 LYS B CA 1
ATOM 3334 C C . LYS B 1 140 ? 22.719 17.828 0.075 1 97.62 140 LYS B C 1
ATOM 3336 O O . LYS B 1 140 ? 22.266 17.844 -1.072 1 97.62 140 LYS B O 1
ATOM 3341 N N . ALA B 1 141 ? 22.562 16.891 0.915 1 97.5 141 ALA B N 1
ATOM 3342 C CA . ALA B 1 141 ? 21.844 15.68 0.523 1 97.5 141 ALA B CA 1
ATOM 3343 C C . ALA B 1 141 ? 20.359 15.961 0.314 1 97.5 141 ALA B C 1
ATOM 3345 O O . ALA B 1 141 ? 19.688 15.289 -0.48 1 97.5 141 ALA B O 1
ATOM 3346 N N . VAL B 1 142 ? 19.812 16.922 0.989 1 98 142 VAL B N 1
ATOM 3347 C CA . VAL B 1 142 ? 18.391 17.203 0.95 1 98 142 VAL B CA 1
ATOM 3348 C C . VAL B 1 142 ? 18.078 18.188 -0.187 1 98 142 VAL B C 1
ATOM 3350 O O . VAL B 1 142 ? 17.203 17.922 -1.019 1 98 142 VAL B O 1
ATOM 3353 N N . VAL B 1 143 ? 18.844 19.312 -0.285 1 98.31 143 VAL B N 1
ATOM 3354 C CA . VAL B 1 143 ? 18.406 20.391 -1.168 1 98.31 143 VAL B CA 1
ATOM 3355 C C . VAL B 1 143 ? 19.484 20.703 -2.193 1 98.31 143 VAL B C 1
ATOM 3357 O O . VAL B 1 143 ? 19.344 21.641 -2.98 1 98.31 143 VAL B O 1
ATOM 3360 N N . GLY B 1 144 ? 20.562 19.938 -2.18 1 97.19 144 GLY B N 1
ATOM 3361 C CA . GLY B 1 144 ? 21.641 20.203 -3.121 1 97.19 144 GLY B CA 1
ATOM 3362 C C . GLY B 1 144 ? 22.266 21.578 -2.945 1 97.19 144 GLY B C 1
ATOM 3363 O O . GLY B 1 144 ? 22.656 21.953 -1.84 1 97.19 144 GLY B O 1
ATOM 3364 N N . ASP B 1 145 ? 22.25 22.312 -4.094 1 96.38 145 ASP B N 1
ATOM 3365 C CA . ASP B 1 145 ? 22.906 23.625 -4.074 1 96.38 145 ASP B CA 1
ATOM 3366 C C . ASP B 1 145 ? 21.891 24.75 -3.99 1 96.38 145 ASP B C 1
ATOM 3368 O O . ASP B 1 145 ? 22.219 25.922 -4.219 1 96.38 145 ASP B O 1
ATOM 3372 N N . LEU B 1 146 ? 20.719 24.391 -3.676 1 98 146 LEU B N 1
ATOM 3373 C CA . LEU B 1 146 ? 19.703 25.438 -3.576 1 98 146 LEU B CA 1
ATOM 3374 C C . LEU B 1 146 ? 20.031 26.391 -2.436 1 98 146 LEU B C 1
ATOM 3376 O O . LEU B 1 146 ? 20.484 25.969 -1.374 1 98 146 LEU B O 1
ATOM 3380 N N . PRO B 1 147 ? 19.781 27.688 -2.623 1 98 147 PRO B N 1
ATOM 3381 C CA . PRO B 1 147 ? 20.047 28.641 -1.546 1 98 147 PRO B CA 1
ATOM 3382 C C . PRO B 1 147 ? 19.125 28.438 -0.341 1 98 147 PRO B C 1
ATOM 3384 O O . PRO B 1 147 ? 17.922 28.266 -0.504 1 98 147 PRO B O 1
ATOM 3387 N N . ILE B 1 148 ? 19.703 28.5 0.826 1 98.12 148 ILE B N 1
ATOM 3388 C CA . ILE B 1 148 ? 19 28.281 2.084 1 98.12 148 ILE B CA 1
ATOM 3389 C C . ILE B 1 148 ? 18.891 29.594 2.855 1 98.12 148 ILE B C 1
ATOM 3391 O O . ILE B 1 148 ? 19.859 30.344 2.959 1 98.12 148 ILE B O 1
ATOM 3395 N N . GLN B 1 149 ? 17.703 29.891 3.328 1 98.06 149 GLN B N 1
ATOM 3396 C CA . GLN B 1 149 ? 17.469 31.094 4.117 1 98.06 149 GLN B CA 1
ATOM 3397 C C . GLN B 1 149 ? 17.672 30.828 5.605 1 98.06 149 GLN B C 1
ATOM 3399 O O . GLN B 1 149 ? 18.297 31.625 6.305 1 98.06 149 GLN B O 1
ATOM 3404 N N . ASP B 1 150 ? 17.094 29.766 6.133 1 98.12 150 ASP B N 1
ATOM 3405 C CA . ASP B 1 150 ? 17.188 29.391 7.543 1 98.12 150 ASP B CA 1
ATOM 3406 C C . ASP B 1 150 ? 17.281 27.875 7.711 1 98.12 150 ASP B C 1
ATOM 3408 O O . ASP B 1 150 ? 16.797 27.125 6.863 1 98.12 150 ASP B O 1
ATOM 3412 N N . VAL B 1 151 ? 17.938 27.453 8.727 1 98.5 151 VAL B N 1
ATOM 3413 C CA . VAL B 1 151 ? 17.953 26.078 9.188 1 98.5 151 VAL B CA 1
ATOM 3414 C C . VAL B 1 151 ? 17.578 26.031 10.672 1 98.5 151 VAL B C 1
ATOM 3416 O O . VAL B 1 151 ? 18.188 26.734 11.484 1 98.5 151 VAL B O 1
ATOM 3419 N N . CYS B 1 152 ? 16.578 25.281 10.969 1 98.5 152 CYS B N 1
ATOM 3420 C CA . CYS B 1 152 ? 16.125 25.156 12.352 1 98.5 152 CYS B CA 1
ATOM 3421 C C . CYS B 1 152 ? 15.969 23.688 12.742 1 98.5 152 CYS B C 1
ATOM 3423 O O . CYS B 1 152 ? 15.945 22.812 11.883 1 98.5 152 CYS B O 1
ATOM 3425 N N . TYR B 1 153 ? 15.977 23.438 13.977 1 98.12 153 TYR B N 1
ATOM 3426 C CA . TYR B 1 153 ? 15.781 22.109 14.547 1 98.12 153 TYR B CA 1
ATOM 3427 C C . TYR B 1 153 ? 14.766 22.141 15.68 1 98.12 153 TYR B C 1
ATOM 3429 O O . TYR B 1 153 ? 14.766 23.078 16.484 1 98.12 153 TYR B O 1
ATOM 3437 N N . CYS B 1 154 ? 13.867 21.203 15.672 1 98.06 154 CYS B N 1
ATOM 3438 C CA . CYS B 1 154 ? 12.922 21.047 16.766 1 98.06 154 CYS B CA 1
ATOM 3439 C C . CYS B 1 154 ? 13.195 19.781 17.562 1 98.06 154 CYS B C 1
ATOM 3441 O O . CYS B 1 154 ? 12.898 18.672 17.109 1 98.06 154 CYS B O 1
ATOM 3443 N N . PRO B 1 155 ? 13.648 19.844 18.812 1 96 155 PRO B N 1
ATOM 3444 C CA . PRO B 1 155 ? 14.023 18.656 19.578 1 96 155 PRO B CA 1
ATOM 3445 C C . PRO B 1 155 ? 12.82 17.844 20.016 1 96 155 PRO B C 1
ATOM 3447 O O . PRO B 1 155 ? 12.945 16.641 20.266 1 96 155 PRO B O 1
ATOM 3450 N N . THR B 1 156 ? 11.688 18.484 20.156 1 94.94 156 THR B N 1
ATOM 3451 C CA . THR B 1 156 ? 10.492 17.766 20.609 1 94.94 156 THR B CA 1
ATOM 3452 C C . THR B 1 156 ? 10.016 16.781 19.547 1 94.94 156 THR B C 1
ATOM 3454 O O . THR B 1 156 ? 9.523 15.703 19.859 1 94.94 156 THR B O 1
ATOM 3457 N N . THR B 1 157 ? 10.141 17.141 18.266 1 95.12 157 THR B N 1
ATOM 3458 C CA . THR B 1 157 ? 9.641 16.297 17.188 1 95.12 157 THR B CA 1
ATOM 3459 C C . THR B 1 157 ? 10.797 15.664 16.406 1 95.12 157 THR B C 1
ATOM 3461 O O . THR B 1 157 ? 10.578 14.859 15.508 1 95.12 157 THR B O 1
ATOM 3464 N N . TRP B 1 158 ? 11.984 16.094 16.703 1 96.5 158 TRP B N 1
ATOM 3465 C CA . TRP B 1 158 ? 13.203 15.586 16.078 1 96.5 158 TRP B CA 1
ATOM 3466 C C . TRP B 1 158 ? 13.242 15.938 14.602 1 96.5 158 TRP B C 1
ATOM 3468 O O . TRP B 1 158 ? 13.727 15.156 13.781 1 96.5 158 TRP B O 1
ATOM 3478 N N . ASN B 1 159 ? 12.656 17.094 14.281 1 97.75 159 ASN B N 1
ATOM 3479 C CA . ASN B 1 159 ? 12.594 17.531 12.883 1 97.75 159 ASN B CA 1
ATOM 3480 C C . ASN B 1 159 ? 13.633 18.609 12.586 1 97.75 159 ASN B C 1
ATOM 3482 O O . ASN B 1 159 ? 13.742 19.594 13.32 1 97.75 159 ASN B O 1
ATOM 3486 N N . LEU B 1 160 ? 14.406 18.359 11.555 1 98.38 160 LEU B N 1
ATOM 3487 C CA . LEU B 1 160 ? 15.18 19.422 10.93 1 98.38 160 LEU B CA 1
ATOM 3488 C C . LEU B 1 160 ? 14.336 20.203 9.938 1 98.38 160 LEU B C 1
ATOM 3490 O O . LEU B 1 160 ? 13.617 19.609 9.125 1 98.38 160 LEU B O 1
ATOM 3494 N N . MET B 1 161 ? 14.367 21.484 10.016 1 98.75 161 MET B N 1
ATOM 3495 C CA . MET B 1 161 ? 13.625 22.328 9.094 1 98.75 161 MET B CA 1
ATOM 3496 C C . MET B 1 161 ? 14.57 23.172 8.258 1 98.75 161 MET B C 1
ATOM 3498 O O . MET B 1 161 ? 15.438 23.875 8.797 1 98.75 161 MET B O 1
ATOM 3502 N N . ILE B 1 162 ? 14.406 23.109 6.984 1 98.81 162 ILE B N 1
ATOM 3503 C CA . ILE B 1 162 ? 15.195 23.875 6.031 1 98.81 162 ILE B CA 1
ATOM 3504 C C . ILE B 1 162 ? 14.289 24.844 5.273 1 98.81 162 ILE B C 1
ATOM 3506 O O . ILE B 1 162 ? 13.375 24.422 4.559 1 98.81 162 ILE B O 1
ATOM 3510 N N . ARG B 1 163 ? 14.492 26.078 5.434 1 98.81 163 ARG B N 1
ATOM 3511 C CA . ARG B 1 163 ? 13.781 27.078 4.656 1 98.81 163 ARG B CA 1
ATOM 3512 C C . ARG B 1 163 ? 14.602 27.531 3.453 1 98.81 163 ARG B C 1
ATOM 3514 O O . ARG B 1 163 ? 15.695 28.078 3.611 1 98.81 163 ARG B O 1
ATOM 3521 N N . LEU B 1 164 ? 14.039 27.297 2.287 1 98.62 164 LEU B N 1
ATOM 3522 C CA . LEU B 1 164 ? 14.688 27.781 1.07 1 98.62 164 LEU B CA 1
ATOM 3523 C C . LEU B 1 164 ? 14.586 29.297 0.966 1 98.62 164 LEU B C 1
ATOM 3525 O O . LEU B 1 164 ? 13.648 29.906 1.499 1 98.62 164 LEU B O 1
ATOM 3529 N N . ALA B 1 165 ? 15.562 29.875 0.267 1 98.12 165 ALA B N 1
ATOM 3530 C CA . ALA B 1 165 ? 15.57 31.328 0.045 1 98.12 165 ALA B CA 1
ATOM 3531 C C . ALA B 1 165 ? 14.344 31.766 -0.754 1 98.12 165 ALA B C 1
ATOM 3533 O O . ALA B 1 165 ? 13.82 31 -1.564 1 98.12 165 ALA B O 1
ATOM 3534 N N . ASP B 1 166 ? 13.969 33.031 -0.564 1 96.38 166 ASP B N 1
ATOM 3535 C CA . ASP B 1 166 ? 12.781 33.562 -1.227 1 96.38 166 ASP B CA 1
ATOM 3536 C C . ASP B 1 166 ? 13 33.656 -2.734 1 96.38 166 ASP B C 1
ATOM 3538 O O . ASP B 1 166 ? 12.039 33.844 -3.492 1 96.38 166 ASP B O 1
ATOM 3542 N N . THR B 1 167 ? 14.242 33.531 -3.188 1 95.88 167 THR B N 1
ATOM 3543 C CA . THR B 1 167 ? 14.562 33.594 -4.609 1 95.88 167 THR B CA 1
ATOM 3544 C C . THR B 1 167 ? 14.234 32.281 -5.301 1 95.88 167 THR B C 1
ATOM 3546 O O . THR B 1 167 ? 14.203 32.219 -6.531 1 95.88 167 THR B O 1
ATOM 3549 N N . CYS B 1 168 ? 13.984 31.25 -4.492 1 96 168 CYS B N 1
ATOM 3550 C CA . CYS B 1 168 ? 13.68 29.938 -5.062 1 96 168 CYS B CA 1
ATOM 3551 C C . CYS B 1 168 ? 12.266 29.906 -5.617 1 96 168 CYS B C 1
ATOM 3553 O O . CYS B 1 168 ? 11.352 30.484 -5.031 1 96 168 CYS B O 1
ATOM 3555 N N . ASP B 1 169 ? 12.195 29.203 -6.738 1 94.81 169 ASP B N 1
ATOM 3556 C CA . ASP B 1 169 ? 10.875 28.922 -7.297 1 94.81 169 ASP B CA 1
ATOM 3557 C C . ASP B 1 169 ? 10.266 27.672 -6.664 1 94.81 169 ASP B C 1
ATOM 3559 O O . ASP B 1 169 ? 10.984 26.75 -6.273 1 94.81 169 ASP B O 1
ATOM 3563 N N . ARG B 1 170 ? 8.922 27.734 -6.672 1 94.62 170 ARG B N 1
ATOM 3564 C CA . ARG B 1 170 ? 8.211 26.594 -6.109 1 94.62 170 ARG B CA 1
ATOM 3565 C C . ARG B 1 170 ? 8.633 25.297 -6.797 1 94.62 170 ARG B C 1
ATOM 3567 O O . ARG B 1 170 ? 8.656 24.234 -6.168 1 94.62 170 ARG B O 1
ATOM 3574 N N . SER B 1 171 ? 8.938 25.391 -8.055 1 96.25 171 SER B N 1
ATOM 3575 C CA . SER B 1 171 ? 9.344 24.219 -8.82 1 96.25 171 SER B CA 1
ATOM 3576 C C . SER B 1 171 ? 10.602 23.578 -8.234 1 96.25 171 SER B C 1
ATOM 3578 O O . SER B 1 171 ? 10.797 22.375 -8.352 1 96.25 171 SER B O 1
ATOM 3580 N N . GLU B 1 172 ? 11.422 24.375 -7.605 1 97.06 172 GLU B N 1
ATOM 3581 C CA . GLU B 1 172 ? 12.633 23.844 -6.98 1 97.06 172 GLU B CA 1
ATOM 3582 C C . GLU B 1 172 ? 12.297 23 -5.762 1 97.06 172 GLU B C 1
ATOM 3584 O O . GLU B 1 172 ? 12.961 21.984 -5.508 1 97.06 172 GLU B O 1
ATOM 3589 N N . LEU B 1 173 ? 11.289 23.438 -5.047 1 97.94 173 LEU B N 1
ATOM 3590 C CA . LEU B 1 173 ? 10.812 22.656 -3.914 1 97.94 173 LEU B CA 1
ATOM 3591 C C . LEU B 1 173 ? 10.164 21.359 -4.391 1 97.94 173 LEU B C 1
ATOM 3593 O O . LEU B 1 173 ? 10.477 20.281 -3.883 1 97.94 173 LEU B O 1
ATOM 3597 N N . THR B 1 174 ? 9.281 21.422 -5.398 1 97.38 174 THR B N 1
ATOM 3598 C CA . THR B 1 174 ? 8.5 20.266 -5.844 1 97.38 174 THR B CA 1
ATOM 3599 C C . THR B 1 174 ? 9.375 19.266 -6.586 1 97.38 174 THR B C 1
ATOM 3601 O O . THR B 1 174 ? 9.039 18.078 -6.672 1 97.38 174 THR B O 1
ATOM 3604 N N . SER B 1 175 ? 10.539 19.719 -7.012 1 96.56 175 SER B N 1
ATOM 3605 C CA . SER B 1 175 ? 11.375 18.859 -7.828 1 96.56 175 SER B CA 1
ATOM 3606 C C . SER B 1 175 ? 12.438 18.156 -6.98 1 96.56 175 SER B C 1
ATOM 3608 O O . SER B 1 175 ? 13.219 17.359 -7.492 1 96.56 175 SER B O 1
ATOM 3610 N N . LEU B 1 176 ? 12.453 18.453 -5.703 1 97.44 176 LEU B N 1
ATOM 3611 C CA . LEU B 1 176 ? 13.43 17.812 -4.824 1 97.44 176 LEU 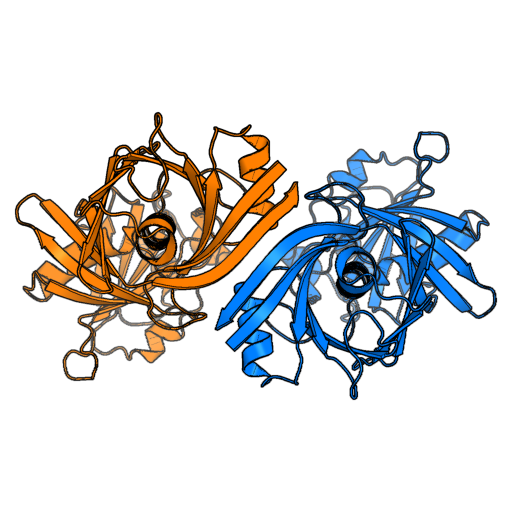B CA 1
ATOM 3612 C C . LEU B 1 176 ? 13.281 16.297 -4.875 1 97.44 176 LEU B C 1
ATOM 3614 O O . LEU B 1 176 ? 12.172 15.781 -4.941 1 97.44 176 LEU B O 1
ATOM 3618 N N . ARG B 1 177 ? 14.43 15.57 -4.922 1 93.88 177 ARG B N 1
ATOM 3619 C CA . ARG B 1 177 ? 14.445 14.117 -4.941 1 93.88 177 ARG B CA 1
ATOM 3620 C C . ARG B 1 177 ? 15.492 13.57 -3.979 1 93.88 177 ARG B C 1
ATOM 3622 O O . ARG B 1 177 ? 16.422 12.875 -4.395 1 93.88 177 ARG B O 1
ATOM 3629 N N . PRO B 1 178 ? 15.297 13.914 -2.711 1 95.69 178 PRO B N 1
ATOM 3630 C CA . PRO B 1 178 ? 16.25 13.328 -1.768 1 95.69 178 PRO B CA 1
ATOM 3631 C C . PRO B 1 178 ? 16.25 11.805 -1.782 1 95.69 178 PRO B C 1
ATOM 3633 O O . PRO B 1 178 ? 15.203 11.195 -2.053 1 95.69 178 PRO B O 1
ATOM 3636 N N . GLU B 1 179 ? 17.438 11.273 -1.516 1 91.94 179 GLU B N 1
ATOM 3637 C CA . GLU B 1 179 ? 17.578 9.82 -1.442 1 91.94 179 GLU B CA 1
ATOM 3638 C C . GLU B 1 179 ? 17.656 9.344 0.006 1 91.94 179 GLU B C 1
ATOM 3640 O O . GLU B 1 179 ? 18.391 9.906 0.813 1 91.94 179 GLU B O 1
ATOM 3645 N N . ALA B 1 180 ? 16.859 8.266 0.236 1 91.19 180 ALA B N 1
ATOM 3646 C CA . ALA B 1 180 ? 16.75 7.77 1.606 1 91.19 180 ALA B CA 1
ATOM 3647 C C . ALA B 1 180 ? 18.141 7.43 2.166 1 91.19 180 ALA B C 1
ATOM 3649 O O . ALA B 1 180 ? 18.5 7.867 3.262 1 91.19 180 ALA B O 1
ATOM 3650 N N . GLU B 1 181 ? 18.844 6.695 1.423 1 89.06 181 GLU B N 1
ATOM 3651 C CA . GLU B 1 181 ? 20.156 6.262 1.883 1 89.06 181 GLU B CA 1
ATOM 3652 C C . GLU B 1 181 ? 21.062 7.453 2.162 1 89.06 181 GLU B C 1
ATOM 3654 O O . GLU B 1 181 ? 21.828 7.453 3.139 1 89.06 181 GLU B O 1
ATOM 3659 N N . ALA B 1 182 ? 21.047 8.414 1.259 1 93 182 ALA B N 1
ATOM 3660 C CA . ALA B 1 182 ? 21.875 9.602 1.417 1 93 182 ALA B CA 1
ATOM 3661 C C . ALA B 1 182 ? 21.5 10.367 2.682 1 93 182 ALA B C 1
ATOM 3663 O O . ALA B 1 182 ? 22.375 10.859 3.398 1 93 182 ALA B O 1
ATOM 3664 N N . LEU B 1 183 ? 20.234 10.477 2.963 1 95.81 183 LEU B N 1
ATOM 3665 C CA . LEU B 1 183 ? 19.781 11.195 4.152 1 95.81 183 LEU B CA 1
ATOM 3666 C C . LEU B 1 183 ? 20.234 10.477 5.422 1 95.81 183 LEU B C 1
ATOM 3668 O O . LEU B 1 183 ? 20.766 11.109 6.336 1 95.81 183 LEU B O 1
ATOM 3672 N N . LEU B 1 184 ? 20.062 9.18 5.457 1 93.81 184 LEU B N 1
ATOM 3673 C CA . LEU B 1 184 ? 20.422 8.383 6.625 1 93.81 184 LEU B CA 1
ATOM 3674 C C . LEU B 1 184 ? 21.922 8.414 6.871 1 93.81 184 LEU B C 1
ATOM 3676 O O . LEU B 1 184 ? 22.359 8.539 8.016 1 93.81 184 LEU B O 1
ATOM 3680 N N . LYS B 1 185 ? 22.641 8.352 5.824 1 93.25 185 LYS B N 1
ATOM 3681 C CA . LYS B 1 185 ? 24.109 8.297 5.918 1 93.25 185 LYS B CA 1
ATOM 3682 C C . LYS B 1 185 ? 24.672 9.641 6.355 1 93.25 185 LYS B C 1
ATOM 3684 O O . LYS B 1 185 ? 25.703 9.688 7.039 1 93.25 185 LYS B O 1
ATOM 3689 N N . ASN B 1 186 ? 23.984 10.719 6.012 1 94.19 186 ASN B N 1
ATOM 3690 C CA . ASN B 1 186 ? 24.578 12.031 6.203 1 94.19 186 ASN B CA 1
ATOM 3691 C C . ASN B 1 186 ? 24.031 12.719 7.453 1 94.19 186 ASN B C 1
ATOM 3693 O O . ASN B 1 186 ? 24.344 13.883 7.711 1 94.19 186 ASN B O 1
ATOM 3697 N N . ASP B 1 187 ? 23.172 12.016 8.195 1 93.19 187 ASP B N 1
ATOM 3698 C CA . ASP B 1 187 ? 22.781 12.523 9.508 1 93.19 187 ASP B CA 1
ATOM 3699 C C . ASP B 1 187 ? 23.875 12.242 10.539 1 93.19 187 ASP B C 1
ATOM 3701 O O . ASP B 1 187 ? 23.906 11.172 11.148 1 93.19 187 ASP B O 1
ATOM 3705 N N . SER B 1 188 ? 24.703 13.203 10.828 1 88.38 188 SER B N 1
ATOM 3706 C CA . SER B 1 188 ? 25.828 13.039 11.742 1 88.38 188 SER B CA 1
ATOM 3707 C C . SER B 1 188 ? 25.406 13.242 13.195 1 88.38 188 SER B C 1
ATOM 3709 O O . SER B 1 188 ? 26.141 12.883 14.117 1 88.38 188 SER B O 1
ATOM 3711 N N . THR B 1 189 ? 24.25 13.773 13.422 1 88.5 189 THR B N 1
ATOM 3712 C CA . THR B 1 189 ? 23.828 14.102 14.773 1 88.5 189 THR B CA 1
ATOM 3713 C C . THR B 1 189 ? 23.203 12.883 15.453 1 88.5 189 THR B C 1
ATOM 3715 O O . THR B 1 189 ? 23.344 12.711 16.672 1 88.5 189 THR B O 1
ATOM 3718 N N . GLY B 1 190 ? 22.516 12.078 14.688 1 89.75 190 GLY B N 1
ATOM 3719 C CA . GLY B 1 190 ? 21.797 10.945 15.219 1 89.75 190 GLY B CA 1
ATOM 3720 C C . GLY B 1 190 ? 20.469 11.328 15.867 1 89.75 190 GLY B C 1
ATOM 3721 O O . GLY B 1 190 ? 19.766 10.469 16.391 1 89.75 190 GLY B O 1
ATOM 3722 N N . ASN B 1 191 ? 20.141 12.594 15.789 1 93.94 191 ASN B N 1
ATOM 3723 C CA . ASN B 1 191 ? 18.953 13.078 16.484 1 93.94 191 ASN B CA 1
ATOM 3724 C C . ASN B 1 191 ? 17.844 13.453 15.523 1 93.94 191 ASN B C 1
ATOM 3726 O O . ASN B 1 191 ? 16.734 13.797 15.945 1 93.94 191 ASN B O 1
ATOM 3730 N N . ILE B 1 192 ? 18.125 13.383 14.266 1 95.88 192 ILE B N 1
ATOM 3731 C CA . ILE B 1 192 ? 17.141 13.781 13.258 1 95.88 192 ILE B CA 1
ATOM 3732 C C . ILE B 1 192 ? 16.312 12.578 12.836 1 95.88 192 ILE B C 1
ATOM 3734 O O . ILE B 1 192 ? 16.859 11.508 12.547 1 95.88 192 ILE B O 1
ATOM 3738 N N . LYS B 1 193 ? 14.969 12.797 12.852 1 95.62 193 LYS B N 1
ATOM 3739 C CA . LYS B 1 193 ? 14.086 11.711 12.43 1 95.62 193 LYS B CA 1
ATOM 3740 C C . LYS B 1 193 ? 13.219 12.133 11.242 1 95.62 193 LYS B C 1
ATOM 3742 O O . LYS B 1 193 ? 12.5 11.32 10.672 1 95.62 193 LYS B O 1
ATOM 3747 N N . GLY B 1 194 ? 13.289 13.383 10.875 1 97.12 194 GLY B N 1
ATOM 3748 C CA . GLY B 1 194 ? 12.57 13.922 9.727 1 97.12 194 GLY B CA 1
ATOM 3749 C C . GLY B 1 194 ? 13.117 15.258 9.266 1 97.12 194 GLY B C 1
ATOM 3750 O O . GLY B 1 194 ? 13.727 15.992 10.047 1 97.12 194 GLY B O 1
ATOM 3751 N N . VAL B 1 195 ? 12.945 15.508 8 1 98.38 195 VAL B N 1
ATOM 3752 C CA . VAL B 1 195 ? 13.406 16.766 7.422 1 98.38 195 VAL B CA 1
ATOM 3753 C C . VAL B 1 195 ? 12.234 17.5 6.77 1 98.38 195 VAL B C 1
ATOM 3755 O O . VAL B 1 195 ? 11.578 16.953 5.875 1 98.38 195 VAL B O 1
ATOM 3758 N N . ILE B 1 196 ? 11.977 18.672 7.254 1 98.69 196 ILE B N 1
ATOM 3759 C CA . ILE B 1 196 ? 11.016 19.578 6.656 1 98.69 196 ILE B CA 1
ATOM 3760 C C . ILE B 1 196 ? 11.734 20.547 5.707 1 98.69 196 ILE B C 1
ATOM 3762 O O . ILE B 1 196 ? 12.719 21.188 6.09 1 98.69 196 ILE B O 1
ATOM 3766 N N . VAL B 1 197 ? 11.344 20.609 4.488 1 98.88 197 VAL B N 1
ATOM 3767 C CA . VAL B 1 197 ? 11.789 21.672 3.582 1 98.88 197 VAL B CA 1
ATOM 3768 C C . VAL B 1 197 ? 10.633 22.609 3.283 1 98.88 197 VAL B C 1
ATOM 3770 O O . VAL B 1 197 ? 9.539 22.172 2.918 1 98.88 197 VAL B O 1
ATOM 3773 N N . THR B 1 198 ? 10.867 23.875 3.506 1 98.81 198 THR B N 1
ATOM 3774 C CA . THR B 1 198 ? 9.766 24.828 3.377 1 98.81 198 THR B CA 1
ATOM 3775 C C . THR B 1 198 ? 10.219 26.078 2.629 1 98.81 198 THR B C 1
ATOM 3777 O O . THR B 1 198 ? 11.414 26.281 2.406 1 98.81 198 THR B O 1
ATOM 3780 N N . MET B 1 199 ? 9.281 26.797 2.166 1 98.25 199 MET B N 1
ATOM 3781 C CA . MET B 1 199 ? 9.508 28.078 1.524 1 98.25 199 MET B CA 1
ATOM 3782 C C . MET B 1 199 ? 8.289 28.984 1.673 1 98.25 199 MET B C 1
ATOM 3784 O O . MET B 1 199 ? 7.191 28.516 1.979 1 98.25 199 MET B O 1
ATOM 3788 N N . LYS B 1 200 ? 8.516 30.203 1.456 1 97.06 200 LYS B N 1
ATOM 3789 C CA . LYS B 1 200 ? 7.43 31.188 1.52 1 97.06 200 LYS B CA 1
ATOM 3790 C C . LYS B 1 200 ? 6.41 30.938 0.41 1 97.06 200 LYS B C 1
ATOM 3792 O O . LYS B 1 200 ? 6.777 30.594 -0.713 1 97.06 200 LYS B O 1
ATOM 3797 N N . GLY B 1 201 ? 5.133 31.031 0.801 1 95.62 201 GLY B N 1
ATOM 3798 C CA . GLY B 1 201 ? 4.055 30.844 -0.153 1 95.62 201 GLY B CA 1
ATOM 3799 C C . GLY B 1 201 ? 3.822 32.062 -1.046 1 95.62 201 GLY B C 1
ATOM 3800 O O . GLY B 1 201 ? 4.711 32.875 -1.207 1 95.62 201 GLY B O 1
ATOM 3801 N N . ALA B 1 202 ? 2.785 31.891 -1.824 1 86.38 202 ALA B N 1
ATOM 3802 C CA . ALA B 1 202 ? 2.346 32.969 -2.703 1 86.38 202 ALA B CA 1
ATOM 3803 C C . ALA B 1 202 ? 1.01 33.562 -2.24 1 86.38 202 ALA B C 1
ATOM 3805 O O . ALA B 1 202 ? -0.043 33.219 -2.787 1 86.38 202 ALA B O 1
ATOM 3806 N N . PRO B 1 203 ? 1.086 34.469 -1.381 1 77.38 203 PRO B N 1
ATOM 3807 C CA . PRO B 1 203 ? -0.169 34.938 -0.8 1 77.38 203 PRO B CA 1
ATOM 3808 C C . PRO B 1 203 ? -1.039 35.688 -1.811 1 77.38 203 PRO B C 1
ATOM 3810 O O . PRO B 1 203 ? -2.256 35.781 -1.633 1 77.38 203 PRO B O 1
ATOM 3813 N N . ASN B 1 204 ? -0.39 36.094 -2.908 1 80.38 204 ASN B N 1
ATOM 3814 C CA . ASN B 1 204 ? -1.139 36.844 -3.895 1 80.38 204 ASN B CA 1
ATOM 3815 C C . ASN B 1 204 ? -1.711 35.969 -4.988 1 80.38 204 ASN B C 1
ATOM 3817 O O . ASN B 1 204 ? -2.373 36.438 -5.91 1 80.38 204 ASN B O 1
ATOM 3821 N N . ALA B 1 205 ? -1.378 34.75 -4.961 1 84.12 205 ALA B N 1
ATOM 3822 C CA . ALA B 1 205 ? -1.966 33.781 -5.883 1 84.12 205 ALA B CA 1
ATOM 3823 C C . ALA B 1 205 ? -3.023 32.938 -5.184 1 84.12 205 ALA B C 1
ATOM 3825 O O . ALA B 1 205 ? -2.92 32.656 -3.982 1 84.12 205 ALA B O 1
ATOM 3826 N N . GLN B 1 206 ? -4.137 32.688 -5.883 1 86.19 206 GLN B N 1
ATOM 3827 C CA . GLN B 1 206 ? -5.145 31.812 -5.309 1 86.19 206 GLN B CA 1
ATOM 3828 C C . GLN B 1 206 ? -4.625 30.375 -5.199 1 86.19 206 GLN B C 1
ATOM 3830 O O . GLN B 1 206 ? -3.939 29.891 -6.098 1 86.19 206 GLN B O 1
ATOM 3835 N N . PRO B 1 207 ? -4.773 29.766 -4.031 1 90.06 207 PRO B N 1
ATOM 3836 C CA . PRO B 1 207 ? -5.676 30.094 -2.926 1 90.06 207 PRO B CA 1
ATOM 3837 C C . PRO B 1 207 ? -5.004 30.938 -1.844 1 90.06 207 PRO B C 1
ATOM 3839 O O . PRO B 1 207 ? -5.582 31.141 -0.771 1 90.06 207 PRO B O 1
ATOM 3842 N N . GLY B 1 208 ? -3.824 31.375 -2.016 1 92.75 208 GLY B N 1
ATOM 3843 C CA . GLY B 1 208 ? -3.135 32.281 -1.117 1 92.75 208 GLY B CA 1
ATOM 3844 C C . GLY B 1 208 ? -2.404 31.578 0.008 1 92.75 208 GLY B C 1
ATOM 3845 O O . GLY B 1 208 ? -2.529 31.953 1.174 1 92.75 208 GLY B O 1
ATOM 3846 N N . TYR B 1 209 ? -1.746 30.531 -0.318 1 96.94 209 TYR B N 1
ATOM 3847 C CA . TYR B 1 209 ? -0.979 29.797 0.678 1 96.94 209 TYR B CA 1
ATOM 3848 C C . TYR B 1 209 ? 0.108 30.672 1.29 1 96.94 209 TYR B C 1
ATOM 3850 O O . TYR B 1 209 ? 0.817 31.375 0.574 1 96.94 209 TYR B O 1
ATOM 3858 N N . ASP B 1 210 ? 0.185 30.594 2.607 1 97.25 210 ASP B N 1
ATOM 3859 C CA . ASP B 1 210 ? 1.206 31.359 3.307 1 97.25 210 ASP B CA 1
ATOM 3860 C C . ASP B 1 210 ? 2.586 30.734 3.137 1 97.25 210 ASP B C 1
ATOM 3862 O O . ASP B 1 210 ? 3.596 31.438 3.08 1 97.25 210 ASP B O 1
ATOM 3866 N N . PHE B 1 211 ? 2.641 29.422 3.062 1 98.19 211 PHE B N 1
ATOM 3867 C CA . PHE B 1 211 ? 3.906 28.734 2.832 1 98.19 211 PHE B CA 1
ATOM 3868 C C . PHE B 1 211 ? 3.67 27.359 2.223 1 98.19 211 PHE B C 1
ATOM 3870 O O . PHE B 1 211 ? 2.547 26.844 2.234 1 98.19 211 PHE B O 1
ATOM 3877 N N . TYR B 1 212 ? 4.715 26.812 1.628 1 98.31 212 TYR B N 1
ATOM 3878 C CA . TYR B 1 212 ? 4.773 25.469 1.063 1 98.31 212 TYR B CA 1
ATOM 3879 C C . TYR B 1 212 ? 5.766 24.594 1.828 1 98.31 212 TYR B C 1
ATOM 3881 O O . TYR B 1 212 ? 6.688 25.109 2.467 1 98.31 212 TYR B O 1
ATOM 3889 N N . SER B 1 213 ? 5.555 23.359 1.783 1 98.75 213 SER B N 1
ATOM 3890 C CA . SER B 1 213 ? 6.508 22.484 2.453 1 98.75 213 SER B CA 1
ATOM 3891 C C . SER B 1 213 ? 6.543 21.094 1.799 1 98.75 213 SER B C 1
ATOM 3893 O O . SER B 1 213 ? 5.715 20.797 0.939 1 98.75 213 SER B O 1
ATOM 3895 N N . ARG B 1 214 ? 7.5 20.344 2.09 1 98.69 214 ARG B N 1
ATOM 3896 C CA . ARG B 1 214 ? 7.633 18.906 1.924 1 98.69 214 ARG B CA 1
ATOM 3897 C C . ARG B 1 214 ? 8.234 18.266 3.172 1 98.69 214 ARG B C 1
ATOM 3899 O O . ARG B 1 214 ? 8.906 18.938 3.957 1 98.69 214 ARG B O 1
ATOM 3906 N N . TYR B 1 215 ? 7.984 17.016 3.363 1 98.38 215 TYR B N 1
ATOM 3907 C CA . TYR B 1 215 ? 8.445 16.328 4.566 1 98.38 215 TYR B CA 1
ATOM 3908 C C . TYR B 1 215 ? 9.031 14.961 4.227 1 98.38 215 TYR B C 1
ATOM 3910 O O . TYR B 1 215 ? 8.344 14.102 3.686 1 98.38 215 TYR B O 1
ATOM 3918 N N . PHE B 1 216 ? 10.328 14.773 4.562 1 97.94 216 PHE B N 1
ATOM 3919 C CA . PHE B 1 216 ? 11.055 13.539 4.289 1 97.94 216 PHE B CA 1
ATOM 3920 C C . PHE B 1 216 ? 11.477 12.859 5.586 1 97.94 216 PHE B C 1
ATOM 3922 O O . PHE B 1 216 ? 12.109 13.477 6.441 1 97.94 216 PHE B O 1
ATOM 3929 N N . ALA B 1 217 ? 11.117 11.555 5.758 1 95.44 217 ALA B N 1
ATOM 3930 C CA . ALA B 1 217 ? 11.391 10.859 7.016 1 95.44 217 ALA B CA 1
ATOM 3931 C C . ALA B 1 217 ? 11.805 9.414 6.762 1 95.44 217 ALA B C 1
ATOM 3933 O O . ALA B 1 217 ? 11.203 8.484 7.293 1 95.44 217 ALA B O 1
ATOM 3934 N N . PRO B 1 218 ? 12.922 9.211 6.051 1 93.75 218 PRO B N 1
ATOM 3935 C CA . PRO B 1 218 ? 13.391 7.844 5.828 1 93.75 218 PRO B CA 1
ATOM 3936 C C . PRO B 1 218 ? 13.75 7.129 7.129 1 93.75 218 PRO B C 1
ATOM 3938 O O . PRO B 1 218 ? 13.797 5.895 7.164 1 93.75 218 PRO B O 1
ATOM 3941 N N . TRP B 1 219 ? 13.969 7.863 8.25 1 91.88 219 TRP B N 1
ATOM 3942 C CA . TRP B 1 219 ? 14.289 7.281 9.547 1 91.88 219 TRP B CA 1
ATOM 3943 C C . TRP B 1 219 ? 13.125 6.438 10.062 1 91.88 219 TRP B C 1
ATOM 3945 O O . TRP B 1 219 ? 13.32 5.543 10.891 1 91.88 219 TRP B O 1
ATOM 3955 N N . TYR B 1 220 ? 11.969 6.738 9.609 1 87.81 220 TYR B N 1
ATOM 3956 C CA . TYR B 1 220 ? 10.789 5.969 9.977 1 87.81 220 TYR B CA 1
ATOM 3957 C C . TYR B 1 220 ? 10.43 4.969 8.883 1 87.81 220 TYR B C 1
ATOM 3959 O O . TYR B 1 220 ? 9.336 4.391 8.906 1 87.81 220 TYR B O 1
ATOM 3967 N N . GLY B 1 221 ? 11.258 4.855 7.848 1 82.94 221 GLY B N 1
ATOM 3968 C CA . GLY B 1 221 ? 11.047 3.867 6.801 1 82.94 221 GLY B CA 1
ATOM 3969 C C . GLY B 1 221 ? 10.219 4.387 5.645 1 82.94 221 GLY B C 1
ATOM 3970 O O . GLY B 1 221 ? 9.883 3.639 4.727 1 82.94 221 GLY B O 1
ATOM 3971 N N . ILE B 1 222 ? 9.789 5.535 5.68 1 84.62 222 ILE B N 1
ATOM 3972 C CA . ILE B 1 222 ? 9.039 6.18 4.605 1 84.62 222 ILE B CA 1
ATOM 3973 C C . ILE B 1 222 ? 9.828 7.379 4.082 1 84.62 222 ILE B C 1
ATOM 3975 O O . ILE B 1 222 ? 10.234 8.25 4.855 1 84.62 222 ILE B O 1
ATOM 3979 N N . LEU B 1 223 ? 9.984 7.348 2.846 1 89.81 223 LEU B N 1
ATOM 3980 C CA . LEU B 1 223 ? 10.789 8.438 2.303 1 89.81 223 LEU B CA 1
ATOM 3981 C C . LEU B 1 223 ? 10.078 9.773 2.469 1 89.81 223 LEU B C 1
ATOM 3983 O O . LEU B 1 223 ? 10.625 10.711 3.059 1 89.81 223 LEU B O 1
ATOM 3987 N N . GLU B 1 224 ? 8.844 9.859 2.027 1 96.19 224 GLU B N 1
ATOM 3988 C CA . GLU B 1 224 ? 8.117 11.125 2.115 1 96.19 224 GLU B CA 1
ATOM 3989 C C . GLU B 1 224 ? 6.691 10.906 2.621 1 96.19 224 GLU B C 1
ATOM 3991 O O . GLU B 1 224 ? 6 9.984 2.176 1 96.19 224 GLU B O 1
ATOM 3996 N N . ASP B 1 225 ? 6.332 11.688 3.592 1 96.31 225 ASP B N 1
ATOM 3997 C CA . ASP B 1 225 ? 4.941 11.758 4.027 1 96.31 225 ASP B CA 1
ATOM 3998 C C . ASP B 1 225 ? 4.156 12.766 3.191 1 96.31 225 ASP B C 1
ATOM 4000 O O . ASP B 1 225 ? 4.566 13.922 3.055 1 96.31 225 ASP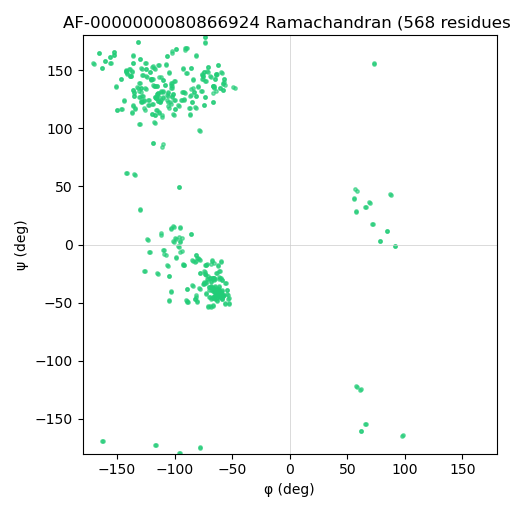 B O 1
ATOM 4004 N N . PRO B 1 226 ? 3.014 12.359 2.645 1 97.38 226 PRO B N 1
ATOM 4005 C CA . PRO B 1 226 ? 2.295 13.227 1.716 1 97.38 226 PRO B CA 1
ATOM 4006 C C . PRO B 1 226 ? 1.811 14.523 2.375 1 97.38 226 PRO B C 1
ATOM 4008 O O . PRO B 1 226 ? 1.844 15.586 1.752 1 97.38 226 PRO B O 1
ATOM 4011 N N . VAL B 1 227 ? 1.262 14.438 3.479 1 98.31 227 VAL B N 1
ATOM 4012 C CA . VAL B 1 227 ? 0.824 15.562 4.301 1 98.31 227 VAL B CA 1
ATOM 4013 C C . VAL B 1 227 ? 0.99 15.219 5.781 1 98.31 227 VAL B C 1
ATOM 4015 O O . VAL B 1 227 ? 0.298 14.336 6.301 1 98.31 227 VAL B O 1
ATOM 4018 N N . CYS B 1 228 ? 1.812 15.938 6.41 1 96.56 228 CYS B N 1
ATOM 4019 C CA . CYS B 1 228 ? 2.201 15.578 7.77 1 96.56 228 CYS B CA 1
ATOM 4020 C C . CYS B 1 228 ? 1.703 16.609 8.773 1 96.56 228 CYS B C 1
ATOM 4022 O O . CYS B 1 228 ? 2.256 17.719 8.859 1 96.56 228 CYS B O 1
ATOM 4024 N N . GLY B 1 229 ? 0.791 16.203 9.625 1 94.88 229 GLY B N 1
ATOM 4025 C CA . GLY B 1 229 ? 0.275 17.094 10.656 1 94.88 229 GLY B CA 1
ATOM 4026 C C . GLY B 1 229 ? 1.331 17.531 11.648 1 94.88 229 GLY B C 1
ATOM 4027 O O . GLY B 1 229 ? 1.441 18.719 11.961 1 94.88 229 GLY B O 1
ATOM 4028 N N . SER B 1 230 ? 2.1 16.594 12.172 1 93.69 230 SER B N 1
ATOM 4029 C CA . SER B 1 230 ? 3.1 16.891 13.188 1 93.69 230 SER B CA 1
ATOM 4030 C C . SER B 1 230 ? 4.152 17.859 12.664 1 93.69 230 SER B C 1
ATOM 4032 O O . SER B 1 230 ? 4.648 18.703 13.398 1 93.69 230 SER B O 1
ATOM 4034 N N . ALA B 1 231 ? 4.516 17.75 11.406 1 97.31 231 ALA B N 1
ATOM 4035 C CA . ALA B 1 231 ? 5.469 18.672 10.805 1 97.31 231 ALA B CA 1
ATOM 4036 C C . ALA B 1 231 ? 4.938 20.109 10.844 1 97.31 231 ALA B C 1
ATOM 4038 O O . ALA B 1 231 ? 5.707 21.062 10.969 1 97.31 231 ALA B O 1
ATOM 4039 N N . HIS B 1 232 ? 3.67 20.203 10.797 1 98.31 232 HIS B N 1
ATOM 4040 C CA . HIS B 1 232 ? 3.07 21.531 10.727 1 98.31 232 HIS B CA 1
ATOM 4041 C C . HIS B 1 232 ? 2.982 22.172 12.109 1 98.31 232 HIS B C 1
ATOM 4043 O O . HIS B 1 232 ? 2.721 23.359 12.227 1 98.31 232 HIS B O 1
ATOM 4049 N N . THR B 1 233 ? 3.164 21.344 13.172 1 97.81 233 THR B N 1
ATOM 4050 C CA . THR B 1 233 ? 3.314 21.953 14.484 1 97.81 233 THR B CA 1
ATOM 4051 C C . THR B 1 233 ? 4.621 22.75 14.57 1 97.81 233 THR B C 1
ATOM 4053 O O . THR B 1 233 ? 4.734 23.688 15.359 1 97.81 233 THR B O 1
ATOM 4056 N N . VAL B 1 234 ? 5.594 22.328 13.828 1 98.44 234 VAL B N 1
ATOM 4057 C CA . VAL B 1 234 ? 6.883 23.016 13.742 1 98.44 234 VAL B CA 1
ATOM 4058 C C . VAL B 1 234 ? 6.785 24.203 12.781 1 98.44 234 VAL B C 1
ATOM 4060 O O . VAL B 1 234 ? 7.164 25.312 13.133 1 98.44 234 VAL B O 1
ATOM 4063 N N . LEU B 1 235 ? 6.23 23.938 11.625 1 98.81 235 LEU B N 1
ATOM 4064 C CA . LEU B 1 235 ? 6.098 24.953 10.578 1 98.81 235 LEU B CA 1
ATOM 4065 C C . LEU B 1 235 ? 5.27 26.125 11.07 1 98.81 235 LEU B C 1
ATOM 4067 O O . LEU B 1 235 ? 5.594 27.281 10.773 1 98.81 235 LEU B O 1
ATOM 4071 N N . ALA B 1 236 ? 4.227 25.828 11.781 1 98.69 236 ALA B N 1
ATOM 4072 C CA . ALA B 1 236 ? 3.365 26.891 12.312 1 98.69 236 ALA B CA 1
ATOM 4073 C C . ALA B 1 236 ? 4.141 27.812 13.234 1 98.69 236 ALA B C 1
ATOM 4075 O O . ALA B 1 236 ? 3.998 29.047 13.164 1 98.69 236 ALA B O 1
ATOM 4076 N N . GLY B 1 237 ? 4.91 27.219 14.102 1 98.06 237 GLY B N 1
ATOM 4077 C CA . GLY B 1 237 ? 5.719 28.016 15.008 1 98.06 237 GLY B CA 1
ATOM 4078 C C . GLY B 1 237 ? 6.699 28.922 14.289 1 98.06 237 GLY B C 1
ATOM 4079 O O . GLY B 1 237 ? 6.844 30.094 14.648 1 98.06 237 GLY B O 1
ATOM 4080 N N . TYR B 1 238 ? 7.348 28.453 13.281 1 98.69 238 TYR B N 1
ATOM 4081 C CA . TYR B 1 238 ? 8.336 29.219 12.523 1 98.69 238 TYR B CA 1
ATOM 4082 C C . TYR B 1 238 ? 7.672 30.328 11.719 1 98.69 238 TYR B C 1
ATOM 4084 O O . TYR B 1 238 ? 8.031 31.5 11.852 1 98.69 238 TYR B O 1
ATOM 4092 N N . TRP B 1 239 ? 6.68 29.984 10.922 1 98.44 239 TRP B N 1
ATOM 4093 C CA . TRP B 1 239 ? 6.117 30.922 9.953 1 98.44 239 TRP B CA 1
ATOM 4094 C C . TRP B 1 239 ? 5.25 31.969 10.641 1 98.44 239 TRP B C 1
ATOM 4096 O O . TRP B 1 239 ? 5.133 33.094 10.164 1 98.44 239 TRP B O 1
ATOM 4106 N N . SER B 1 240 ? 4.594 31.531 11.75 1 98.19 240 SER B N 1
ATOM 4107 C CA . SER B 1 240 ? 3.846 32.531 12.508 1 98.19 240 SER B CA 1
ATOM 4108 C C . SER B 1 240 ? 4.73 33.719 12.883 1 98.19 240 SER B C 1
ATOM 4110 O O . SER B 1 240 ? 4.312 34.875 12.773 1 98.19 240 SER B O 1
ATOM 4112 N N . GLU B 1 241 ? 5.891 33.469 13.312 1 97.25 241 GLU B N 1
ATOM 4113 C CA . GLU B 1 241 ? 6.84 34.5 13.688 1 97.25 241 GLU B CA 1
ATOM 4114 C C . GLU B 1 241 ? 7.336 35.281 12.469 1 97.25 241 GLU B C 1
ATOM 4116 O O . GLU B 1 241 ? 7.402 36.5 12.484 1 97.25 241 GLU B O 1
ATOM 4121 N N . LYS B 1 242 ? 7.676 34.594 11.43 1 97.25 242 LYS B N 1
ATOM 4122 C CA . LYS B 1 242 ? 8.25 35.219 10.242 1 97.25 242 LYS B CA 1
ATOM 4123 C C . LYS B 1 242 ? 7.227 36.094 9.523 1 97.25 242 LYS B C 1
ATOM 4125 O O . LYS B 1 242 ? 7.57 37.125 8.977 1 97.25 242 LYS B O 1
ATOM 4130 N N . LEU B 1 243 ? 6.02 35.625 9.539 1 96.69 243 LEU B N 1
ATOM 4131 C CA . LEU B 1 243 ? 4.98 36.312 8.781 1 96.69 243 LEU B CA 1
ATOM 4132 C C . LEU B 1 243 ? 4.148 37.219 9.688 1 96.69 243 LEU B C 1
ATOM 4134 O O . LEU B 1 243 ? 3.346 38 9.203 1 96.69 243 LEU B O 1
ATOM 4138 N N . ASN B 1 244 ? 4.32 37.094 10.961 1 97.06 244 ASN B N 1
ATOM 4139 C CA . ASN B 1 244 ? 3.52 37.812 11.953 1 97.06 244 ASN B CA 1
ATOM 4140 C C . ASN B 1 244 ? 2.029 37.531 11.766 1 97.06 244 ASN B C 1
ATOM 4142 O O . ASN B 1 244 ? 1.234 38.469 11.656 1 97.06 244 ASN B O 1
ATOM 4146 N N . LYS B 1 245 ? 1.671 36.25 11.617 1 96.06 245 LYS B N 1
ATOM 4147 C CA . LYS B 1 245 ? 0.307 35.75 11.445 1 96.06 245 LYS B CA 1
ATOM 4148 C C . LYS B 1 245 ? 0.002 34.656 12.445 1 96.06 245 LYS B C 1
ATOM 4150 O O . LYS B 1 245 ? 0.866 33.812 12.742 1 96.06 245 LYS B O 1
ATOM 4155 N N . LYS B 1 246 ? -1.211 34.594 12.891 1 97.69 246 LYS B N 1
ATOM 4156 C CA . LYS B 1 246 ? -1.651 33.5 13.75 1 97.69 246 LYS B CA 1
ATOM 4157 C C . LYS B 1 246 ? -2.529 32.5 12.977 1 97.69 246 LYS B C 1
ATOM 4159 O O . LYS B 1 246 ? -2.729 31.375 13.414 1 97.69 246 LYS B O 1
ATOM 4164 N N . LYS B 1 247 ? -3.176 32.969 11.984 1 97.56 247 LYS B N 1
ATOM 4165 C CA . LYS B 1 247 ? -3.934 32.125 11.062 1 97.56 247 LYS B CA 1
ATOM 4166 C C . LYS B 1 247 ? -3.223 32 9.719 1 97.56 247 LYS B C 1
ATOM 4168 O O . LYS B 1 247 ? -2.877 33 9.094 1 97.56 247 LYS B O 1
ATOM 4173 N N . MET B 1 248 ? -2.971 30.781 9.32 1 97.75 248 MET B N 1
ATOM 4174 C CA . MET B 1 248 ? -2.203 30.562 8.094 1 97.75 248 MET B CA 1
ATOM 4175 C C . MET B 1 248 ? -2.801 29.438 7.273 1 97.75 248 MET B C 1
ATOM 4177 O O . MET B 1 248 ? -3.389 28.5 7.828 1 97.75 248 MET B O 1
ATOM 4181 N N . LEU B 1 249 ? -2.715 29.594 6.02 1 97.5 249 LEU B N 1
ATOM 4182 C CA . LEU B 1 249 ? -3.039 28.531 5.059 1 97.5 249 LEU B CA 1
ATOM 4183 C C . LEU B 1 249 ? -1.771 27.922 4.484 1 97.5 249 LEU B C 1
ATOM 4185 O O . LEU B 1 249 ? -0.91 28.625 3.959 1 97.5 249 LEU B O 1
ATOM 4189 N N . ALA B 1 250 ? -1.634 26.641 4.648 1 98.06 250 ALA B N 1
ATOM 4190 C CA . ALA B 1 250 ? -0.417 25.953 4.238 1 98.06 250 ALA B CA 1
ATOM 4191 C C . ALA B 1 250 ? -0.721 24.891 3.182 1 98.06 250 ALA B C 1
ATOM 4193 O O . ALA B 1 250 ? -1.846 24.391 3.1 1 98.06 250 ALA B O 1
ATOM 4194 N N . TYR B 1 251 ? 0.248 24.578 2.338 1 98 251 TYR B N 1
ATOM 4195 C CA . TYR B 1 251 ? 0.151 23.5 1.357 1 98 251 TYR B CA 1
ATOM 4196 C C . TYR B 1 251 ? 1.412 22.656 1.358 1 98 251 TYR B C 1
ATOM 4198 O O . TYR B 1 251 ? 2.518 23.156 1.163 1 98 251 TYR B O 1
ATOM 4206 N N . GLN B 1 252 ? 1.297 21.391 1.688 1 98.44 252 GLN B N 1
ATOM 4207 C CA . GLN B 1 252 ? 2.424 20.484 1.517 1 98.44 252 GLN B CA 1
ATOM 4208 C C . GLN B 1 252 ? 2.479 19.938 0.092 1 98.44 252 GLN B C 1
ATOM 4210 O O . GLN B 1 252 ? 1.567 19.234 -0.343 1 98.44 252 GLN B O 1
ATOM 4215 N N . CYS B 1 253 ? 3.631 20.172 -0.57 1 97.12 253 CYS B N 1
ATOM 4216 C CA . CYS B 1 253 ? 3.754 19.953 -2.008 1 97.12 253 CYS B CA 1
ATOM 4217 C C . CYS B 1 253 ? 4.359 18.594 -2.307 1 97.12 253 CYS B C 1
ATOM 4219 O O . CYS B 1 253 ? 5.32 18.484 -3.074 1 97.12 253 CYS B O 1
ATOM 4221 N N . SER B 1 254 ? 3.84 17.578 -1.708 1 96.94 254 SER B N 1
ATOM 4222 C CA . SER B 1 254 ? 4.203 16.234 -2.121 1 96.94 254 SER B CA 1
ATOM 4223 C C . SER B 1 254 ? 3.553 15.867 -3.451 1 96.94 254 SER B C 1
ATOM 4225 O O . SER B 1 254 ? 2.838 16.688 -4.043 1 96.94 254 SER B O 1
ATOM 4227 N 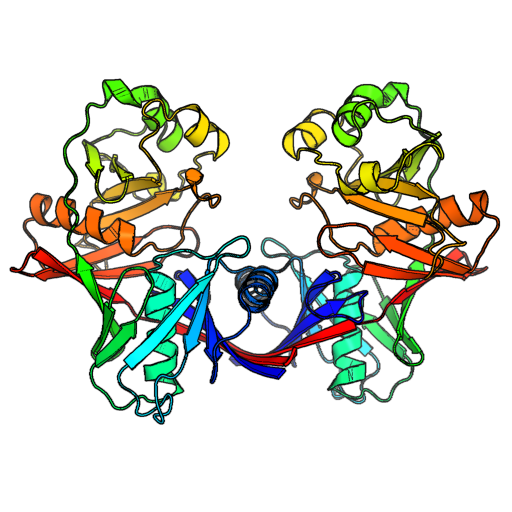N . SER B 1 255 ? 3.807 14.68 -3.975 1 94.62 255 SER B N 1
ATOM 4228 C CA . SER B 1 255 ? 3.18 14.227 -5.211 1 94.62 255 SER B CA 1
ATOM 4229 C C . SER B 1 255 ? 1.659 14.203 -5.082 1 94.62 255 SER B C 1
ATOM 4231 O O . SER B 1 255 ? 0.945 14.438 -6.059 1 94.62 255 SER B O 1
ATOM 4233 N N . ARG B 1 256 ? 1.116 13.961 -3.881 1 96.5 256 ARG B N 1
ATOM 4234 C CA . ARG B 1 256 ? -0.325 13.961 -3.654 1 96.5 256 ARG B CA 1
ATOM 4235 C C . ARG B 1 256 ? -0.816 15.359 -3.279 1 96.5 256 ARG B C 1
ATOM 4237 O O . ARG B 1 256 ? -1.852 15.812 -3.771 1 96.5 256 ARG B O 1
ATOM 4244 N N . GLY B 1 257 ? 0.021 16.016 -2.49 1 97.69 257 GLY B N 1
ATOM 4245 C CA . GLY B 1 257 ? -0.328 17.359 -2.059 1 97.69 257 GLY B CA 1
ATOM 4246 C C . GLY B 1 257 ? -1.431 17.375 -1.016 1 97.69 257 GLY B C 1
ATOM 4247 O O . GLY B 1 257 ? -2.221 16.438 -0.92 1 97.69 257 GLY B O 1
ATOM 4248 N N . GLY B 1 258 ? -1.471 18.391 -0.249 1 98.19 258 GLY B N 1
ATOM 4249 C CA . GLY B 1 258 ? -2.531 18.562 0.728 1 98.19 258 GLY B CA 1
ATOM 4250 C C . GLY B 1 258 ? -2.523 19.938 1.372 1 98.19 258 GLY B C 1
ATOM 4251 O O . GLY B 1 258 ? -1.492 20.609 1.394 1 98.19 258 GLY B O 1
ATOM 4252 N N . GLU B 1 259 ? -3.686 20.344 1.853 1 97.62 259 GLU B N 1
ATOM 4253 C CA . GLU B 1 259 ? -3.91 21.672 2.408 1 97.62 259 GLU B CA 1
ATOM 4254 C C . GLU B 1 259 ? -4.242 21.594 3.896 1 97.62 259 GLU B C 1
ATOM 4256 O O . GLU B 1 259 ? -5.012 20.734 4.324 1 97.62 259 GLU B O 1
ATOM 4261 N N . LEU B 1 260 ? -3.615 22.5 4.617 1 98.19 260 LEU B N 1
ATOM 4262 C CA . LEU B 1 260 ? -3.887 22.609 6.047 1 98.19 260 LEU B CA 1
ATOM 4263 C C . LEU B 1 260 ? -4.168 24.062 6.434 1 98.19 260 LEU B C 1
ATOM 4265 O O . LEU B 1 260 ? -3.508 24.969 5.938 1 98.19 260 LEU B O 1
ATOM 4269 N N . GLU B 1 261 ? -5.113 24.281 7.266 1 98 261 GLU B N 1
ATOM 4270 C CA . GLU B 1 261 ? -5.324 25.562 7.934 1 98 261 GLU B CA 1
ATOM 4271 C C . GLU B 1 261 ? -4.797 25.531 9.367 1 98 261 GLU B C 1
ATOM 4273 O O . GLU B 1 261 ? -5.125 24.625 10.133 1 98 261 GLU B O 1
ATOM 4278 N N . LEU B 1 262 ? -4.035 26.484 9.664 1 98.38 262 LEU B N 1
ATOM 4279 C CA . LEU B 1 262 ? -3.377 26.547 10.961 1 98.38 262 LEU B CA 1
ATOM 4280 C C . LEU B 1 262 ? -3.826 27.766 11.75 1 98.38 262 LEU B C 1
ATOM 4282 O O . LEU B 1 262 ? -3.973 28.859 11.188 1 98.38 262 LEU B O 1
ATOM 4286 N N . GLU B 1 263 ? -4.082 27.562 13.008 1 98.62 263 GLU B N 1
ATOM 4287 C CA . GLU B 1 263 ? -4.41 28.672 13.906 1 98.62 263 GLU B CA 1
ATOM 4288 C C . GLU B 1 263 ? -3.695 28.516 15.242 1 98.62 263 GLU B C 1
ATOM 4290 O O . GLU B 1 263 ? -3.979 27.594 16.016 1 98.62 263 GLU B O 1
ATOM 4295 N N . LEU B 1 264 ? -2.795 29.422 15.508 1 98.44 264 LEU B N 1
ATOM 4296 C CA . LEU B 1 264 ? -2.096 29.438 16.797 1 98.44 264 LEU B CA 1
ATOM 4297 C C . LEU B 1 264 ? -2.984 30.016 17.891 1 98.44 264 LEU B C 1
ATOM 4299 O O . LEU B 1 264 ? -3.605 31.062 17.703 1 98.44 264 LEU B O 1
ATOM 4303 N N . ARG B 1 265 ? -2.977 29.312 18.906 1 97.5 265 ARG B N 1
ATOM 4304 C CA . ARG B 1 265 ? -3.717 29.781 20.062 1 97.5 265 ARG B CA 1
ATOM 4305 C C . ARG B 1 265 ? -2.773 30.375 21.109 1 97.5 265 ARG B C 1
ATOM 4307 O O . ARG B 1 265 ? -1.572 30.094 21.094 1 97.5 265 ARG B O 1
ATOM 4314 N N . ASP B 1 266 ? -3.377 31.094 22.078 1 95.25 266 ASP B N 1
ATOM 4315 C CA . ASP B 1 266 ? -2.58 31.797 23.078 1 95.25 266 ASP B CA 1
ATOM 4316 C C . ASP B 1 266 ? -2.125 30.844 24.172 1 95.25 266 ASP B C 1
ATOM 4318 O O . ASP B 1 266 ? -1.222 31.172 24.953 1 95.25 266 ASP B O 1
ATOM 4322 N N . ASP B 1 267 ? -2.666 29.688 24.203 1 95.69 267 ASP B N 1
ATOM 4323 C CA . ASP B 1 267 ? -2.338 28.75 25.281 1 95.69 267 ASP B CA 1
ATOM 4324 C C . ASP B 1 267 ? -1.225 27.797 24.844 1 95.69 267 ASP B C 1
ATOM 4326 O O . ASP B 1 267 ? -1.031 26.734 25.469 1 95.69 267 ASP B O 1
ATOM 4330 N N . GLY B 1 268 ? -0.564 28.078 23.828 1 94.62 268 GLY B N 1
ATOM 4331 C CA . GLY B 1 268 ? 0.546 27.25 23.391 1 94.62 268 GLY B CA 1
ATOM 4332 C C . GLY B 1 268 ? 0.109 26.062 22.531 1 94.62 268 GLY B C 1
ATOM 4333 O O . GLY B 1 268 ? 0.907 25.172 22.25 1 94.62 268 GLY B O 1
ATOM 4334 N N . ARG B 1 269 ? -1.135 26.141 22.156 1 96.75 269 ARG B N 1
ATOM 4335 C CA . ARG B 1 269 ? -1.696 25.078 21.328 1 96.75 269 ARG B CA 1
ATOM 4336 C C . ARG B 1 269 ? -1.88 25.531 19.891 1 96.75 269 ARG B C 1
ATOM 4338 O O . ARG B 1 269 ? -1.808 26.719 19.594 1 96.75 269 ARG B O 1
ATOM 4345 N N . LEU B 1 270 ? -2.016 24.609 19.031 1 98 270 LEU B N 1
ATOM 4346 C CA . LEU B 1 270 ? -2.217 24.828 17.609 1 98 270 LEU B CA 1
ATOM 4347 C C . LEU B 1 270 ? -3.436 24.062 17.094 1 98 270 LEU B C 1
ATOM 4349 O O . LEU B 1 270 ? -3.547 22.859 17.312 1 98 270 LEU B O 1
ATOM 4353 N N . ASN B 1 271 ? -4.387 24.797 16.5 1 98.31 271 ASN B N 1
ATOM 4354 C CA . ASN B 1 271 ? -5.438 24.156 15.719 1 98.31 271 ASN B CA 1
ATOM 4355 C C . ASN B 1 271 ? -4.961 23.812 14.305 1 98.31 271 ASN B C 1
ATOM 4357 O O . ASN B 1 271 ? -4.516 24.703 13.57 1 98.31 271 ASN B O 1
ATOM 4361 N N . ILE B 1 272 ? -4.949 22.594 13.984 1 98.38 272 ILE B N 1
ATOM 4362 C CA . ILE B 1 272 ? -4.715 22.156 12.609 1 98.38 272 ILE B CA 1
ATOM 4363 C C . ILE B 1 272 ? -6.031 21.688 11.992 1 98.38 272 ILE B C 1
ATOM 4365 O O . ILE B 1 272 ? -6.652 20.734 12.477 1 98.38 272 ILE B O 1
ATOM 4369 N N . SER B 1 273 ? -6.41 22.359 10.953 1 98 273 SER B N 1
ATOM 4370 C CA . SER B 1 273 ? -7.672 22.047 10.289 1 98 273 SER B CA 1
ATOM 4371 C C . SER B 1 273 ? -7.434 21.5 8.891 1 98 273 SER B C 1
ATOM 4373 O O . SER B 1 273 ? -6.488 21.906 8.211 1 98 273 SER B O 1
ATOM 4375 N N . GLY B 1 274 ? -8.234 20.594 8.5 1 97.88 274 GLY B N 1
ATOM 4376 C CA . GLY B 1 274 ? -8.227 20.062 7.148 1 97.88 274 GLY B CA 1
ATOM 4377 C C . GLY B 1 274 ? -9.523 19.375 6.773 1 97.88 274 GLY B C 1
ATOM 4378 O O . GLY B 1 274 ? -10.352 19.078 7.641 1 97.88 274 GLY B O 1
ATOM 4379 N N . ARG B 1 275 ? -9.781 19.266 5.543 1 97.56 275 ARG B N 1
ATOM 4380 C CA . ARG B 1 275 ? -10.898 18.484 5.023 1 97.56 275 ARG B CA 1
ATOM 4381 C C . ARG B 1 275 ? -10.484 17.031 4.758 1 97.56 275 ARG B C 1
ATOM 4383 O O . ARG B 1 275 ? -9.312 16.688 4.934 1 97.56 275 ARG B O 1
ATOM 4390 N N . ALA B 1 276 ? -11.453 16.203 4.508 1 98.06 276 ALA B N 1
ATOM 4391 C CA . ALA B 1 276 ? -11.18 14.805 4.199 1 98.06 276 ALA B CA 1
ATOM 4392 C C . ALA B 1 276 ? -12.125 14.289 3.121 1 98.06 276 ALA B C 1
ATOM 4394 O O . ALA B 1 276 ? -13.25 14.766 2.994 1 98.06 276 ALA B O 1
ATOM 4395 N N . GLN B 1 277 ? -11.688 13.383 2.344 1 97.88 277 GLN B N 1
ATOM 4396 C CA . GLN B 1 277 ? -12.484 12.711 1.316 1 97.88 277 GLN B CA 1
ATOM 4397 C C . GLN B 1 277 ? -12.578 11.211 1.579 1 97.88 277 GLN B C 1
ATOM 4399 O O . GLN B 1 277 ? -11.555 10.531 1.675 1 97.88 277 GLN B O 1
ATOM 4404 N N . ILE B 1 278 ? -13.828 10.719 1.74 1 98 278 ILE B N 1
ATOM 4405 C CA . ILE B 1 278 ? -14.039 9.273 1.836 1 98 278 ILE B CA 1
ATOM 4406 C C . ILE B 1 278 ? -13.875 8.641 0.458 1 98 278 ILE B C 1
ATOM 4408 O O . ILE B 1 278 ? -14.625 8.961 -0.471 1 98 278 ILE B O 1
ATOM 4412 N N . ILE B 1 279 ? -12.938 7.734 0.341 1 98.25 279 ILE B N 1
ATOM 4413 C CA . ILE B 1 279 ? -12.602 7.18 -0.966 1 98.25 279 ILE B CA 1
ATOM 4414 C C . ILE B 1 279 ? -13.203 5.785 -1.11 1 98.25 279 ILE B C 1
ATOM 4416 O O . ILE B 1 279 ? -13.641 5.402 -2.197 1 98.25 279 ILE B O 1
ATOM 4420 N N . LEU B 1 280 ? -13.148 5.02 -0.041 1 98.38 280 LEU B N 1
ATOM 4421 C CA . LEU B 1 280 ? -13.602 3.635 -0.039 1 98.38 280 LEU B CA 1
ATOM 4422 C C . LEU B 1 280 ? -14.414 3.33 1.219 1 98.38 280 LEU B C 1
ATOM 4424 O O . LEU B 1 280 ? -14.031 3.744 2.318 1 98.38 280 LEU B O 1
ATOM 4428 N N . GLN B 1 281 ? -15.555 2.705 1.073 1 98.5 281 GLN B N 1
ATOM 4429 C CA . GLN B 1 281 ? -16.359 2.154 2.156 1 98.5 281 GLN B CA 1
ATOM 4430 C C . GLN B 1 281 ? -16.594 0.657 1.965 1 98.5 281 GLN B C 1
ATOM 4432 O O . GLN B 1 281 ? -17.016 0.222 0.89 1 98.5 281 GLN B O 1
ATOM 4437 N N . GLY B 1 282 ? -16.219 -0.121 2.99 1 98.12 282 GLY B N 1
ATOM 4438 C CA . GLY B 1 282 ? -16.391 -1.555 2.816 1 98.12 282 GLY B CA 1
ATOM 4439 C C . GLY B 1 282 ? -16.328 -2.324 4.125 1 98.12 282 GLY B C 1
ATOM 4440 O O . GLY B 1 282 ? -16.547 -1.754 5.195 1 98.12 282 GLY B O 1
ATOM 4441 N N . THR B 1 283 ? -16.25 -3.629 4.012 1 98.38 283 THR B N 1
ATOM 4442 C CA . THR B 1 283 ? -16.172 -4.555 5.137 1 98.38 283 THR B CA 1
ATOM 4443 C C . THR B 1 283 ? -15.016 -5.539 4.945 1 98.38 283 THR B C 1
ATOM 4445 O O . THR B 1 283 ? -14.859 -6.113 3.867 1 98.38 283 THR B O 1
ATOM 4448 N N . LEU B 1 284 ? -14.203 -5.582 5.973 1 97.5 284 LEU B N 1
ATOM 4449 C CA . LEU B 1 284 ? -13.219 -6.656 6.023 1 97.5 284 LEU B CA 1
ATOM 4450 C C . LEU B 1 284 ? -13.852 -7.957 6.508 1 97.5 284 LEU B C 1
ATOM 4452 O O . LEU B 1 284 ? -14.664 -7.949 7.434 1 97.5 284 LEU B O 1
ATOM 4456 N N . LYS B 1 285 ? -13.484 -9.008 5.82 1 94.56 285 LYS B N 1
ATOM 4457 C CA . LYS B 1 285 ? -13.914 -10.336 6.238 1 94.56 285 LYS B CA 1
ATOM 4458 C C . LYS B 1 285 ? -12.719 -11.211 6.594 1 94.56 285 LYS B C 1
ATOM 4460 O O . LYS B 1 285 ? -12.039 -11.734 5.703 1 94.56 285 LYS B O 1
ATOM 4465 N N . ILE B 1 286 ? -12.539 -11.406 7.883 1 89.75 286 ILE B N 1
ATOM 4466 C CA . ILE B 1 286 ? -11.367 -12.172 8.289 1 89.75 286 ILE B CA 1
ATOM 4467 C C . ILE B 1 286 ? -11.773 -13.258 9.281 1 89.75 286 ILE B C 1
ATOM 4469 O O . ILE B 1 286 ? -12.703 -13.07 10.07 1 89.75 286 ILE B O 1
#

InterPro domains:
  IPR003719 Phenazine biosynthesis PhzF-like [PF02567] (8-281)
  IPR003719 Phenazine biosynthesis PhzF-like [PIRSF016184] (1-286)
  IPR003719 Phenazine biosynthesis PhzF-like [PTHR13774] (4-286)
  IPR003719 Phenazine biosynthesis PhzF-like [TIGR00654] (1-286)

Secondary structure (DSSP, 8-state):
-EEEEEEEEES-SSTT-SEEEEEEEESSPPPHHHHHHHHHHHTSSEEEEEEE-TT--TTT-SEEEEEEE-SS-EES--HHHHHHHHHIIIIIS----SEEEEEETTEEEEEEEETTEEEEEEE----EE--GGGGHHHHHHHHTT--EEEEEEETTTTEEEEEEPTTS-HHHHHT----HHHHHHH--SS---EEEEEEE--TTSTT--SEEEEEEEGGGTEEE-SS-HHHHHHHHHHHHHHHT-SEEEEEE-SSS-EEEEEEE-TTSEEEEEE-EEEEEEEEEE-/-EEEEEEEEES-SSTT-SEEEEEEEESSPPPHHHHHHHHHHHTSSEEEEEEE-TT--TTT-SEEEEEEE-SS-EES--HHHHHHHHHIIIIIS----SEEEEEETTEEEEEEEETTEEEEEEE----EE--GGGGHHHHHHHHTT--EEEEEEETTTTEEEEEEPTTS-HHHHHT----HHHHHHH--SS---EEEEEEE--TTSTT--SEEEEEEEGGGTEEE-SS-HHHHHHHHHHHHHHHT-SEEEEEE-SSS-EEEEEEE-TTSEEEEEE-EEEEEEEEEE-

Sequence (572 aa):
MEIPIFTVDAFTNLPFKGNPAAVCLIENELQDNIYQSIAAEMNLSETAFITKRNSMDFSSGARFGLRWFTPKSEVPLCGHATLASAAVLFYLKKNVNPVVVFETMSGELHVRQHGESLIMDFPLNKPQPQDQHEIKDLLKAVVGDLPIQDVCYCPTTWNLMIRLADTCDRSELTSLRPEAEALLKNDSTGNIKGVIVTMKGAPNAQPGYDFYSRYFAPWYGILEDPVCGSAHTVLAGYWSEKLNKKKMLAYQCSSRGGELELELRDDGRLNISGRAQIILQGTLKIMEIPIFTVDAFTNLPFKGNPAAVCLIENELQDNIYQSIAAEMNLSETAFITKRNSMDFSSGARFGLRWFTPKSEVPLCGHATLASAAVLFYLKKNVNPVVVFETMSGELHVRQHGESLIMDFPLNKPQPQDQHEIKDLLKAVVGDLPIQDVCYCPTTWNLMIRLADTCDRSELTSLRPEAEALLKNDSTGNIKGVIVTMKGAPNAQPGYDFYSRYFAPWYGILEDPVCGSAHTVLAGYWSEKLNKKKMLAYQCSSRGGELELELRDDGRLNISGRAQIILQGTLKI

Foldseek 3Di:
DKWWKFWKAWQDPDPLFHAIEMEIEDADDDDPVVLLCVQLVVQGQKYKYWYDDDPDDLQEDQETEIWIAHNHGTDQDADRVVQVHVCCSCVPSVRPDQWHWYQTSVGIWIWGDDPQKIKTKAFQFEWAFDDCVVQVQLVCLFQNPFAWDTWTATQVVLEIETEGDQPDDPCSQLVTDHDLVSNVVRPPPVSHQKYKYKYADQCPDPVRFRIEIWMAGCSVVGGTGSDGPVVVSHVQNVSCVVVVDQWGWYWYNYPRIRIWIWGDDPVRMIMIMRGMDTDDIDMDDD/DKWWKFWKAWQDPDPLFHAIEMEIEDADDDDPVVLLCVQLVVQGQKYKYWYDDDPDDLQEDQETEIWIAHNHGTDQDADRVVQVHVCCSCVPSVRPDQWHWYQTSVGIWIWGDDPQKIKTKAFAFEWAFDDCVVQVQLVCLFQNPFAWDTWTATQVVLEIETEGDQPDDPCSQLVTDHDLVSNVVRPPPVSHQKYKYKYADACPDPPRFRIEIWMAGCSVPGGTGSDGPVVVSHVQNVSCVVVVDQWGWYWYNYPRIRIWIWGDDPVRMIMIMRGMDTDDIDMDDD